Protein AF-0000000066426227 (afdb_homodimer)

Foldseek 3Di:
DKWKDWLVVVLVVLVLQCLAADDPDQPDQLQKWKWWDDDFKIWIKHHPPFKIKIFIDGRTGDPDTDMWIFRSVVVNVVSVVDDRGMWMWDDDPQWIWIDDVPDIDIGGTDDSVPDDDDDDQPPWDWDDDQLVVVLLQQLLCLVAADCDDPQQQQQWWKWWDDQFWIWTWHHPPQKIKIFIDGHGDPDTDMFTFGSSLSVSSNVPRPDGWIWTDDLFKIWIDDPGMIIMGTTDPGDDDPPVVQDDDDFPDKWKDFLVVLLVQLVQQVVQAQKWKWKDDQFKIKTWHDDDPPDTDIDMDGHRTPDPDIDMAMAGSCQVNSNSVSDDDRMKMKTHHHRQGWIWIDDDRMIMTGGTDDD/DKWKDWLVVVLVVLVLQCLAADDPDQPDQQQKWKWWDDDFKIWIKHHPPFKIKIFIDGRTGDPDTDMWIFRSVVVNVVSVPDDRGMWMWDDDPQWIWIDDVPDIDTGGTDDSVPDDDDDDQPPWDWDDDQLVVVLLQQLLCLVAADCDDPQQQQQWWKWWDDQFWIWTWHHPPQKIKIFIDGHGDPDTDMFTFGSSLSVSSNVPRPDGWIWTDDLFKIWIDDPGMIIMGTTDPGDDDPPVVQDDDDFPDKWKDFLVVLLVQLVQQVVQAQKWKWKDDQFKIKTWHDDDPPDTDIDMDGHRTVDPDIDMAMAGSCQVNSNSVSDDDRMKMKTHHHRQGWIWIDDDRMIMTGGTDDD

Radius of gyration: 32.38 Å; Cα contacts (8 Å, |Δi|>4): 1706; chains: 2; bounding box: 79×85×53 Å

Sequence (710 aa):
MKLSINKNTLESAVILCNAYVEKKDSSTITSHLFFHADEDKLLIKASDYEIGINYKIKKIRVESSGFATANAKSIADVIKSLNNEEVVLETIDNFLFVRQKSTKYKLPMFNHEDFPNFPNTEGKNQFDIDSSDLSRSLKKILPSIDTNNPKYSLNGAFLDIKTDKINFVGTDTKRLAIYTLEKANNQEFSFSIPKKAIMEMQKLFYEKIEIFYDQNMLIAKNENFEFFTKLINDKFPDYEKVIPKTFKQELSFSTEDFIDSLKKISVVTEKMRLHFNKDKIIFEGISLDNMEAKTELEIQTGVSEEFNLTIKIKHLLDFLTSIEEEKFTLSVNEPNSAFIVKSQGLSMIIMPMILMKLSINKNTLESAVILCNAYVEKKDSSTITSHLFFHADEDKLLIKASDYEIGINYKIKKIRVESSGFATANAKSIADVIKSLNNEEVVLETIDNFLFVRQKSTKYKLPMFNHEDFPNFPNTEGKNQFDIDSSDLSRSLKKILPSIDTNNPKYSLNGAFLDIKTDKINFVGTDTKRLAIYTLEKANNQEFSFSIPKKAIMEMQKLFYEKIEIFYDQNMLIAKNENFEFFTKLINDKFPDYEKVIPKTFKQELSFSTEDFIDSLKKISVVTEKMRLHFNKDKIIFEGISLDNMEAKTELEIQTGVSEEFNLTIKIKHLLDFLTSIEEEKFTLSVNEPNSAFIVKSQGLSMIIMPMIL

Nearest PDB structures (foldseek):
  5g4q-assembly2_A-3  TM=9.215E-01  e=1.377E-37  Helicobacter pylori 26695
  7azl-assembly1_D  TM=9.009E-01  e=1.171E-32  Escherichia coli 2-427-07_S4_C3
  7azd-assembly1_D  TM=8.982E-01  e=3.604E-32  Escherichia coli 2-427-07_S4_C3
  4n99-assembly1_A  TM=9.116E-01  e=1.614E-31  Escherichia coli K-12
  8cix-assembly1_A-2  TM=9.000E-01  e=1.110E-31  Escherichia coli

pLDDT: mean 96.4, std 3.47, range [66.81, 98.88]

Structure (mmCIF, N/CA/C/O backbone):
data_AF-0000000066426227-model_v1
#
loop_
_entity.id
_entity.type
_entity.pdbx_description
1 polymer 'Beta sliding clamp'
#
loop_
_atom_site.group_PDB
_atom_site.id
_atom_site.type_symbol
_atom_site.label_atom_id
_atom_site.label_alt_id
_atom_site.label_comp_id
_atom_site.label_asym_id
_atom_site.label_entity_id
_atom_site.label_seq_id
_atom_site.pdbx_PDB_ins_code
_atom_site.Cartn_x
_atom_site.Cartn_y
_atom_site.Cartn_z
_atom_site.occupancy
_atom_site.B_iso_or_equiv
_atom_site.auth_seq_id
_atom_site.auth_comp_id
_atom_site.auth_asym_id
_atom_site.auth_atom_id
_atom_site.pdbx_PDB_model_num
ATOM 1 N N . MET A 1 1 ? 37.25 10.062 1.447 1 96.25 1 MET A N 1
ATOM 2 C CA . MET A 1 1 ? 36.5 9.781 2.666 1 96.25 1 MET A CA 1
ATOM 3 C C . MET A 1 1 ? 36.406 8.281 2.922 1 96.25 1 MET A C 1
ATOM 5 O O . MET A 1 1 ? 36.219 7.496 1.99 1 96.25 1 MET A O 1
ATOM 9 N N . LYS A 1 2 ? 36.656 7.887 4.219 1 98.38 2 LYS A N 1
ATOM 10 C CA . LYS A 1 2 ? 36.5 6.492 4.625 1 98.38 2 LYS A CA 1
ATOM 11 C C . LYS A 1 2 ? 36 6.395 6.062 1 98.38 2 LYS A C 1
ATOM 13 O O . LYS A 1 2 ? 36.562 7.012 6.969 1 98.38 2 LYS A O 1
ATOM 18 N N . LEU A 1 3 ? 34.969 5.652 6.289 1 98.5 3 LEU A N 1
ATOM 19 C CA . LEU A 1 3 ? 34.406 5.523 7.629 1 98.5 3 LEU A CA 1
ATOM 20 C C . LEU A 1 3 ? 33.688 4.195 7.785 1 98.5 3 LEU A C 1
ATOM 22 O O . LEU A 1 3 ? 33.375 3.525 6.793 1 98.5 3 LEU A O 1
ATOM 26 N N . SER A 1 4 ? 33.438 3.785 9 1 98.12 4 SER A N 1
ATOM 27 C CA . SER A 1 4 ? 32.625 2.625 9.383 1 98.12 4 SER A CA 1
ATOM 28 C C . SER A 1 4 ? 31.453 3.029 10.266 1 98.12 4 SER A C 1
ATOM 30 O O . SER A 1 4 ? 31.609 3.844 11.18 1 98.12 4 SER A O 1
ATOM 32 N N . ILE A 1 5 ? 30.344 2.461 9.977 1 98.19 5 ILE A N 1
ATOM 33 C CA . ILE A 1 5 ? 29.156 2.883 10.695 1 98.19 5 ILE A CA 1
ATOM 34 C C . ILE A 1 5 ? 28.172 1.718 10.781 1 98.19 5 ILE A C 1
ATOM 36 O O . ILE A 1 5 ? 28.125 0.863 9.898 1 98.19 5 ILE A O 1
ATOM 40 N N . ASN A 1 6 ? 27.422 1.708 11.812 1 98 6 ASN A N 1
ATOM 41 C CA . ASN A 1 6 ? 26.375 0.704 11.953 1 98 6 ASN A CA 1
ATOM 42 C C . ASN A 1 6 ? 25.312 0.857 10.867 1 98 6 ASN A C 1
ATOM 44 O O . ASN A 1 6 ? 24.859 1.968 10.594 1 98 6 ASN A O 1
ATOM 48 N N . LYS A 1 7 ? 24.828 -0.233 10.328 1 98.25 7 LYS A N 1
ATOM 49 C CA . LYS A 1 7 ? 23.906 -0.238 9.195 1 98.25 7 LYS A CA 1
ATOM 50 C C . LYS A 1 7 ? 22.578 0.438 9.555 1 98.25 7 LYS A C 1
ATOM 52 O O . LYS A 1 7 ? 22.078 1.276 8.805 1 98.25 7 LYS A O 1
ATOM 57 N N . ASN A 1 8 ? 22 0.107 10.633 1 98.19 8 ASN A N 1
ATOM 58 C CA . ASN A 1 8 ? 20.703 0.644 11.031 1 98.19 8 ASN A CA 1
ATOM 59 C C . ASN A 1 8 ? 20.766 2.152 11.258 1 98.19 8 ASN A C 1
ATOM 61 O O . ASN A 1 8 ? 19.828 2.875 10.906 1 98.19 8 ASN A O 1
ATOM 65 N N . THR A 1 9 ? 21.859 2.604 11.891 1 98.06 9 THR A N 1
ATOM 66 C CA . THR A 1 9 ? 22.062 4.027 12.117 1 98.06 9 THR A CA 1
ATOM 67 C C . THR A 1 9 ? 22.141 4.781 10.789 1 98.06 9 THR A C 1
ATOM 69 O O . THR A 1 9 ? 21.484 5.809 10.617 1 98.06 9 THR A O 1
ATOM 72 N N . LEU A 1 10 ? 22.859 4.199 9.914 1 98.62 10 LEU A N 1
ATOM 73 C CA . LEU A 1 10 ? 23.016 4.812 8.602 1 98.62 10 LEU A CA 1
ATOM 74 C C . LEU A 1 10 ? 21.688 4.797 7.84 1 98.62 10 LEU A C 1
ATOM 76 O O . LEU A 1 10 ? 21.312 5.801 7.23 1 98.62 10 LEU A O 1
ATOM 80 N N . GLU A 1 11 ? 21.016 3.689 7.855 1 98.56 11 GLU A N 1
ATOM 81 C CA . GLU A 1 11 ? 19.75 3.527 7.145 1 98.56 11 GLU A CA 1
ATOM 82 C C . GLU A 1 11 ? 18.719 4.547 7.613 1 98.56 11 GLU A C 1
ATOM 84 O O . GLU A 1 11 ? 18.062 5.199 6.797 1 98.56 11 GLU A O 1
ATOM 89 N N . SER A 1 12 ? 18.594 4.703 8.891 1 97.88 12 SER A N 1
ATOM 90 C CA . SER A 1 12 ? 17.625 5.645 9.453 1 97.88 12 SER A CA 1
ATOM 91 C C . SER A 1 12 ? 17.922 7.074 9.008 1 97.88 12 SER A C 1
ATOM 93 O O . SER A 1 12 ? 17.016 7.824 8.656 1 97.88 12 SER A O 1
ATOM 95 N N . ALA A 1 13 ? 19.188 7.445 9.055 1 98.25 13 ALA A N 1
ATOM 96 C CA . ALA A 1 13 ? 19.594 8.789 8.656 1 98.25 13 ALA A CA 1
ATOM 97 C C . ALA A 1 13 ? 19.328 9.031 7.176 1 98.25 13 ALA A C 1
ATOM 99 O O . ALA A 1 13 ? 18.828 10.094 6.793 1 98.25 13 ALA A O 1
ATOM 100 N N . VAL A 1 14 ? 19.641 8.039 6.434 1 98.75 14 VAL A N 1
ATOM 101 C CA . VAL A 1 14 ? 19.469 8.141 4.988 1 98.75 14 VAL A CA 1
ATOM 102 C C . VAL A 1 14 ? 17.984 8.258 4.652 1 98.75 14 VAL A C 1
ATOM 104 O O . VAL A 1 14 ? 17.594 9.102 3.832 1 98.75 14 VAL A O 1
ATOM 107 N N . ILE A 1 15 ? 17.203 7.465 5.246 1 97.88 15 ILE A N 1
ATOM 108 C CA . ILE A 1 15 ? 15.766 7.496 5.02 1 97.88 15 ILE A CA 1
ATOM 109 C C . ILE A 1 15 ? 15.203 8.859 5.414 1 97.88 15 ILE A C 1
ATOM 111 O O . ILE A 1 15 ? 14.414 9.453 4.672 1 97.88 15 ILE A O 1
ATOM 115 N N . LEU A 1 16 ? 15.609 9.359 6.539 1 97.69 16 LEU A N 1
ATOM 116 C CA . LEU A 1 16 ? 15.195 10.672 7.016 1 97.69 16 LEU A CA 1
ATOM 117 C C . LEU A 1 16 ? 15.547 11.758 6.008 1 97.69 16 LEU A C 1
ATOM 119 O O . LEU A 1 16 ? 14.719 12.602 5.672 1 97.69 16 LEU A O 1
ATOM 123 N N . CYS A 1 17 ? 16.719 11.742 5.484 1 98.62 17 CYS A N 1
ATOM 124 C CA . CYS A 1 17 ? 17.219 12.773 4.582 1 98.62 17 CYS A CA 1
ATOM 125 C C . CYS A 1 17 ? 16.578 12.641 3.203 1 98.62 17 CYS A C 1
ATOM 127 O O . CYS A 1 17 ? 16.406 13.641 2.5 1 98.62 17 CYS A O 1
ATOM 129 N N . ASN A 1 18 ? 16.234 11.453 2.879 1 98 18 ASN A N 1
ATOM 130 C CA . ASN A 1 18 ? 15.672 11.164 1.566 1 98 18 ASN A CA 1
ATOM 131 C C . ASN A 1 18 ? 14.375 11.945 1.333 1 98 18 ASN A C 1
ATOM 133 O O . ASN A 1 18 ? 14 12.203 0.188 1 98 18 ASN A O 1
ATOM 137 N N . ALA A 1 19 ? 13.727 12.359 2.316 1 97.31 19 ALA A N 1
ATOM 138 C CA . ALA A 1 19 ? 12.461 13.078 2.223 1 97.31 19 ALA A CA 1
ATOM 139 C C . ALA A 1 19 ? 12.672 14.492 1.688 1 97.31 19 ALA A C 1
ATOM 141 O O . ALA A 1 19 ? 11.719 15.156 1.275 1 97.31 19 ALA A O 1
ATOM 142 N N . TYR A 1 20 ? 13.859 14.992 1.587 1 98.25 20 TYR A N 1
ATOM 143 C CA . TYR A 1 20 ? 14.133 16.391 1.305 1 98.25 20 TYR A CA 1
ATOM 144 C C . TYR A 1 20 ? 14.703 16.562 -0.101 1 98.25 20 TYR A C 1
ATOM 146 O O . TYR A 1 20 ? 14.969 17.688 -0.535 1 98.25 20 TYR A O 1
ATOM 154 N N . VAL A 1 21 ? 14.867 15.469 -0.812 1 98.38 21 VAL A N 1
ATOM 155 C CA . VAL A 1 21 ? 15.539 15.555 -2.102 1 98.38 21 VAL A CA 1
ATOM 156 C C . VAL A 1 21 ? 14.516 15.773 -3.211 1 98.38 21 VAL A C 1
ATOM 158 O O . VAL A 1 21 ? 13.32 15.516 -3.02 1 98.38 21 VAL A O 1
ATOM 161 N N . GLU A 1 22 ? 15.008 16.266 -4.309 1 96.75 22 GLU A N 1
ATOM 162 C CA . GLU A 1 22 ? 14.227 16.312 -5.539 1 96.75 22 GLU A CA 1
ATOM 163 C C . GLU A 1 22 ? 13.945 14.898 -6.055 1 96.75 22 GLU A C 1
ATOM 165 O O . GLU A 1 22 ? 14.867 14.102 -6.246 1 96.75 22 GLU A O 1
ATOM 170 N N . LYS A 1 23 ? 12.695 14.602 -6.301 1 93.88 23 LYS A N 1
ATOM 171 C CA . LYS A 1 23 ? 12.328 13.227 -6.637 1 93.88 23 LYS A CA 1
ATOM 172 C C . LYS A 1 23 ? 12.031 13.086 -8.125 1 93.88 23 LYS A C 1
ATOM 174 O O . LYS A 1 23 ? 12.117 11.984 -8.68 1 93.88 23 LYS A O 1
ATOM 179 N N . LYS A 1 24 ? 11.781 14.133 -8.859 1 92.38 24 LYS A N 1
ATOM 180 C CA . LYS A 1 24 ? 11.305 14.07 -10.234 1 92.38 24 LYS A CA 1
ATOM 181 C C . LYS A 1 24 ? 12.461 13.945 -11.211 1 92.38 24 LYS A C 1
ATOM 183 O O . LYS A 1 24 ? 12.352 13.25 -12.227 1 92.38 24 LYS A O 1
ATOM 188 N N . ASP A 1 25 ? 13.555 14.664 -10.961 1 93.25 25 ASP A N 1
ATOM 189 C CA . ASP A 1 25 ? 14.695 14.695 -11.867 1 93.25 25 ASP A CA 1
ATOM 190 C C . ASP A 1 25 ? 15.945 14.117 -11.195 1 93.25 25 ASP A C 1
ATOM 192 O O . ASP A 1 25 ? 16.609 14.805 -10.422 1 93.25 25 ASP A O 1
ATOM 196 N N . SER A 1 26 ? 16.312 13 -11.586 1 90.25 26 SER A N 1
ATOM 197 C CA . SER A 1 26 ? 17.422 12.289 -10.953 1 90.25 26 SER A CA 1
ATOM 198 C C . SER A 1 26 ? 18.766 12.812 -11.453 1 90.25 26 SER A C 1
ATOM 200 O O . SER A 1 26 ? 19.812 12.43 -10.93 1 90.25 26 SER A O 1
ATOM 202 N N . SER A 1 27 ? 18.781 13.641 -12.406 1 92.75 27 SER A N 1
ATOM 203 C CA . SER A 1 27 ? 20.031 14.125 -13 1 92.75 27 SER A CA 1
ATOM 204 C C . SER A 1 27 ? 20.562 15.344 -12.25 1 92.75 27 SER A C 1
ATOM 206 O O . SER A 1 27 ? 21.641 15.836 -12.555 1 92.75 27 SER A O 1
ATOM 208 N N . THR A 1 28 ? 19.828 15.789 -11.312 1 95.5 28 THR A N 1
ATOM 209 C CA . THR A 1 28 ? 20.234 17 -10.609 1 95.5 28 THR A CA 1
ATOM 210 C C . THR A 1 28 ? 20.969 16.641 -9.32 1 95.5 28 THR A C 1
ATOM 212 O O . THR A 1 28 ? 20.734 15.602 -8.719 1 95.5 28 THR A O 1
ATOM 215 N N . ILE A 1 29 ? 21.797 17.531 -8.883 1 97.81 29 ILE A N 1
ATOM 216 C CA . ILE A 1 29 ? 22.578 17.328 -7.664 1 97.81 29 ILE A CA 1
ATOM 217 C C . ILE A 1 29 ? 21.641 17.297 -6.461 1 97.81 29 ILE A C 1
ATOM 219 O O . ILE A 1 29 ? 21.938 16.625 -5.461 1 97.81 29 ILE A O 1
ATOM 223 N N . THR A 1 30 ? 20.469 17.844 -6.605 1 98.12 30 THR A N 1
ATOM 224 C CA . THR A 1 30 ? 19.516 17.922 -5.508 1 98.12 30 THR A CA 1
ATOM 225 C C . THR A 1 30 ? 18.766 16.594 -5.352 1 98.12 30 THR A C 1
ATOM 227 O O . THR A 1 30 ? 18.047 16.406 -4.367 1 98.12 30 THR A O 1
ATOM 230 N N . SER A 1 31 ? 18.906 15.773 -6.281 1 98.31 31 SER A N 1
ATOM 231 C CA . SER A 1 31 ? 18.375 14.414 -6.137 1 98.31 31 SER A CA 1
ATOM 232 C C . SER A 1 31 ? 19.344 13.523 -5.367 1 98.31 31 SER A C 1
ATOM 234 O O . SER A 1 31 ? 19.047 12.359 -5.102 1 98.31 31 SER A O 1
ATOM 236 N N . HIS A 1 32 ? 20.453 14.062 -4.957 1 98.5 32 HIS A N 1
ATOM 237 C CA . HIS A 1 32 ? 21.516 13.336 -4.27 1 98.5 32 HIS A CA 1
ATOM 238 C C . HIS A 1 32 ? 21.609 13.758 -2.807 1 98.5 32 HIS A C 1
ATOM 240 O O . HIS A 1 32 ? 21.188 14.852 -2.443 1 98.5 32 HIS A O 1
ATOM 246 N N . LEU A 1 33 ? 22.125 12.852 -2.045 1 98.81 33 LEU A N 1
ATOM 247 C CA . LEU A 1 33 ? 22.562 13.18 -0.695 1 98.81 33 LEU A CA 1
ATOM 248 C C . LEU A 1 33 ? 24.016 13.641 -0.694 1 98.81 33 LEU A C 1
ATOM 250 O O . LEU A 1 33 ? 24.828 13.156 -1.492 1 98.81 33 LEU A O 1
ATOM 254 N N . PHE A 1 34 ? 24.328 14.578 0.161 1 98.75 34 PHE A N 1
ATOM 255 C CA . PHE A 1 34 ? 25.672 15.062 0.427 1 98.75 34 PHE A CA 1
ATOM 256 C C . PHE A 1 34 ? 26.219 14.461 1.719 1 98.75 34 PHE A C 1
ATOM 258 O O . PHE A 1 34 ? 25.562 14.523 2.762 1 98.75 34 PHE A O 1
ATOM 265 N N . PHE A 1 35 ? 27.422 13.828 1.622 1 98.81 35 PHE A N 1
ATOM 266 C CA . PHE A 1 35 ? 28.078 13.242 2.785 1 98.81 35 PHE A CA 1
ATOM 267 C C . PHE A 1 35 ? 29.375 13.977 3.088 1 98.81 35 PHE A C 1
ATOM 269 O O . PHE A 1 35 ? 30.156 14.273 2.178 1 98.81 35 PHE A O 1
ATOM 276 N N . HIS A 1 36 ? 29.609 14.211 4.371 1 98.69 36 HIS A N 1
ATOM 277 C CA . HIS A 1 36 ? 30.875 14.781 4.844 1 98.69 36 HIS A CA 1
ATOM 278 C C . HIS A 1 36 ? 31.344 14.086 6.113 1 98.69 36 HIS A C 1
ATOM 280 O O . HIS A 1 36 ? 30.719 14.195 7.164 1 98.69 36 HIS A O 1
ATOM 286 N N . ALA A 1 37 ? 32.375 13.336 5.992 1 98.38 37 ALA A N 1
ATOM 287 C CA . ALA A 1 37 ? 33.031 12.703 7.145 1 98.38 37 ALA A CA 1
ATOM 288 C C . ALA A 1 37 ? 34.156 13.562 7.684 1 98.38 37 ALA A C 1
ATOM 290 O O . ALA A 1 37 ? 35.062 13.953 6.938 1 98.38 37 ALA A O 1
ATOM 291 N N . ASP A 1 38 ? 34.062 13.867 8.922 1 95.38 38 ASP A N 1
ATOM 292 C CA . ASP A 1 38 ? 35.062 14.688 9.578 1 95.38 38 ASP A CA 1
ATOM 293 C C . ASP A 1 38 ? 35.219 14.312 11.047 1 95.38 38 ASP A C 1
ATOM 295 O O . ASP A 1 38 ? 34.25 14.344 11.805 1 95.38 38 ASP A O 1
ATOM 299 N N . GLU A 1 39 ? 36.438 13.984 11.422 1 93.25 39 GLU A N 1
ATOM 300 C CA . GLU A 1 39 ? 36.75 13.57 12.789 1 93.25 39 GLU A CA 1
ATOM 301 C C . GLU A 1 39 ? 35.906 12.352 13.188 1 93.25 39 GLU A C 1
ATOM 303 O O . GLU A 1 39 ? 36.062 11.273 12.625 1 93.25 39 GLU A O 1
ATOM 308 N N . ASP A 1 40 ? 34.906 12.609 14.078 1 94.38 40 ASP A N 1
ATOM 309 C CA . ASP A 1 40 ? 34.156 11.453 14.562 1 94.38 40 ASP A CA 1
ATOM 310 C C . ASP A 1 40 ? 32.688 11.586 14.211 1 94.38 40 ASP A C 1
ATOM 312 O O . ASP A 1 40 ? 31.812 11.047 14.906 1 94.38 40 ASP A O 1
ATOM 316 N N . LYS A 1 41 ? 32.469 12.336 13.094 1 97.19 41 LYS A N 1
ATOM 317 C CA . LYS A 1 41 ? 31.078 12.562 12.75 1 97.19 41 LYS A CA 1
ATOM 318 C C . LYS A 1 41 ? 30.844 12.414 11.25 1 97.19 41 LYS A C 1
ATOM 320 O O . LYS A 1 41 ? 31.766 12.594 10.453 1 97.19 41 LYS A O 1
ATOM 325 N N . LEU A 1 42 ? 29.703 12.07 10.906 1 98.56 42 LEU A N 1
ATOM 326 C CA . LEU A 1 42 ? 29.203 12.055 9.539 1 98.56 42 LEU A CA 1
ATOM 327 C C . LEU A 1 42 ? 28.031 13 9.375 1 98.56 42 LEU A C 1
ATOM 329 O O . LEU A 1 42 ? 27.031 12.883 10.086 1 98.56 42 LEU A O 1
ATOM 333 N N . LEU A 1 43 ? 28.172 13.953 8.492 1 98.44 43 LEU A N 1
ATOM 334 C CA . LEU A 1 43 ? 27.078 14.852 8.125 1 98.44 43 LEU A CA 1
ATOM 335 C C . LEU A 1 43 ? 26.406 14.383 6.84 1 98.44 43 LEU A C 1
ATOM 337 O O . LEU A 1 43 ? 27.078 14.047 5.863 1 98.44 43 LEU A O 1
ATOM 341 N N . ILE A 1 44 ? 25.156 14.328 6.871 1 98.88 44 ILE A N 1
ATOM 342 C CA . ILE A 1 44 ? 24.375 14.016 5.688 1 98.88 44 ILE A CA 1
ATOM 343 C C . ILE A 1 44 ? 23.406 15.172 5.395 1 98.88 44 ILE A C 1
ATOM 345 O O . ILE A 1 44 ? 22.594 15.547 6.242 1 98.88 44 ILE A O 1
ATOM 349 N N . LYS A 1 45 ? 23.469 15.719 4.168 1 98.75 45 LYS A N 1
ATOM 350 C CA . LYS A 1 45 ? 22.609 16.828 3.764 1 98.75 45 LYS A CA 1
ATOM 351 C C . LYS A 1 45 ? 21.703 16.438 2.602 1 98.75 45 LYS A C 1
ATOM 353 O O . LYS A 1 45 ? 22.094 15.633 1.749 1 98.75 45 LYS A O 1
ATOM 358 N N . ALA A 1 46 ? 20.594 16.953 2.553 1 98.75 46 ALA A N 1
ATOM 359 C CA . ALA A 1 46 ? 19.641 16.859 1.451 1 98.75 46 ALA A CA 1
ATOM 360 C C . ALA A 1 46 ? 18.844 18.156 1.292 1 98.75 46 ALA A C 1
ATOM 362 O O . ALA A 1 46 ? 18.531 18.828 2.279 1 98.75 46 ALA A O 1
ATOM 363 N N . SER A 1 47 ? 18.562 18.516 0.037 1 98.56 47 SER A N 1
ATOM 364 C CA . SER A 1 47 ? 17.766 19.719 -0.221 1 98.56 47 SER A CA 1
ATOM 365 C C . SER A 1 47 ? 17.234 19.734 -1.648 1 98.56 47 SER A C 1
ATOM 367 O O . SER A 1 47 ? 17.891 19.234 -2.568 1 98.56 47 SER A O 1
ATOM 369 N N . ASP A 1 48 ? 16.078 20.297 -1.786 1 97.38 48 ASP A N 1
ATOM 370 C CA . ASP A 1 48 ? 15.562 20.609 -3.115 1 97.38 48 ASP A CA 1
ATOM 371 C C . ASP A 1 48 ? 15.516 22.109 -3.354 1 97.38 48 ASP A C 1
ATOM 373 O O . ASP A 1 48 ? 14.688 22.594 -4.125 1 97.38 48 ASP A O 1
ATOM 377 N N . TYR A 1 49 ? 16.25 22.859 -2.623 1 96.25 49 TYR A N 1
ATOM 378 C CA . TYR A 1 49 ? 16.406 24.297 -2.672 1 96.25 49 TYR A CA 1
ATOM 379 C C . TYR A 1 49 ? 15.312 25 -1.862 1 96.25 49 TYR A C 1
ATOM 381 O O . TYR A 1 49 ? 15.508 26.109 -1.386 1 96.25 49 TYR A O 1
ATOM 389 N N . GLU A 1 50 ? 14.211 24.391 -1.692 1 96.88 50 GLU A N 1
ATOM 390 C CA . GLU A 1 50 ? 13.102 24.984 -0.949 1 96.88 50 GLU A CA 1
ATOM 391 C C . GLU A 1 50 ? 13.133 24.562 0.517 1 96.88 50 GLU A C 1
ATOM 393 O O . GLU A 1 50 ? 12.797 25.344 1.403 1 96.88 50 GLU A O 1
ATOM 398 N N . ILE A 1 51 ? 13.477 23.359 0.72 1 98.31 51 ILE A N 1
ATOM 399 C CA . ILE A 1 51 ? 13.594 22.75 2.043 1 98.31 51 ILE A CA 1
ATOM 400 C C . ILE A 1 51 ? 14.883 21.938 2.123 1 98.31 51 ILE A C 1
ATOM 402 O O . ILE A 1 51 ? 15.414 21.5 1.1 1 98.31 51 ILE A O 1
ATOM 406 N N . GLY A 1 52 ? 15.43 21.812 3.332 1 98.62 52 GLY A N 1
ATOM 407 C CA . GLY A 1 52 ? 16.656 21.031 3.459 1 98.62 52 GLY A CA 1
ATOM 408 C C . GLY A 1 52 ? 16.922 20.562 4.879 1 98.62 52 GLY A C 1
ATOM 409 O O . GLY A 1 52 ? 16.312 21.062 5.824 1 98.62 52 GLY A O 1
ATOM 410 N N . ILE A 1 53 ? 17.844 19.656 5.008 1 98.75 53 ILE A N 1
ATOM 411 C CA . ILE A 1 53 ? 18.25 19.125 6.305 1 98.75 53 ILE A CA 1
ATOM 412 C C . ILE A 1 53 ? 19.75 18.797 6.281 1 98.75 53 ILE A C 1
ATOM 414 O O . ILE A 1 53 ? 20.281 18.359 5.262 1 98.75 53 ILE A O 1
ATOM 418 N N . ASN A 1 54 ? 20.438 19.141 7.238 1 98.31 54 ASN A N 1
ATOM 419 C CA . ASN A 1 54 ? 21.781 18.703 7.574 1 98.31 54 ASN A CA 1
ATOM 420 C C . ASN A 1 54 ? 21.797 17.859 8.852 1 98.31 54 ASN A C 1
ATOM 422 O O . ASN A 1 54 ? 21.656 18.391 9.953 1 98.31 54 ASN A O 1
ATOM 426 N N . TYR A 1 55 ? 21.906 16.578 8.727 1 98.38 55 TYR A N 1
ATOM 427 C CA . TYR A 1 55 ? 21.812 15.633 9.828 1 98.38 55 TYR A CA 1
ATOM 428 C C . TYR A 1 55 ? 23.188 15.133 10.25 1 98.38 55 TYR A C 1
ATOM 430 O O . TYR A 1 55 ? 24 14.758 9.398 1 98.38 55 TYR A O 1
ATOM 438 N N . LYS A 1 56 ? 23.406 15.047 11.594 1 97.62 56 LYS A N 1
ATOM 439 C CA . LYS A 1 56 ? 24.719 14.695 12.125 1 97.62 56 LYS A CA 1
ATOM 440 C C . LYS A 1 56 ? 24.672 13.352 12.852 1 97.62 56 LYS A C 1
ATOM 442 O O . LYS A 1 56 ? 23.859 13.148 13.742 1 97.62 56 LYS A O 1
ATOM 447 N N . ILE A 1 57 ? 25.469 12.477 12.445 1 98.12 57 ILE A N 1
ATOM 448 C CA . ILE A 1 57 ? 25.734 11.242 13.18 1 98.12 57 ILE A CA 1
ATOM 449 C C . ILE A 1 57 ? 27.062 11.344 13.906 1 98.12 57 ILE A C 1
ATOM 451 O O . ILE A 1 57 ? 28.109 11.555 13.273 1 98.12 57 ILE A O 1
ATOM 455 N N . LYS A 1 58 ? 27.062 11.117 15.227 1 96.56 58 LYS A N 1
ATOM 456 C CA . LYS A 1 58 ? 28.266 11.289 16.031 1 96.56 58 LYS A CA 1
ATOM 457 C C . LYS A 1 58 ? 28.844 9.938 16.469 1 96.56 58 LYS A C 1
ATOM 459 O O . LYS A 1 58 ? 28.188 8.906 16.297 1 96.56 58 LYS A O 1
ATOM 464 N N . LYS A 1 59 ? 30 10 16.938 1 94.94 59 LYS A N 1
ATOM 465 C CA . LYS A 1 59 ? 30.703 8.859 17.531 1 94.94 59 LYS A CA 1
ATOM 466 C C . LYS A 1 59 ? 30.844 7.723 16.516 1 94.94 59 LYS A C 1
ATOM 468 O O . LYS A 1 59 ? 30.531 6.57 16.828 1 94.94 59 LYS A O 1
ATOM 473 N N . ILE A 1 60 ? 31.219 8.125 15.344 1 95.19 60 ILE A N 1
ATOM 474 C CA . ILE A 1 60 ? 31.5 7.113 14.328 1 95.19 60 ILE A CA 1
ATOM 475 C C . ILE A 1 60 ? 33 7.043 14.062 1 95.19 60 ILE A C 1
ATOM 477 O O . ILE A 1 60 ? 33.719 7.988 14.359 1 95.19 60 ILE A O 1
ATOM 481 N N . ARG A 1 61 ? 33.5 5.977 13.594 1 93.94 61 ARG A N 1
ATOM 482 C CA . ARG A 1 61 ? 34.906 5.797 13.273 1 93.94 61 ARG A CA 1
ATOM 483 C C . ARG A 1 61 ? 35.219 6.309 11.867 1 93.94 61 ARG A C 1
ATOM 485 O O . ARG A 1 61 ? 34.812 5.691 10.875 1 93.94 61 ARG A O 1
ATOM 492 N N . VAL A 1 62 ? 35.938 7.367 11.789 1 97.62 62 VAL A N 1
ATOM 493 C CA . VAL A 1 62 ? 36.344 7.961 10.523 1 97.62 62 VAL A CA 1
ATOM 494 C C . VAL A 1 62 ? 37.844 7.703 10.305 1 97.62 62 VAL A C 1
ATOM 496 O O . VAL A 1 62 ? 38.656 8.125 11.109 1 97.62 62 VAL A O 1
ATOM 499 N N . GLU A 1 63 ? 38.125 7 9.352 1 97.75 63 GLU A N 1
ATOM 500 C CA . GLU A 1 63 ? 39.531 6.711 9.023 1 97.75 63 GLU A CA 1
ATOM 501 C C . GLU A 1 63 ? 40.125 7.844 8.211 1 97.75 63 GLU A C 1
ATOM 503 O O . GLU A 1 63 ? 41.281 8.211 8.43 1 97.75 63 GLU A O 1
ATOM 508 N N . SER A 1 64 ? 39.406 8.352 7.199 1 97.75 64 SER A N 1
ATOM 509 C CA . SER A 1 64 ? 39.812 9.484 6.375 1 97.75 64 SER A CA 1
ATOM 510 C C . SER A 1 64 ? 38.656 10.453 6.148 1 97.75 64 SER A C 1
ATOM 512 O O . SER A 1 64 ? 37.562 10.039 5.766 1 97.75 64 SER A O 1
ATOM 514 N N . SER A 1 65 ? 38.906 11.719 6.367 1 98.12 65 SER A N 1
ATOM 515 C CA . SER A 1 65 ? 37.906 12.758 6.148 1 98.12 65 SER A CA 1
ATOM 516 C C . SER A 1 65 ? 37.688 12.992 4.66 1 98.12 65 SER A C 1
ATOM 518 O O . SER A 1 65 ? 38.531 12.656 3.832 1 98.12 65 SER A O 1
ATOM 520 N N . GLY A 1 66 ? 36.5 13.5 4.32 1 97.88 66 GLY A N 1
ATOM 521 C CA . GLY A 1 66 ? 36.219 13.812 2.93 1 97.88 66 GLY A CA 1
ATOM 522 C C . GLY A 1 66 ? 34.719 13.93 2.645 1 97.88 66 GLY A C 1
ATOM 523 O O . GLY A 1 66 ? 33.938 14.055 3.568 1 97.88 66 GLY A O 1
ATOM 524 N N . PHE A 1 67 ? 34.469 14.016 1.325 1 98.44 67 PHE A N 1
ATOM 525 C CA . PHE A 1 67 ? 33.094 14.266 0.867 1 98.44 67 PHE A CA 1
ATOM 526 C C . PHE A 1 67 ? 32.656 13.188 -0.104 1 98.44 67 PHE A C 1
ATOM 528 O O . PHE A 1 67 ? 33.469 12.539 -0.754 1 98.44 67 PHE A O 1
ATOM 535 N N . ALA A 1 68 ? 31.359 13.016 -0.15 1 98.69 68 ALA A N 1
ATOM 536 C CA . ALA A 1 68 ? 30.75 12.141 -1.14 1 98.69 68 ALA A CA 1
ATOM 537 C C . ALA A 1 68 ? 29.344 12.617 -1.5 1 98.69 68 ALA A C 1
ATOM 539 O O . ALA A 1 68 ? 28.766 13.461 -0.806 1 98.69 68 ALA A O 1
ATOM 540 N N . THR A 1 69 ? 28.812 12.211 -2.623 1 98.56 69 THR A N 1
ATOM 541 C CA . THR A 1 69 ? 27.406 12.32 -3.004 1 98.56 69 THR A CA 1
ATOM 542 C C . THR A 1 69 ? 26.891 11.008 -3.58 1 98.56 69 THR A C 1
ATOM 544 O O . THR A 1 69 ? 27.688 10.195 -4.082 1 98.56 69 THR A O 1
ATOM 547 N N . ALA A 1 70 ? 25.688 10.797 -3.398 1 97.81 70 ALA A N 1
ATOM 548 C CA . ALA A 1 70 ? 25.047 9.625 -3.99 1 97.81 70 ALA A CA 1
ATOM 549 C C . ALA A 1 70 ? 23.562 9.859 -4.207 1 97.81 70 ALA A C 1
ATOM 551 O O . ALA A 1 70 ? 22.906 10.555 -3.418 1 97.81 70 ALA A O 1
ATOM 552 N N . ASN A 1 71 ? 23.062 9.336 -5.32 1 97.12 71 ASN A N 1
ATOM 553 C CA . ASN A 1 71 ? 21.625 9.406 -5.523 1 97.12 71 ASN A CA 1
ATOM 554 C C . ASN A 1 71 ? 20.859 8.883 -4.309 1 97.12 71 ASN A C 1
ATOM 556 O O . ASN A 1 71 ? 21.188 7.809 -3.791 1 97.12 71 ASN A O 1
ATOM 560 N N . ALA A 1 72 ? 19.875 9.586 -3.936 1 98.38 72 ALA A N 1
ATOM 561 C CA . ALA A 1 72 ? 19.188 9.312 -2.672 1 98.38 72 ALA A CA 1
ATOM 562 C C . ALA A 1 72 ? 18.469 7.969 -2.711 1 98.38 72 ALA A C 1
ATOM 564 O O . ALA A 1 72 ? 18.562 7.188 -1.761 1 98.38 72 ALA A O 1
ATOM 565 N N . LYS A 1 73 ? 17.812 7.715 -3.693 1 96.62 73 LYS A N 1
ATOM 566 C CA . LYS A 1 73 ? 17.078 6.457 -3.816 1 96.62 73 LYS A CA 1
ATOM 567 C C . LYS A 1 73 ? 18.031 5.266 -3.865 1 96.62 73 LYS A C 1
ATOM 569 O O . LYS A 1 73 ? 17.828 4.27 -3.17 1 96.62 73 LYS A O 1
ATOM 574 N N . SER A 1 74 ? 19.078 5.379 -4.645 1 95.75 74 SER A N 1
ATOM 575 C CA . SER A 1 74 ? 20.031 4.289 -4.84 1 95.75 74 SER A CA 1
ATOM 576 C C . SER A 1 74 ? 20.703 3.908 -3.527 1 95.75 74 SER A C 1
ATOM 578 O O . SER A 1 74 ? 20.797 2.725 -3.189 1 95.75 74 SER A O 1
ATOM 580 N N . ILE A 1 75 ? 21.141 4.875 -2.873 1 98 75 ILE A N 1
ATOM 581 C CA . ILE A 1 75 ? 21.891 4.582 -1.65 1 98 75 ILE A CA 1
ATOM 582 C C . ILE A 1 75 ? 20.938 4.02 -0.595 1 98 75 ILE A C 1
ATOM 584 O O . ILE A 1 75 ? 21.312 3.16 0.2 1 98 75 ILE A O 1
ATOM 588 N N . ALA A 1 76 ? 19.781 4.523 -0.541 1 98.25 76 ALA A N 1
ATOM 589 C CA . ALA A 1 76 ? 18.797 3.969 0.384 1 98.25 76 ALA A CA 1
ATOM 590 C C . ALA A 1 76 ? 18.547 2.49 0.095 1 98.25 76 ALA A C 1
ATOM 592 O O . ALA A 1 76 ? 18.531 1.665 1.011 1 98.25 76 ALA A O 1
ATOM 593 N N . ASP A 1 77 ? 18.312 2.191 -1.099 1 97.06 77 ASP A N 1
ATOM 594 C CA . ASP A 1 77 ? 18.062 0.81 -1.5 1 97.06 77 ASP A CA 1
ATOM 595 C C . ASP A 1 77 ? 19.234 -0.089 -1.145 1 97.06 77 ASP A C 1
ATOM 597 O O . ASP A 1 77 ? 19.047 -1.197 -0.639 1 97.06 77 ASP A O 1
ATOM 601 N N . VAL A 1 78 ? 20.406 0.381 -1.413 1 97.56 78 VAL A N 1
ATOM 602 C CA . VAL A 1 78 ? 21.641 -0.356 -1.164 1 97.56 78 VAL A CA 1
ATOM 603 C C . VAL A 1 78 ? 21.781 -0.658 0.327 1 97.56 78 VAL A C 1
ATOM 605 O O . VAL A 1 78 ? 21.984 -1.808 0.717 1 97.56 78 VAL A O 1
ATOM 608 N N . ILE A 1 79 ? 21.625 0.303 1.065 1 98.44 79 ILE A N 1
ATOM 609 C CA . ILE A 1 79 ? 21.812 0.145 2.504 1 98.44 79 ILE A CA 1
ATOM 610 C C . ILE A 1 79 ? 20.734 -0.798 3.062 1 98.44 79 ILE A C 1
ATOM 612 O O . ILE A 1 79 ? 21.031 -1.646 3.908 1 98.44 79 ILE A O 1
ATOM 616 N N . LYS A 1 80 ? 19.562 -0.68 2.623 1 97.56 80 LYS A N 1
ATOM 617 C CA . LYS A 1 80 ? 18.453 -1.503 3.08 1 97.56 80 LYS A CA 1
ATOM 618 C C . LYS A 1 80 ? 18.719 -2.984 2.828 1 97.56 80 LYS A C 1
ATOM 620 O O . LYS A 1 80 ? 18.266 -3.842 3.588 1 97.56 80 LYS A O 1
ATOM 625 N N . SER A 1 81 ? 19.422 -3.293 1.831 1 97 81 SER A N 1
ATOM 626 C CA . SER A 1 81 ? 19.641 -4.672 1.416 1 97 81 SER A CA 1
ATOM 627 C C . SER A 1 81 ? 20.734 -5.332 2.258 1 97 81 SER A C 1
ATOM 629 O O . SER A 1 81 ? 20.891 -6.555 2.232 1 97 81 SER A O 1
ATOM 631 N N . LEU A 1 82 ? 21.422 -4.602 3.004 1 98.25 82 LEU A N 1
ATOM 632 C CA . LEU A 1 82 ? 22.562 -5.113 3.764 1 98.25 82 LEU A CA 1
ATOM 633 C C . LEU A 1 82 ? 22.109 -5.672 5.109 1 98.25 82 LEU A C 1
ATOM 635 O O . LEU A 1 82 ? 20.984 -5.406 5.547 1 98.25 82 LEU A O 1
ATOM 639 N N . ASN A 1 83 ? 22.953 -6.469 5.688 1 97 83 ASN A N 1
ATOM 640 C CA . ASN A 1 83 ? 22.688 -7.043 7.004 1 97 83 ASN A CA 1
ATOM 641 C C . ASN A 1 83 ? 22.922 -6.027 8.117 1 97 83 ASN A C 1
ATOM 643 O O . ASN A 1 83 ? 23.609 -5.023 7.91 1 97 83 ASN A O 1
ATOM 647 N N . ASN A 1 84 ? 22.375 -6.348 9.203 1 97.5 84 ASN A N 1
ATOM 648 C CA . ASN A 1 84 ? 22.516 -5.449 10.344 1 97.5 84 ASN A CA 1
ATOM 649 C C . ASN A 1 84 ? 23.906 -5.566 10.984 1 97.5 84 ASN A C 1
ATOM 651 O O . ASN A 1 84 ? 24.031 -6.066 12.102 1 97.5 84 ASN A O 1
ATOM 655 N N . GLU A 1 85 ? 24.906 -5.176 10.352 1 97.88 85 GLU A N 1
ATOM 656 C CA . GLU A 1 85 ? 26.312 -5.148 10.75 1 97.88 85 GLU A CA 1
ATOM 657 C C . GLU A 1 85 ? 26.984 -3.84 10.328 1 97.88 85 GLU A C 1
ATOM 659 O O . GLU A 1 85 ? 26.297 -2.902 9.898 1 97.88 85 GLU A O 1
ATOM 664 N N . GLU A 1 86 ? 28.219 -3.746 10.531 1 98 86 GLU A N 1
ATOM 665 C CA . GLU A 1 86 ? 28.953 -2.537 10.188 1 98 86 GLU A CA 1
ATOM 666 C C . GLU A 1 86 ? 29.094 -2.387 8.672 1 98 86 GLU A C 1
ATOM 668 O O . GLU A 1 86 ? 29.328 -3.369 7.969 1 98 86 GLU A O 1
ATOM 673 N N . VAL A 1 87 ? 29.016 -1.189 8.203 1 98.5 87 VAL A N 1
ATOM 674 C CA . VAL A 1 87 ? 29.156 -0.831 6.797 1 98.5 87 VAL A CA 1
ATOM 675 C C . VAL A 1 87 ? 30.328 0.135 6.625 1 98.5 87 VAL A C 1
ATOM 677 O O . VAL A 1 87 ? 30.5 1.064 7.418 1 98.5 87 VAL A O 1
ATOM 680 N N . VAL A 1 88 ? 31.094 -0.062 5.637 1 98.75 88 VAL A N 1
ATOM 681 C CA . VAL A 1 88 ? 32.219 0.83 5.328 1 98.75 88 VAL A CA 1
ATOM 682 C C . VAL A 1 88 ? 31.859 1.689 4.113 1 98.75 88 VAL A C 1
ATOM 684 O O . VAL A 1 88 ? 31.453 1.169 3.072 1 98.75 88 VAL A O 1
ATOM 687 N N . LEU A 1 89 ? 31.969 2.957 4.215 1 98.81 89 LEU A N 1
ATOM 688 C CA . LEU A 1 89 ? 31.844 3.912 3.119 1 98.81 89 LEU A CA 1
ATOM 689 C C . LEU A 1 89 ? 33.219 4.465 2.727 1 98.81 89 LEU A C 1
ATOM 691 O O . LEU A 1 89 ? 33.969 4.906 3.586 1 98.81 89 LEU A O 1
ATOM 695 N N . GLU A 1 90 ? 33.469 4.422 1.45 1 98.75 90 GLU A N 1
ATOM 696 C CA . GLU A 1 90 ? 34.75 4.898 0.978 1 98.75 90 GLU A CA 1
ATOM 697 C C . GLU A 1 90 ? 34.625 5.566 -0.389 1 98.75 90 GLU A C 1
ATOM 699 O O . GLU A 1 90 ? 33.938 5.059 -1.275 1 98.75 90 GLU A O 1
ATOM 704 N N . THR A 1 91 ? 35.312 6.676 -0.586 1 98.56 91 THR A N 1
ATOM 705 C CA . THR A 1 91 ? 35.312 7.348 -1.88 1 98.56 91 THR A CA 1
ATOM 706 C C . THR A 1 91 ? 36.625 7.082 -2.613 1 98.56 91 THR A C 1
ATOM 708 O O . THR A 1 91 ? 37.719 7.184 -2.025 1 98.56 91 THR A O 1
ATOM 711 N N . ILE A 1 92 ? 36.469 6.617 -3.863 1 97 92 ILE A N 1
ATOM 712 C CA . ILE A 1 92 ? 37.625 6.414 -4.754 1 97 92 ILE A CA 1
ATOM 713 C C . ILE A 1 92 ? 37.281 6.93 -6.148 1 97 92 ILE A C 1
ATOM 715 O O . ILE A 1 92 ? 36.312 6.484 -6.766 1 97 92 ILE A O 1
ATOM 719 N N . ASP A 1 93 ? 38.031 7.879 -6.777 1 93.25 93 ASP A N 1
ATOM 720 C CA . ASP A 1 93 ? 37.938 8.336 -8.156 1 93.25 93 ASP A CA 1
ATOM 721 C C . ASP A 1 93 ? 36.5 8.75 -8.492 1 93.25 93 ASP A C 1
ATOM 723 O O . ASP A 1 93 ? 35.938 8.297 -9.492 1 93.25 93 ASP A O 1
ATOM 727 N N . ASN A 1 94 ? 35.781 9.523 -7.734 1 95.06 94 ASN A N 1
ATOM 728 C CA . ASN A 1 94 ? 34.469 10.102 -7.941 1 95.06 94 ASN A CA 1
ATOM 729 C C . ASN A 1 94 ? 33.375 9.055 -7.793 1 95.06 94 ASN A C 1
ATOM 731 O O . ASN A 1 94 ? 32.281 9.203 -8.359 1 95.06 94 ASN A O 1
ATOM 735 N N . PHE A 1 95 ? 33.719 7.938 -7.09 1 97.81 95 PHE A N 1
ATOM 736 C CA . PHE A 1 95 ? 32.719 6.922 -6.766 1 97.81 95 PHE A CA 1
ATOM 737 C C . PHE A 1 95 ? 32.656 6.715 -5.258 1 97.81 95 PHE A C 1
ATOM 739 O O . PHE A 1 95 ? 33.656 6.812 -4.555 1 97.81 95 PHE A O 1
ATOM 746 N N . LEU A 1 96 ? 31.484 6.441 -4.809 1 98.5 96 LEU A N 1
ATOM 747 C CA . LEU A 1 96 ? 31.25 6.023 -3.43 1 98.5 96 LEU A CA 1
ATOM 748 C C . LEU A 1 96 ? 31.109 4.512 -3.336 1 98.5 96 LEU A C 1
ATOM 750 O O . LEU A 1 96 ? 30.234 3.926 -3.969 1 98.5 96 LEU A O 1
ATOM 754 N N . PHE A 1 97 ? 31.953 3.908 -2.592 1 98.56 97 PHE A N 1
ATOM 755 C CA . PHE A 1 97 ? 31.875 2.473 -2.342 1 98.56 97 PHE A CA 1
ATOM 756 C C . PHE A 1 97 ? 31.188 2.186 -1.021 1 98.56 97 PHE A C 1
ATOM 758 O O . PHE A 1 97 ? 31.5 2.799 0.001 1 98.56 97 PHE A O 1
ATOM 765 N N . VAL A 1 98 ? 30.25 1.321 -1.012 1 98.75 98 VAL A N 1
ATOM 766 C CA . VAL A 1 98 ? 29.578 0.788 0.164 1 98.75 98 VAL A CA 1
ATOM 767 C C . VAL A 1 98 ? 29.922 -0.69 0.333 1 98.75 98 VAL A C 1
ATOM 769 O O . VAL A 1 98 ? 29.609 -1.51 -0.534 1 98.75 98 VAL A O 1
ATOM 772 N N . ARG A 1 99 ? 30.484 -1.034 1.462 1 98.62 99 ARG A N 1
ATOM 773 C CA . ARG A 1 99 ? 31 -2.393 1.615 1 98.62 99 ARG A CA 1
ATOM 774 C C . ARG A 1 99 ? 30.531 -3.012 2.924 1 98.62 99 ARG A C 1
ATOM 776 O O . ARG A 1 99 ? 30.484 -2.342 3.959 1 98.62 99 ARG A O 1
ATOM 783 N N . GLN A 1 100 ? 30.203 -4.219 2.902 1 98.38 100 GLN A N 1
ATOM 784 C CA . GLN A 1 100 ? 29.938 -5.066 4.059 1 98.38 100 GLN A CA 1
ATOM 785 C C . GLN A 1 100 ? 30.359 -6.508 3.803 1 98.38 100 GLN A C 1
ATOM 787 O O . GLN A 1 100 ? 29.734 -7.219 3.023 1 98.38 100 GLN A O 1
ATOM 792 N N . LYS A 1 101 ? 31.453 -6.914 4.484 1 96.31 101 LYS A N 1
ATOM 793 C CA . LYS A 1 101 ? 32.031 -8.234 4.273 1 96.31 101 LYS A CA 1
ATOM 794 C C . LYS A 1 101 ? 32.344 -8.469 2.795 1 96.31 101 LYS A C 1
ATOM 796 O O . LYS A 1 101 ? 33.125 -7.73 2.193 1 96.31 101 LYS A O 1
ATOM 801 N N . SER A 1 102 ? 31.641 -9.43 2.166 1 96.62 102 SER A N 1
ATOM 802 C CA . SER A 1 102 ? 31.969 -9.781 0.789 1 96.62 102 SER A CA 1
ATOM 803 C C . SER A 1 102 ? 31.125 -8.977 -0.203 1 96.62 102 SER A C 1
ATOM 805 O O . SER A 1 102 ? 31.312 -9.102 -1.416 1 96.62 102 SER A O 1
ATOM 807 N N . THR A 1 103 ? 30.297 -8.102 0.238 1 98.12 103 THR A N 1
ATOM 808 C CA . THR A 1 103 ? 29.406 -7.316 -0.618 1 98.12 103 THR A CA 1
ATOM 809 C C . THR A 1 103 ? 29.984 -5.926 -0.865 1 98.12 103 THR A C 1
ATOM 811 O O . THR A 1 103 ? 30.5 -5.289 0.057 1 98.12 103 THR A O 1
ATOM 814 N N . LYS A 1 104 ? 29.891 -5.523 -2.064 1 97.88 104 LYS A N 1
ATOM 815 C CA . LYS A 1 104 ? 30.422 -4.219 -2.451 1 97.88 104 LYS A CA 1
ATOM 816 C C . LYS A 1 104 ? 29.531 -3.545 -3.486 1 97.88 104 LYS A C 1
ATOM 818 O O . LYS A 1 104 ? 29.125 -4.172 -4.465 1 97.88 104 LYS A O 1
ATOM 823 N N . TYR A 1 105 ? 29.281 -2.312 -3.27 1 97.94 105 TYR A N 1
ATOM 824 C CA . TYR A 1 105 ? 28.578 -1.472 -4.234 1 97.94 105 TYR A CA 1
ATOM 825 C C . TYR A 1 105 ? 29.438 -0.287 -4.652 1 97.94 105 TYR A C 1
ATOM 827 O O . TYR A 1 105 ? 30.266 0.198 -3.865 1 97.94 105 TYR A O 1
ATOM 835 N N . LYS A 1 106 ? 29.281 0.115 -5.828 1 9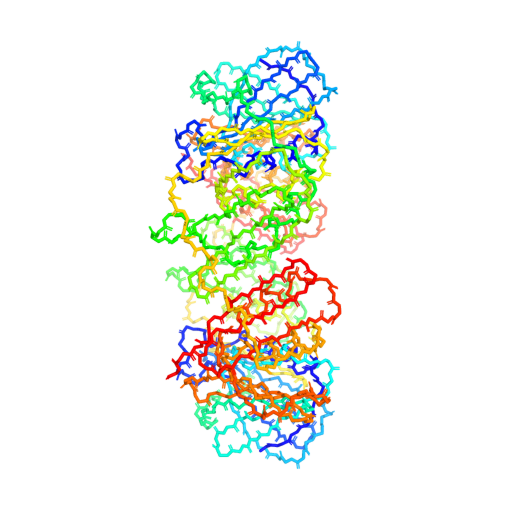7.56 106 LYS A N 1
ATOM 836 C CA . LYS A 1 106 ? 29.906 1.309 -6.391 1 97.56 106 LYS A CA 1
ATOM 837 C C . LYS A 1 106 ? 28.859 2.26 -6.961 1 97.56 106 LYS A C 1
ATOM 839 O O . LYS A 1 106 ? 28.125 1.902 -7.883 1 97.56 106 LYS A O 1
ATOM 844 N N . LEU A 1 107 ? 28.781 3.422 -6.461 1 97.12 107 LEU A N 1
ATOM 845 C CA . LEU A 1 107 ? 27.812 4.426 -6.883 1 97.12 107 LEU A CA 1
ATOM 846 C C . LEU A 1 107 ? 28.516 5.66 -7.441 1 97.12 107 LEU A C 1
ATOM 848 O O . LEU A 1 107 ? 29.5 6.129 -6.871 1 97.12 107 LEU A O 1
ATOM 852 N N . PRO A 1 108 ? 27.984 6.156 -8.523 1 96.44 108 PRO A N 1
ATOM 853 C CA . PRO A 1 108 ? 28.594 7.379 -9.055 1 96.44 108 PRO A CA 1
ATOM 854 C C . PRO A 1 108 ? 28.328 8.602 -8.188 1 96.44 108 PRO A C 1
ATOM 856 O O . PRO A 1 108 ? 27.25 8.703 -7.582 1 96.44 108 PRO A O 1
ATOM 859 N N . MET A 1 109 ? 29.266 9.484 -8.188 1 97.25 109 MET A N 1
ATOM 860 C CA . MET A 1 109 ? 29.141 10.711 -7.406 1 97.25 109 MET A CA 1
ATOM 861 C C . MET A 1 109 ? 29.016 11.93 -8.32 1 97.25 109 MET A C 1
ATOM 863 O O . MET A 1 109 ? 29.562 11.945 -9.414 1 97.25 109 MET A O 1
ATOM 867 N N . PHE A 1 110 ? 28.297 12.883 -7.91 1 97.44 110 PHE A N 1
ATOM 868 C CA . PHE A 1 110 ? 28.375 14.242 -8.438 1 97.44 110 PHE A CA 1
ATOM 869 C C . PHE A 1 110 ? 29.391 15.07 -7.66 1 97.44 110 PHE A C 1
ATOM 871 O O . PHE A 1 110 ? 29.812 14.68 -6.57 1 97.44 110 PHE A O 1
ATOM 878 N N . ASN A 1 111 ? 29.766 16.156 -8.25 1 97.44 111 ASN A N 1
ATOM 879 C CA . ASN A 1 111 ? 30.656 17.078 -7.547 1 97.44 111 ASN A CA 1
ATOM 880 C C . ASN A 1 111 ? 29.969 17.688 -6.32 1 97.44 111 ASN A C 1
ATOM 882 O O . ASN A 1 111 ? 28.969 18.391 -6.445 1 97.44 111 ASN A O 1
ATOM 886 N N . HIS A 1 112 ? 30.562 17.344 -5.152 1 96.94 112 HIS A N 1
ATOM 887 C CA . HIS A 1 112 ? 29.969 17.797 -3.906 1 96.94 112 HIS A CA 1
ATOM 888 C C . HIS A 1 112 ? 29.953 19.328 -3.828 1 96.94 112 HIS A C 1
ATOM 890 O O . HIS A 1 112 ? 29.125 19.906 -3.125 1 96.94 112 HIS A O 1
ATOM 896 N N . GLU A 1 113 ? 30.766 19.969 -4.535 1 97.56 113 GLU A N 1
ATOM 897 C CA . GLU A 1 113 ? 30.859 21.422 -4.504 1 97.56 113 GLU A CA 1
ATOM 898 C C . GLU A 1 113 ? 29.641 22.062 -5.148 1 97.56 113 GLU A C 1
ATOM 900 O O . GLU A 1 113 ? 29.359 23.25 -4.926 1 97.56 113 GLU A O 1
ATOM 905 N N . ASP A 1 114 ? 28.969 21.312 -5.941 1 97.56 114 ASP A N 1
ATOM 906 C CA . ASP A 1 114 ? 27.797 21.828 -6.625 1 97.56 114 ASP A CA 1
ATOM 907 C C . ASP A 1 114 ? 26.562 21.75 -5.727 1 97.56 114 ASP A C 1
ATOM 909 O O . ASP A 1 114 ? 25.484 22.25 -6.09 1 97.56 114 ASP A O 1
ATOM 913 N N . PHE A 1 115 ? 26.734 21.125 -4.633 1 98.12 115 PHE A N 1
ATOM 914 C CA . PHE A 1 115 ? 25.609 21.016 -3.713 1 98.12 115 PHE A CA 1
ATOM 915 C C . PHE A 1 115 ? 25.234 22.391 -3.145 1 98.12 115 PHE A C 1
ATOM 917 O O . PHE A 1 115 ? 26.125 23.188 -2.834 1 98.12 115 PHE A O 1
ATOM 924 N N . PRO A 1 116 ? 24.016 22.656 -2.969 1 96.81 116 PRO A N 1
ATOM 925 C CA . PRO A 1 116 ? 23.625 23.984 -2.51 1 96.81 116 PRO A CA 1
ATOM 926 C C . PRO A 1 116 ? 24.078 24.281 -1.083 1 96.81 116 PRO A C 1
ATOM 928 O O . PRO A 1 116 ? 24.125 23.375 -0.246 1 96.81 116 PRO A O 1
ATOM 931 N N . ASN A 1 117 ? 24.312 25.469 -0.879 1 96 117 ASN A N 1
ATOM 932 C CA . ASN A 1 117 ? 24.672 25.922 0.463 1 96 117 ASN A CA 1
ATOM 933 C C . ASN A 1 117 ? 23.453 26 1.376 1 96 117 ASN A C 1
ATOM 935 O O . ASN A 1 117 ? 22.359 26.328 0.922 1 96 117 ASN A O 1
ATOM 939 N N . PHE A 1 118 ? 23.766 25.734 2.586 1 97.06 118 PHE A N 1
ATOM 940 C CA . PHE A 1 118 ? 22.734 25.891 3.6 1 97.06 118 PHE A CA 1
ATOM 941 C C . PHE A 1 118 ? 22.75 27.297 4.172 1 97.06 118 PHE A C 1
ATOM 943 O O . PHE A 1 118 ? 23.797 27.938 4.23 1 97.06 118 PHE A O 1
ATOM 950 N N . PRO A 1 119 ? 21.609 27.766 4.617 1 96.44 119 PRO A N 1
ATOM 951 C CA . PRO A 1 119 ? 21.562 29.109 5.191 1 96.44 119 PRO A CA 1
ATOM 952 C C . PRO A 1 119 ? 22.188 29.172 6.586 1 96.44 119 PRO A C 1
ATOM 954 O O . PRO A 1 119 ? 22.344 28.141 7.246 1 96.44 119 PRO A O 1
ATOM 957 N N . ASN A 1 120 ? 22.594 30.312 6.934 1 95.31 120 ASN A N 1
ATOM 958 C CA . ASN A 1 120 ? 23.125 30.531 8.281 1 95.31 120 ASN A CA 1
ATOM 959 C C . ASN A 1 120 ? 22.125 31.297 9.148 1 95.31 120 ASN A C 1
ATOM 961 O O . ASN A 1 120 ? 21.141 31.844 8.648 1 95.31 120 ASN A O 1
ATOM 965 N N . THR A 1 121 ? 22.438 31.281 10.461 1 96.5 121 THR A N 1
ATOM 966 C CA . THR A 1 121 ? 21.5 31.875 11.406 1 96.5 121 THR A CA 1
ATOM 967 C C . THR A 1 121 ? 21.953 33.281 11.805 1 96.5 121 THR A C 1
ATOM 969 O O . THR A 1 121 ? 21.25 33.969 12.539 1 96.5 121 THR A O 1
ATOM 972 N N . GLU A 1 122 ? 23.047 33.688 11.289 1 95.31 122 GLU A N 1
ATOM 973 C CA . GLU A 1 122 ? 23.578 35 11.664 1 95.31 122 GLU A CA 1
ATOM 974 C C . GLU A 1 122 ? 22.625 36.125 11.266 1 95.31 122 GLU A C 1
ATOM 976 O O . GLU A 1 122 ? 22.188 36.188 10.117 1 95.31 122 GLU A O 1
ATOM 981 N N . GLY A 1 123 ? 22.406 36.969 12.164 1 94.44 123 GLY A N 1
ATOM 982 C CA . GLY A 1 123 ? 21.578 38.156 11.891 1 94.44 123 GLY A CA 1
ATOM 983 C C . GLY A 1 123 ? 20.109 37.812 11.828 1 94.44 123 GLY A C 1
ATOM 984 O O . GLY A 1 123 ? 19.281 38.688 11.508 1 94.44 123 GLY A O 1
ATOM 985 N N . LYS A 1 124 ? 19.766 36.656 12.078 1 95.5 124 LYS A N 1
ATOM 986 C CA . LYS A 1 124 ? 18.359 36.281 12 1 95.5 124 LYS A CA 1
ATOM 987 C C . LYS A 1 124 ? 17.688 36.375 13.367 1 95.5 124 LYS A C 1
ATOM 989 O O . LYS A 1 124 ? 18.344 36.25 14.398 1 95.5 124 LYS A O 1
ATOM 994 N N . ASN A 1 125 ? 16.391 36.531 13.297 1 95.38 125 ASN A N 1
ATOM 995 C CA . ASN A 1 125 ? 15.594 36.594 14.516 1 95.38 125 ASN A CA 1
ATOM 996 C C . ASN A 1 125 ? 15.375 35.188 15.102 1 95.38 125 ASN A C 1
ATOM 998 O O . ASN A 1 125 ? 15.281 34.219 14.359 1 95.38 125 ASN A O 1
ATOM 1002 N N . GLN A 1 126 ? 15.328 35.188 16.391 1 95.5 126 GLN A N 1
ATOM 1003 C CA . GLN A 1 126 ? 14.992 33.938 17.047 1 95.5 126 GLN A CA 1
ATOM 1004 C C . GLN A 1 126 ? 13.492 33.844 17.328 1 95.5 126 GLN A C 1
ATOM 1006 O O . GLN A 1 126 ? 12.883 34.844 17.781 1 95.5 126 GLN A O 1
ATOM 1011 N N . PHE A 1 127 ? 12.93 32.781 17.047 1 94.94 127 PHE A N 1
ATOM 1012 C CA . PHE A 1 127 ? 11.531 32.531 17.344 1 94.94 127 PHE A CA 1
ATOM 1013 C C . PHE A 1 127 ? 11.391 31.703 18.641 1 94.94 127 PHE A C 1
ATOM 1015 O O . PHE A 1 127 ? 11.719 30.516 18.656 1 94.94 127 PHE A O 1
ATOM 1022 N N . ASP A 1 128 ? 10.984 32.312 19.656 1 93.56 128 ASP A N 1
ATOM 1023 C CA . ASP A 1 128 ? 10.891 31.703 20.984 1 93.56 128 ASP A CA 1
ATOM 1024 C C . ASP A 1 128 ? 9.625 30.859 21.109 1 93.56 128 ASP A C 1
ATOM 1026 O O . ASP A 1 128 ? 8.594 31.359 21.578 1 93.56 128 ASP A O 1
ATOM 1030 N N . ILE A 1 129 ? 9.75 29.609 20.734 1 94.88 129 ILE A N 1
ATOM 1031 C CA . ILE A 1 129 ? 8.656 28.656 20.859 1 94.88 129 ILE A CA 1
ATOM 1032 C C . ILE A 1 129 ? 9.219 27.25 21.094 1 94.88 129 ILE A C 1
ATOM 1034 O O . ILE A 1 129 ? 10.25 26.891 20.516 1 94.88 129 ILE A O 1
ATOM 1038 N N . ASP A 1 130 ? 8.57 26.547 21.938 1 94.88 130 ASP A N 1
ATOM 1039 C CA . ASP A 1 130 ? 8.922 25.141 22.109 1 94.88 130 ASP A CA 1
ATOM 1040 C C . ASP A 1 130 ? 8.672 24.359 20.828 1 94.88 130 ASP A C 1
ATOM 1042 O O . ASP A 1 130 ? 7.621 24.5 20.203 1 94.88 130 ASP A O 1
ATOM 1046 N N . SER A 1 131 ? 9.609 23.547 20.453 1 94.81 131 SER A N 1
ATOM 1047 C CA . SER A 1 131 ? 9.523 22.812 19.203 1 94.81 131 SER A CA 1
ATOM 1048 C C . SER A 1 131 ? 8.344 21.844 19.203 1 94.81 131 SER A C 1
ATOM 1050 O O . SER A 1 131 ? 7.676 21.672 18.188 1 94.81 131 SER A O 1
ATOM 1052 N N . SER A 1 132 ? 8.07 21.203 20.281 1 94.19 132 SER A N 1
ATOM 1053 C CA . SER A 1 132 ? 6.945 20.266 20.375 1 94.19 132 SER A CA 1
ATOM 1054 C C . SER A 1 132 ? 5.613 21 20.219 1 94.19 132 SER A C 1
ATOM 1056 O O . SER A 1 132 ? 4.695 20.5 19.578 1 94.19 132 SER A O 1
ATOM 1058 N N . ASP A 1 133 ? 5.512 22.188 20.828 1 95.94 133 ASP A N 1
ATOM 1059 C CA . ASP A 1 133 ? 4.312 23.016 20.703 1 95.94 133 ASP A CA 1
ATOM 1060 C C . ASP A 1 133 ? 4.094 23.422 19.25 1 95.94 133 ASP A C 1
ATOM 1062 O O . ASP A 1 133 ? 2.967 23.375 18.734 1 95.94 133 ASP A O 1
ATOM 1066 N N . LEU A 1 134 ? 5.188 23.812 18.672 1 97.44 134 LEU A N 1
ATOM 1067 C CA . LEU A 1 134 ? 5.113 24.219 17.266 1 97.44 134 LEU A CA 1
ATOM 1068 C C . LEU A 1 134 ? 4.621 23.062 16.391 1 97.44 134 LEU A C 1
ATOM 1070 O O . LEU A 1 134 ? 3.676 23.234 15.625 1 97.44 134 LEU A O 1
ATOM 1074 N N . SER A 1 135 ? 5.219 21.938 16.516 1 96.69 135 SER A N 1
ATOM 1075 C CA . SER A 1 135 ? 4.883 20.766 15.711 1 96.69 135 SER A CA 1
ATOM 1076 C C . SER A 1 135 ? 3.441 20.344 15.938 1 96.69 135 SER A C 1
ATOM 1078 O O . SER A 1 135 ? 2.697 20.109 14.984 1 96.69 135 SER A O 1
ATOM 1080 N N . ARG A 1 136 ? 3.041 20.25 17.156 1 96 136 ARG A N 1
ATOM 1081 C CA . ARG A 1 136 ? 1.688 19.828 17.5 1 96 136 ARG A CA 1
ATOM 1082 C C . ARG A 1 136 ? 0.652 20.812 16.953 1 96 136 ARG A C 1
ATOM 1084 O O . ARG A 1 136 ? -0.4 20.391 16.469 1 96 136 ARG A O 1
ATOM 1091 N N . SER A 1 137 ? 0.943 22.094 17.125 1 97.88 137 SER A N 1
ATOM 1092 C CA . SER A 1 137 ? 0.021 23.125 16.656 1 97.88 137 SER A CA 1
ATOM 1093 C C . SER A 1 137 ? -0.172 23.047 15.148 1 97.88 137 SER A C 1
ATOM 1095 O O . SER A 1 137 ? -1.301 23.125 14.656 1 97.88 137 SER A O 1
ATOM 1097 N N . LEU A 1 138 ? 0.911 22.844 14.484 1 98.5 138 LEU A N 1
ATOM 1098 C CA . LEU A 1 138 ? 0.857 22.734 13.031 1 98.5 138 LEU A CA 1
ATOM 1099 C C . LEU A 1 138 ? 0.118 21.484 12.602 1 98.5 138 LEU A C 1
ATOM 1101 O O . LEU A 1 138 ? -0.624 21.5 11.617 1 98.5 138 LEU A O 1
ATOM 1105 N N . LYS A 1 139 ? 0.314 20.422 13.266 1 98 139 LYS A N 1
ATOM 1106 C CA . LYS A 1 139 ? -0.344 19.156 12.961 1 98 139 LYS A CA 1
ATOM 1107 C C . LYS A 1 139 ? -1.862 19.297 13.023 1 98 139 LYS A C 1
ATOM 1109 O O . LYS A 1 139 ? -2.576 18.703 12.211 1 98 139 LYS A O 1
ATOM 1114 N N . LYS A 1 140 ? -2.346 20.094 13.922 1 98.12 140 LYS A N 1
ATOM 1115 C CA . LYS A 1 140 ? -3.775 20.25 14.164 1 98.12 140 LYS A CA 1
ATOM 1116 C C . LYS A 1 140 ? -4.473 20.875 12.953 1 98.12 140 LYS A C 1
ATOM 1118 O O . LYS A 1 140 ? -5.645 20.594 12.695 1 98.12 140 LYS A O 1
ATOM 1123 N N . ILE A 1 141 ? -3.773 21.656 12.188 1 98.38 141 ILE A N 1
ATOM 1124 C CA . ILE A 1 141 ? -4.457 22.375 11.125 1 98.38 141 ILE A CA 1
ATOM 1125 C C . ILE A 1 141 ? -4.043 21.828 9.766 1 98.38 141 ILE A C 1
ATOM 1127 O O . ILE A 1 141 ? -4.605 22.203 8.734 1 98.38 141 ILE A O 1
ATOM 1131 N N . LEU A 1 142 ? -3.143 20.875 9.75 1 98.38 142 LEU A N 1
ATOM 1132 C CA . LEU A 1 142 ? -2.514 20.344 8.539 1 98.38 142 LEU A CA 1
ATOM 1133 C C . LEU A 1 142 ? -3.562 19.859 7.555 1 98.38 142 LEU A C 1
ATOM 1135 O O . LEU A 1 142 ? -3.494 20.156 6.363 1 98.38 142 LEU A O 1
ATOM 1139 N N . PRO A 1 143 ? -4.609 19.188 8.023 1 97.88 143 PRO A N 1
ATOM 1140 C CA . PRO A 1 143 ? -5.578 18.641 7.078 1 97.88 143 PRO A CA 1
ATOM 1141 C C . PRO A 1 143 ? -6.336 19.719 6.316 1 97.88 143 PRO A C 1
ATOM 1143 O O . PRO A 1 143 ? -6.926 19.453 5.266 1 97.88 143 PRO A O 1
ATOM 1146 N N . SER A 1 144 ? -6.352 20.938 6.789 1 98.12 144 SER A N 1
ATOM 1147 C CA . SER A 1 144 ? -7.133 22.016 6.184 1 98.12 144 SER A CA 1
ATOM 1148 C C . SER A 1 144 ? -6.293 22.812 5.199 1 98.12 144 SER A C 1
ATOM 1150 O O . SER A 1 144 ? -6.789 23.766 4.57 1 98.12 144 SER A O 1
ATOM 1152 N N . ILE A 1 145 ? -5.023 22.453 5.086 1 98.38 145 ILE A N 1
ATOM 1153 C CA . ILE A 1 145 ? -4.129 23.172 4.184 1 98.38 145 ILE A CA 1
ATOM 1154 C C . ILE A 1 145 ? -4.176 22.516 2.797 1 98.38 145 ILE A C 1
ATOM 1156 O O . ILE A 1 145 ? -4.105 21.297 2.672 1 98.38 145 ILE A O 1
ATOM 1160 N N . ASP A 1 146 ? -4.195 23.297 1.819 1 95.94 146 ASP A N 1
ATOM 1161 C CA . ASP A 1 146 ? -4.219 22.781 0.453 1 95.94 146 ASP A CA 1
ATOM 1162 C C . ASP A 1 146 ? -2.816 22.391 -0.007 1 95.94 146 ASP A C 1
ATOM 1164 O O . ASP A 1 146 ? -1.822 22.781 0.608 1 95.94 146 ASP A O 1
ATOM 1168 N N . THR A 1 147 ? -2.658 21.594 -1.019 1 89.94 147 THR A N 1
ATOM 1169 C CA . THR A 1 147 ? -1.361 21.172 -1.539 1 89.94 147 THR A CA 1
ATOM 1170 C C . THR A 1 147 ? -1.083 21.828 -2.889 1 89.94 147 THR A C 1
ATOM 1172 O O . THR A 1 147 ? 0.047 22.25 -3.166 1 89.94 147 THR A O 1
ATOM 1175 N N . ASN A 1 148 ? -1.948 22.172 -3.736 1 92.56 148 ASN A N 1
ATOM 1176 C CA . ASN A 1 148 ? -1.746 22.719 -5.074 1 92.56 148 ASN A CA 1
ATOM 1177 C C . ASN A 1 148 ? -2.811 23.75 -5.422 1 92.56 148 ASN A C 1
ATOM 1179 O O . ASN A 1 148 ? -3.383 23.719 -6.512 1 92.56 148 ASN A O 1
ATOM 1183 N N . ASN A 1 149 ? -2.941 24.594 -4.477 1 95 149 ASN A N 1
ATOM 1184 C CA . ASN A 1 149 ? -3.875 25.688 -4.754 1 95 149 ASN A CA 1
ATOM 1185 C C . ASN A 1 149 ? -3.254 26.734 -5.664 1 95 149 ASN A C 1
ATOM 1187 O O . ASN A 1 149 ? -2.08 27.078 -5.512 1 95 149 ASN A O 1
ATOM 1191 N N . PRO A 1 150 ? -4.059 27.281 -6.594 1 95.25 150 PRO A N 1
ATOM 1192 C CA . PRO A 1 150 ? -3.527 28.344 -7.449 1 95.25 150 PRO A CA 1
ATOM 1193 C C . PRO A 1 150 ? -3.074 29.562 -6.66 1 95.25 150 PRO A C 1
ATOM 1195 O O . PRO A 1 150 ? -2.145 30.266 -7.07 1 95.25 150 PRO A O 1
ATOM 1198 N N . LYS A 1 151 ? -3.777 29.844 -5.633 1 95.75 151 LYS A N 1
ATOM 1199 C CA . LYS A 1 151 ? -3.301 30.859 -4.711 1 95.75 151 LYS A CA 1
ATOM 1200 C C . LYS A 1 151 ? -2.219 30.312 -3.787 1 95.75 151 LYS A C 1
ATOM 1202 O O . LYS A 1 151 ? -2.518 29.578 -2.842 1 95.75 151 LYS A O 1
ATOM 1207 N N . TYR A 1 152 ? -1.092 30.766 -3.988 1 95.56 152 TYR A N 1
ATOM 1208 C CA . TYR A 1 152 ? 0.092 30.141 -3.396 1 95.56 152 TYR A CA 1
ATOM 1209 C C . TYR A 1 152 ? 0.064 30.266 -1.876 1 95.56 152 TYR A C 1
ATOM 1211 O O . TYR A 1 152 ? 0.542 29.375 -1.169 1 95.56 152 TYR A O 1
ATOM 1219 N N . SER A 1 153 ? -0.478 31.328 -1.371 1 96.81 153 SER A N 1
ATOM 1220 C CA . SER A 1 153 ? -0.524 31.594 0.064 1 96.81 153 SER A CA 1
ATOM 1221 C C . SER A 1 153 ? -1.331 30.531 0.793 1 96.81 153 SER A C 1
ATOM 1223 O O . SER A 1 153 ? -1.21 30.375 2.01 1 96.81 153 SER A O 1
ATOM 1225 N N . LEU A 1 154 ? -2.094 29.75 0.057 1 97.75 154 LEU A N 1
ATOM 1226 C CA . LEU A 1 154 ? -2.994 28.797 0.688 1 97.75 154 LEU A CA 1
ATOM 1227 C C . LEU A 1 154 ? -2.348 27.422 0.776 1 97.75 154 LEU A C 1
ATOM 1229 O O . LEU A 1 154 ? -2.928 26.484 1.348 1 97.75 154 LEU A O 1
ATOM 1233 N N . ASN A 1 155 ? -1.158 27.297 0.308 1 98.19 155 ASN A N 1
ATOM 1234 C CA . ASN A 1 155 ? -0.458 26.016 0.305 1 98.19 155 ASN A CA 1
ATOM 1235 C C . ASN A 1 155 ? 0.424 25.859 1.54 1 98.19 155 ASN A C 1
ATOM 1237 O O . ASN A 1 155 ? 1.414 25.125 1.51 1 98.19 155 ASN A O 1
ATOM 1241 N N . GLY A 1 156 ? 0.108 26.547 2.635 1 98.56 156 GLY A N 1
ATOM 1242 C CA . GLY A 1 156 ? 0.851 26.453 3.883 1 98.56 156 GLY A CA 1
ATOM 1243 C C . GLY A 1 156 ? 0.064 26.953 5.078 1 98.56 156 GLY A C 1
ATOM 1244 O O . GLY A 1 156 ? -1.132 27.234 4.973 1 98.56 156 GLY A O 1
ATOM 1245 N N . ALA A 1 157 ? 0.728 26.969 6.203 1 98.69 157 ALA A N 1
ATOM 1246 C CA . ALA A 1 157 ? 0.155 27.469 7.449 1 98.69 157 ALA A CA 1
ATOM 1247 C C . ALA A 1 157 ? 0.604 28.906 7.727 1 98.69 157 ALA A C 1
ATOM 1249 O O . ALA A 1 157 ? 1.797 29.203 7.664 1 98.69 157 ALA A O 1
ATOM 1250 N N . PHE A 1 158 ? -0.32 29.734 8.016 1 98.69 158 PHE A N 1
ATOM 1251 C CA . PHE A 1 158 ? -0.046 31.109 8.438 1 98.69 158 PHE A CA 1
ATOM 1252 C C . PHE A 1 158 ? 0.09 31.188 9.953 1 98.69 158 PHE A C 1
ATOM 1254 O O . PHE A 1 158 ? -0.825 30.797 10.688 1 98.69 158 PHE A O 1
ATOM 1261 N N . LEU A 1 159 ? 1.228 31.625 10.383 1 98.56 159 LEU A N 1
ATOM 1262 C CA . LEU A 1 159 ? 1.448 31.859 11.805 1 98.56 159 LEU A CA 1
ATOM 1263 C C . LEU A 1 159 ? 1.299 33.344 12.133 1 98.56 159 LEU A C 1
ATOM 1265 O O . LEU A 1 159 ? 2.107 34.156 11.703 1 98.56 159 LEU A O 1
ATOM 1269 N N . ASP A 1 160 ? 0.293 33.594 12.852 1 98.5 160 ASP A N 1
ATOM 1270 C CA . ASP A 1 160 ? -0.008 34.969 13.297 1 98.5 160 ASP A CA 1
ATOM 1271 C C . ASP A 1 160 ? 0.407 35.156 14.75 1 98.5 160 ASP A C 1
ATOM 1273 O O . ASP A 1 160 ? -0.354 34.844 15.672 1 98.5 160 ASP A O 1
ATOM 1277 N N . ILE A 1 161 ? 1.603 35.75 14.953 1 98 161 ILE A N 1
ATOM 1278 C CA . ILE A 1 161 ? 2.156 35.938 16.297 1 98 161 ILE A CA 1
ATOM 1279 C C . ILE A 1 161 ? 1.681 37.25 16.859 1 98 161 ILE A C 1
ATOM 1281 O O . ILE A 1 161 ? 2.043 38.312 16.359 1 98 161 ILE A O 1
ATOM 1285 N N . LYS A 1 162 ? 0.91 37.094 17.875 1 97.62 162 LYS A N 1
ATOM 1286 C CA . LYS A 1 162 ? 0.404 38.25 18.594 1 97.62 162 LYS A CA 1
ATOM 1287 C C . LYS A 1 162 ? 1.114 38.406 19.938 1 97.62 162 LYS A C 1
ATOM 1289 O O . LYS A 1 162 ? 1.995 37.625 20.281 1 97.62 162 LYS A O 1
ATOM 1294 N N . THR A 1 163 ? 0.72 39.406 20.672 1 96.56 163 THR A N 1
ATOM 1295 C CA . THR A 1 163 ? 1.38 39.688 21.938 1 96.56 163 THR A CA 1
ATOM 1296 C C . THR A 1 163 ? 1.133 38.594 22.953 1 96.56 163 THR A C 1
ATOM 1298 O O . THR A 1 163 ? 2.047 38.188 23.688 1 96.56 163 THR A O 1
ATOM 1301 N N . ASP A 1 164 ? -0.034 38.062 22.906 1 97 164 ASP A N 1
ATOM 1302 C CA . ASP A 1 164 ? -0.396 37.156 24 1 97 164 ASP A CA 1
ATOM 1303 C C . ASP A 1 164 ? -0.701 35.75 23.469 1 97 164 ASP A C 1
ATOM 1305 O O . ASP A 1 164 ? -1.015 34.844 24.25 1 97 164 ASP A O 1
ATOM 1309 N N . LYS A 1 165 ? -0.587 35.531 22.188 1 98.12 165 LYS A N 1
ATOM 1310 C CA . LYS A 1 165 ? -0.921 34.219 21.609 1 98.12 165 LYS A CA 1
ATOM 1311 C C . LYS A 1 165 ? -0.316 34.062 20.219 1 98.12 165 LYS A C 1
ATOM 1313 O O . LYS A 1 165 ? 0.17 35.031 19.641 1 98.12 165 LYS A O 1
ATOM 1318 N N . ILE A 1 166 ? -0.325 32.906 19.75 1 98.56 166 ILE A N 1
ATOM 1319 C CA . ILE A 1 166 ? -0.018 32.562 18.359 1 98.56 166 ILE A CA 1
ATOM 1320 C C . ILE A 1 166 ? -1.196 31.844 17.734 1 98.56 166 ILE A C 1
ATOM 1322 O O . ILE A 1 166 ? -1.677 30.844 18.281 1 98.56 166 ILE A O 1
ATOM 1326 N N . ASN A 1 167 ? -1.699 32.344 16.609 1 98.75 167 ASN A N 1
ATOM 1327 C CA . ASN A 1 167 ? -2.703 31.641 15.82 1 98.75 167 ASN A CA 1
ATOM 1328 C C . ASN A 1 167 ? -2.076 30.922 14.625 1 98.75 167 ASN A C 1
ATOM 1330 O O . ASN A 1 167 ? -1.455 31.562 13.773 1 98.75 167 ASN A O 1
ATOM 1334 N N . PHE A 1 168 ? -2.154 29.656 14.641 1 98.81 168 PHE A N 1
ATOM 1335 C CA . PHE A 1 168 ? -1.822 28.844 13.469 1 98.81 168 PHE A CA 1
ATOM 1336 C C . PHE A 1 168 ? -3.033 28.6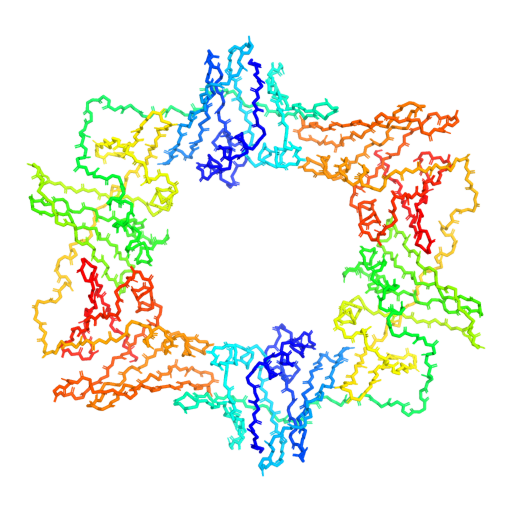88 12.555 1 98.81 168 PHE A C 1
ATOM 1338 O O . PHE A 1 168 ? -4.074 28.172 12.977 1 98.81 168 PHE A O 1
ATOM 1345 N N . VAL A 1 169 ? -2.889 29.078 11.312 1 98.88 169 VAL A N 1
ATOM 1346 C CA . VAL A 1 169 ? -4.066 29.203 10.453 1 98.88 169 VAL A CA 1
ATOM 1347 C C . VAL A 1 169 ? -3.844 28.438 9.156 1 98.88 169 VAL A C 1
ATOM 1349 O O . VAL A 1 169 ? -2.789 28.562 8.531 1 98.88 169 VAL A O 1
ATOM 1352 N N . GLY A 1 170 ? -4.73 27.562 8.766 1 98.38 170 GLY A N 1
ATOM 1353 C CA . GLY A 1 170 ? -4.762 26.859 7.492 1 98.38 170 GLY A CA 1
ATOM 1354 C C . GLY A 1 170 ? -6.141 26.828 6.859 1 98.38 170 GLY A C 1
ATOM 1355 O O . GLY A 1 170 ? -7.148 26.75 7.559 1 98.38 170 GLY A O 1
ATOM 1356 N N . THR A 1 171 ? -6.168 26.906 5.523 1 97.88 171 THR A N 1
ATOM 1357 C CA . THR A 1 171 ? -7.461 26.891 4.848 1 97.88 171 THR A CA 1
ATOM 1358 C C . THR A 1 171 ? -7.332 26.297 3.449 1 97.88 171 THR A C 1
ATOM 1360 O O . THR A 1 171 ? -6.254 26.328 2.854 1 97.88 171 THR A O 1
ATOM 1363 N N . ASP A 1 172 ? -8.414 25.672 3.029 1 96.44 172 ASP A N 1
ATOM 1364 C CA . ASP A 1 172 ? -8.539 25.25 1.637 1 96.44 172 ASP A CA 1
ATOM 1365 C C . ASP A 1 172 ? -9.688 25.969 0.944 1 96.44 172 ASP A C 1
ATOM 1367 O O . ASP A 1 172 ? -10.281 25.453 -0.005 1 96.44 172 ASP A O 1
ATOM 1371 N N . THR A 1 173 ? -10.062 27.141 1.495 1 95 173 THR A N 1
ATOM 1372 C CA . THR A 1 173 ? -11.055 28.078 0.963 1 95 173 THR A CA 1
ATOM 1373 C C . THR A 1 173 ? -12.469 27.625 1.354 1 95 173 THR A C 1
ATOM 1375 O O . THR A 1 173 ? -13.391 28.453 1.388 1 95 173 THR A O 1
ATOM 1378 N N . LYS A 1 174 ? -12.695 26.406 1.652 1 95.19 174 LYS A N 1
ATOM 1379 C CA . LYS A 1 174 ? -14.016 25.922 2.049 1 95.19 174 LYS A CA 1
ATOM 1380 C C . LYS A 1 174 ? -14.133 25.828 3.566 1 95.19 174 LYS A C 1
ATOM 1382 O O . LYS A 1 174 ? -15.234 25.812 4.109 1 95.19 174 LYS A O 1
ATOM 1387 N N . ARG A 1 175 ? -13.008 25.719 4.117 1 97.44 175 ARG A N 1
ATOM 1388 C CA . ARG A 1 175 ? -12.906 25.703 5.574 1 97.44 175 ARG A CA 1
ATOM 1389 C C . ARG A 1 175 ? -11.641 26.406 6.043 1 97.44 175 ARG A C 1
ATOM 1391 O O . ARG A 1 175 ? -10.695 26.562 5.273 1 97.44 175 ARG A O 1
ATOM 1398 N N . LEU A 1 176 ? -11.734 26.875 7.293 1 98.44 176 LEU A N 1
ATOM 1399 C CA . LEU A 1 176 ? -10.641 27.578 7.949 1 98.44 176 LEU A CA 1
ATOM 1400 C C . LEU A 1 176 ? -10.359 26.984 9.328 1 98.44 176 LEU A C 1
ATOM 1402 O O . LEU A 1 176 ? -11.25 26.953 10.188 1 98.44 176 LEU A O 1
ATOM 1406 N N . ALA A 1 177 ? -9.156 26.484 9.492 1 98.75 177 ALA A N 1
ATOM 1407 C CA . ALA A 1 177 ? -8.75 25.953 10.789 1 98.75 177 ALA A CA 1
ATOM 1408 C C . ALA A 1 177 ? -7.816 26.922 11.508 1 98.75 177 ALA A C 1
ATOM 1410 O O . ALA A 1 177 ? -6.93 27.516 10.891 1 98.75 177 ALA A O 1
ATOM 1411 N N . ILE A 1 178 ? -8.062 27.109 12.773 1 98.75 178 ILE A N 1
ATOM 1412 C CA . ILE A 1 178 ? -7.23 27.953 13.625 1 98.75 178 ILE A CA 1
ATOM 1413 C C . ILE A 1 178 ? -6.895 27.219 14.922 1 98.75 178 ILE A C 1
ATOM 1415 O O . ILE A 1 178 ? -7.793 26.797 15.656 1 98.75 178 ILE A O 1
ATOM 1419 N N . TYR A 1 179 ? -5.707 27.031 15.148 1 98.81 179 TYR A N 1
ATOM 1420 C CA . TYR A 1 179 ? -5.266 26.578 16.469 1 98.81 179 TYR A CA 1
ATOM 1421 C C . TYR A 1 179 ? -4.578 27.703 17.219 1 98.81 179 TYR A C 1
ATOM 1423 O O . TYR A 1 179 ? -3.643 28.328 16.703 1 98.81 179 TYR A O 1
ATOM 1431 N N . THR A 1 180 ? -4.977 27.953 18.391 1 98.69 180 THR A N 1
ATOM 1432 C CA . THR A 1 180 ? -4.441 29.047 19.188 1 98.69 180 THR A CA 1
ATOM 1433 C C . THR A 1 180 ? -3.598 28.516 20.344 1 98.69 180 THR A C 1
ATOM 1435 O O . THR A 1 180 ? -4.082 27.734 21.172 1 98.69 180 THR A O 1
ATOM 1438 N N . LEU A 1 181 ? -2.418 28.922 20.359 1 98.19 181 LEU A N 1
ATOM 1439 C CA . LEU A 1 181 ? -1.51 28.641 21.469 1 98.19 181 LEU A CA 1
ATOM 1440 C C . LEU A 1 181 ? -1.338 29.875 22.344 1 98.19 181 LEU A C 1
ATOM 1442 O O . LEU A 1 181 ? -0.824 30.906 21.891 1 98.19 181 LEU A O 1
ATOM 1446 N N . GLU A 1 182 ? -1.779 29.75 23.578 1 97.56 182 GLU A N 1
ATOM 1447 C CA . GLU A 1 182 ? -1.575 30.859 24.5 1 97.56 182 GLU A CA 1
ATOM 1448 C C . GLU A 1 182 ? -0.11 30.969 24.922 1 97.56 182 GLU A C 1
ATOM 1450 O O . GLU A 1 182 ? 0.43 30.078 25.562 1 97.56 182 GLU A O 1
ATOM 1455 N N . LYS A 1 183 ? 0.433 32.125 24.547 1 96.38 183 LYS A N 1
ATOM 1456 C CA . LYS A 1 183 ? 1.847 32.375 24.812 1 96.38 183 LYS A CA 1
ATOM 1457 C C . LYS A 1 183 ? 2.172 33.875 24.703 1 96.38 183 LYS A C 1
ATOM 1459 O O . LYS A 1 183 ? 1.724 34.562 23.781 1 96.38 183 LYS A O 1
ATOM 1464 N N . ALA A 1 184 ? 2.91 34.312 25.672 1 96.25 184 ALA A N 1
ATOM 1465 C CA . ALA A 1 184 ? 3.395 35.688 25.594 1 96.25 184 ALA A CA 1
ATOM 1466 C C . ALA A 1 184 ? 4.555 35.812 24.609 1 96.25 184 ALA A C 1
ATOM 1468 O O . ALA A 1 184 ? 5.473 35 24.625 1 96.25 184 ALA A O 1
ATOM 1469 N N . ASN A 1 185 ? 4.422 36.812 23.797 1 95.06 185 ASN A N 1
ATOM 1470 C CA . ASN A 1 185 ? 5.461 37.062 22.797 1 95.06 185 ASN A CA 1
ATOM 1471 C C . ASN A 1 185 ? 5.977 38.5 22.875 1 95.06 185 ASN A C 1
ATOM 1473 O O . ASN A 1 185 ? 5.219 39.406 23.172 1 95.06 185 ASN A O 1
ATOM 1477 N N . ASN A 1 186 ? 7.203 38.688 22.578 1 91.75 186 ASN A N 1
ATOM 1478 C CA . ASN A 1 186 ? 7.84 40 22.703 1 91.75 186 ASN A CA 1
ATOM 1479 C C . ASN A 1 186 ? 7.48 40.906 21.531 1 91.75 186 ASN A C 1
ATOM 1481 O O . ASN A 1 186 ? 7.484 42.125 21.656 1 91.75 186 ASN A O 1
ATOM 1485 N N . GLN A 1 187 ? 7.281 40.312 20.359 1 91.88 187 GLN A N 1
ATOM 1486 C CA . GLN A 1 187 ? 6.977 41.062 19.141 1 91.88 187 GLN A CA 1
ATOM 1487 C C . GLN A 1 187 ? 5.887 40.406 18.328 1 91.88 187 GLN A C 1
ATOM 1489 O O . GLN A 1 187 ? 5.77 39.156 18.344 1 91.88 187 GLN A O 1
ATOM 1494 N N . GLU A 1 188 ? 5.145 41.281 17.625 1 95.69 188 GLU A N 1
ATOM 1495 C CA . GLU A 1 188 ? 4.145 40.781 16.703 1 95.69 188 GLU A CA 1
ATOM 1496 C C . GLU A 1 188 ? 4.723 40.625 15.297 1 95.69 188 GLU A C 1
ATOM 1498 O O . GLU A 1 188 ? 5.41 41.531 14.805 1 95.69 188 GLU A O 1
ATOM 1503 N N . PHE A 1 189 ? 4.488 39.594 14.672 1 94.88 189 PHE A N 1
ATOM 1504 C CA . PHE A 1 189 ? 4.875 39.344 13.289 1 94.88 189 PHE A CA 1
ATOM 1505 C C . PHE A 1 189 ? 4.129 38.125 12.742 1 94.88 189 PHE A C 1
ATOM 1507 O O . PHE A 1 189 ? 3.252 37.562 13.406 1 94.88 189 PHE A O 1
ATOM 1514 N N . SER A 1 190 ? 4.379 37.844 11.484 1 97.12 190 SER A N 1
ATOM 1515 C CA . SER A 1 190 ? 3.734 36.688 10.875 1 97.12 190 SER A CA 1
ATOM 1516 C C . SER A 1 190 ? 4.59 36.094 9.75 1 97.12 190 SER A C 1
ATOM 1518 O O . SER A 1 190 ? 5.434 36.812 9.18 1 97.12 190 SER A O 1
ATOM 1520 N N . PHE A 1 191 ? 4.422 34.906 9.5 1 97.44 191 PHE A N 1
ATOM 1521 C CA . PHE A 1 191 ? 4.996 34.25 8.32 1 97.44 191 PHE A CA 1
ATOM 1522 C C . PHE A 1 191 ? 4.219 33 7.965 1 97.44 191 PHE A C 1
ATOM 1524 O O . PHE A 1 191 ? 3.344 32.562 8.719 1 97.44 191 PHE A O 1
ATOM 1531 N N . SER A 1 192 ? 4.488 32.438 6.793 1 98.44 192 SER A N 1
ATOM 1532 C CA . SER A 1 192 ? 3.797 31.234 6.297 1 98.44 192 SER A CA 1
ATOM 1533 C C . SER A 1 192 ? 4.777 30.109 5.98 1 98.44 192 SER A C 1
ATOM 1535 O O . SER A 1 192 ? 5.789 30.344 5.312 1 98.44 192 SER A O 1
ATOM 1537 N N . ILE A 1 193 ? 4.465 28.984 6.477 1 98.56 193 ILE A N 1
ATOM 1538 C CA . ILE A 1 193 ? 5.312 27.812 6.281 1 98.56 193 ILE A CA 1
ATOM 1539 C C . ILE A 1 193 ? 4.652 26.859 5.289 1 98.56 193 ILE A C 1
ATOM 1541 O O . ILE A 1 193 ? 3.492 26.469 5.461 1 98.56 193 ILE A O 1
ATOM 1545 N N . PRO A 1 194 ? 5.344 26.375 4.301 1 98.31 194 PRO A N 1
ATOM 1546 C CA . PRO A 1 194 ? 4.766 25.469 3.318 1 98.31 194 PRO A CA 1
ATOM 1547 C C . PRO A 1 194 ? 4.352 24.125 3.934 1 98.31 194 PRO A C 1
ATOM 1549 O O . PRO A 1 194 ? 5.008 23.641 4.855 1 98.31 194 PRO A O 1
ATOM 1552 N N . LYS A 1 195 ? 3.33 23.5 3.365 1 98.38 195 LYS A N 1
ATOM 1553 C CA . LYS A 1 195 ? 2.758 22.266 3.877 1 98.38 195 LYS A CA 1
ATOM 1554 C C . LYS A 1 195 ? 3.805 21.156 3.928 1 98.38 195 LYS A C 1
ATOM 1556 O O . LYS A 1 195 ? 3.879 20.406 4.906 1 98.38 195 LYS A O 1
ATOM 1561 N N . LYS A 1 196 ? 4.594 21.047 2.908 1 96.69 196 LYS A N 1
ATOM 1562 C CA . LYS A 1 196 ? 5.633 20.016 2.873 1 96.69 196 LYS A CA 1
ATOM 1563 C C . LYS A 1 196 ? 6.566 20.141 4.074 1 96.69 196 LYS A C 1
ATOM 1565 O O . LYS A 1 196 ? 6.934 19.141 4.684 1 96.69 196 LYS A O 1
ATOM 1570 N N . ALA A 1 197 ? 6.965 21.328 4.332 1 97.88 197 ALA A N 1
ATOM 1571 C CA . ALA A 1 197 ? 7.844 21.562 5.473 1 97.88 197 ALA A CA 1
ATOM 1572 C C . ALA A 1 197 ? 7.176 21.141 6.777 1 97.88 197 ALA A C 1
ATOM 1574 O O . ALA A 1 197 ? 7.816 20.531 7.637 1 97.88 197 ALA A O 1
ATOM 1575 N N . ILE A 1 198 ? 5.945 21.438 6.895 1 98.19 198 ILE A N 1
ATOM 1576 C CA . ILE A 1 198 ? 5.195 21.094 8.102 1 98.19 198 ILE A CA 1
ATOM 1577 C C . ILE A 1 198 ? 5.191 19.562 8.281 1 98.19 198 ILE A C 1
ATOM 1579 O O . ILE A 1 198 ? 5.402 19.062 9.383 1 98.19 198 ILE A O 1
ATOM 1583 N N . MET A 1 199 ? 4.953 18.875 7.234 1 97.75 199 MET A N 1
ATOM 1584 C CA . MET A 1 199 ? 4.934 17.406 7.285 1 97.75 199 MET A CA 1
ATOM 1585 C C . MET A 1 199 ? 6.277 16.875 7.762 1 97.75 199 MET A C 1
ATOM 1587 O O . MET A 1 199 ? 6.32 15.969 8.602 1 97.75 199 MET A O 1
ATOM 1591 N N . GLU A 1 200 ? 7.332 17.359 7.277 1 96.94 200 GLU A N 1
ATOM 1592 C CA . GLU A 1 200 ? 8.656 16.891 7.66 1 96.94 200 GLU A CA 1
ATOM 1593 C C . GLU A 1 200 ? 8.992 17.281 9.094 1 96.94 200 GLU A C 1
ATOM 1595 O O . GLU A 1 200 ? 9.688 16.547 9.805 1 96.94 200 GLU A O 1
ATOM 1600 N N . MET A 1 201 ? 8.523 18.438 9.508 1 96.88 201 MET A N 1
ATOM 1601 C CA . MET A 1 201 ? 8.727 18.891 10.883 1 96.88 201 MET A CA 1
ATOM 1602 C C . MET A 1 201 ? 8.148 17.891 11.875 1 96.88 201 MET A C 1
ATOM 1604 O O . MET A 1 201 ? 8.688 17.719 12.977 1 96.88 201 MET A O 1
ATOM 1608 N N . GLN A 1 202 ? 7.074 17.203 11.469 1 96.19 202 GLN A N 1
ATOM 1609 C CA . GLN A 1 202 ? 6.43 16.25 12.367 1 96.19 202 GLN A CA 1
ATOM 1610 C C . GLN A 1 202 ? 7.375 15.117 12.734 1 96.19 202 GLN A C 1
ATOM 1612 O O . GLN A 1 202 ? 7.266 14.531 13.812 1 96.19 202 GLN A O 1
ATOM 1617 N N . LYS A 1 203 ? 8.328 14.867 11.961 1 94.06 203 LYS A N 1
ATOM 1618 C CA . LYS A 1 203 ? 9.242 13.742 12.148 1 94.06 203 LYS A CA 1
ATOM 1619 C C . LYS A 1 203 ? 10.445 14.148 12.984 1 94.06 203 LYS A C 1
ATOM 1621 O O . LYS A 1 203 ? 11.156 13.289 13.516 1 94.06 203 LYS A O 1
ATOM 1626 N N . LEU A 1 204 ? 10.695 15.43 13.141 1 93.12 204 LEU A N 1
ATOM 1627 C CA . LEU A 1 204 ? 11.969 15.906 13.68 1 93.12 204 LEU A CA 1
ATOM 1628 C C . LEU A 1 204 ? 11.758 16.688 14.969 1 93.12 204 LEU A C 1
ATOM 1630 O O . LEU A 1 204 ? 12.625 16.703 15.844 1 93.12 204 LEU A O 1
ATOM 1634 N N . PHE A 1 205 ? 10.664 17.359 15.078 1 92.88 205 PHE A N 1
ATOM 1635 C CA . PHE A 1 205 ? 10.5 18.406 16.078 1 92.88 205 PHE A CA 1
ATOM 1636 C C . PHE A 1 205 ? 9.977 17.828 17.391 1 92.88 205 PHE A C 1
ATOM 1638 O O . PHE A 1 205 ? 9.07 18.391 18 1 92.88 205 PHE A O 1
ATOM 1645 N N . TYR A 1 206 ? 10.438 16.766 17.766 1 89.12 206 TYR A N 1
ATOM 1646 C CA . TYR A 1 206 ? 10.102 16.203 19.078 1 89.12 206 TYR A CA 1
ATOM 1647 C C . TYR A 1 206 ? 11.195 16.5 20.094 1 89.12 206 TYR A C 1
ATOM 1649 O O . TYR A 1 206 ? 11 16.297 21.297 1 89.12 206 TYR A O 1
ATOM 1657 N N . GLU A 1 207 ? 12.32 17.125 19.625 1 88.62 207 GLU A N 1
ATOM 1658 C CA . GLU A 1 207 ? 13.453 17.5 20.453 1 88.62 207 GLU A CA 1
ATOM 1659 C C . GLU A 1 207 ? 13.469 19 20.734 1 88.62 207 GLU A C 1
ATOM 1661 O O . GLU A 1 207 ? 12.695 19.75 20.125 1 88.62 207 GLU A O 1
ATOM 1666 N N . LYS A 1 208 ? 14.273 19.375 21.734 1 93.56 208 LYS A N 1
ATOM 1667 C CA . LYS A 1 208 ? 14.508 20.812 21.938 1 93.56 208 LYS A CA 1
ATOM 1668 C C . LYS A 1 208 ? 15.305 21.391 20.781 1 93.56 208 LYS A C 1
ATOM 1670 O O . LYS A 1 208 ? 16.391 20.906 20.453 1 93.56 208 LYS A O 1
ATOM 1675 N N . ILE A 1 209 ? 14.75 22.422 20.219 1 96.62 209 ILE A N 1
ATOM 1676 C CA . ILE A 1 209 ? 15.367 22.984 19.031 1 96.62 209 ILE A CA 1
ATOM 1677 C C . ILE A 1 209 ? 15.336 24.5 19.109 1 96.62 209 ILE A C 1
ATOM 1679 O O . ILE A 1 209 ? 14.414 25.094 19.688 1 96.62 209 ILE A O 1
ATOM 1683 N N . GLU A 1 210 ? 16.359 25.125 18.578 1 97.25 210 GLU A N 1
ATOM 1684 C CA . GLU A 1 210 ? 16.359 26.562 18.359 1 97.25 210 GLU A CA 1
ATOM 1685 C C . GLU A 1 210 ? 15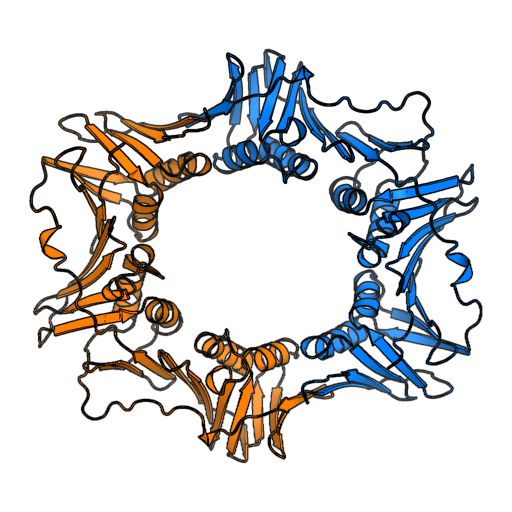.789 26.906 16.984 1 97.25 210 GLU A C 1
ATOM 1687 O O . GLU A 1 210 ? 16.141 26.281 15.984 1 97.25 210 GLU A O 1
ATOM 1692 N N . ILE A 1 211 ? 14.977 27.906 16.984 1 97.31 211 ILE A N 1
ATOM 1693 C CA . ILE A 1 211 ? 14.32 28.281 15.727 1 97.31 211 ILE A CA 1
ATOM 1694 C C . ILE A 1 211 ? 14.641 29.734 15.383 1 97.31 211 ILE A C 1
ATOM 1696 O O . ILE A 1 211 ? 14.516 30.625 16.234 1 97.31 211 ILE A O 1
ATOM 1700 N N . PHE A 1 212 ? 15.078 29.938 14.141 1 97.81 212 PHE A N 1
ATOM 1701 C CA . PHE A 1 212 ? 15.414 31.266 13.609 1 97.81 212 PHE A CA 1
ATOM 1702 C C . PHE A 1 212 ? 14.602 31.562 12.359 1 97.81 212 PHE A C 1
ATOM 1704 O O . PHE A 1 212 ? 14.125 30.641 11.688 1 97.81 212 PHE A O 1
ATOM 1711 N N . TYR A 1 213 ? 14.414 32.875 12.086 1 96.75 213 TYR A N 1
ATOM 1712 C CA . TYR A 1 213 ? 13.656 33.188 10.883 1 96.75 213 TYR A CA 1
ATOM 1713 C C . TYR A 1 213 ? 14.023 34.594 10.375 1 96.75 213 TYR A C 1
ATOM 1715 O O . TYR A 1 213 ? 14.578 35.406 11.117 1 96.75 213 TYR A O 1
ATOM 1723 N N . ASP A 1 214 ? 13.836 34.75 9.133 1 96 214 ASP A N 1
ATOM 1724 C CA . ASP A 1 214 ? 13.766 36.062 8.5 1 96 214 ASP A CA 1
ATOM 1725 C C . ASP A 1 214 ? 12.617 36.156 7.5 1 96 214 ASP A C 1
ATOM 1727 O O . ASP A 1 214 ? 11.648 35.375 7.602 1 96 214 ASP A O 1
ATOM 1731 N N . GLN A 1 215 ? 12.648 37.062 6.562 1 93.88 215 GLN A N 1
ATOM 1732 C CA . GLN A 1 215 ? 11.523 37.25 5.652 1 93.88 215 GLN A CA 1
ATOM 1733 C C . GLN A 1 215 ? 11.398 36.094 4.668 1 93.88 215 GLN A C 1
ATOM 1735 O O . GLN A 1 215 ? 10.32 35.844 4.117 1 93.88 215 GLN A O 1
ATOM 1740 N N . ASN A 1 216 ? 12.453 35.344 4.582 1 95.88 216 ASN A N 1
ATOM 1741 C CA . ASN A 1 216 ? 12.477 34.406 3.469 1 95.88 216 ASN A CA 1
ATOM 1742 C C . ASN A 1 216 ? 12.539 32.938 3.955 1 95.88 216 ASN A C 1
ATOM 1744 O O . ASN A 1 216 ? 12.195 32.031 3.217 1 95.88 216 ASN A O 1
ATOM 1748 N N . MET A 1 217 ? 12.992 32.781 5.148 1 97.31 217 MET A N 1
ATOM 1749 C CA . MET A 1 217 ? 13.203 31.375 5.5 1 97.31 217 MET A CA 1
ATOM 1750 C C . MET A 1 217 ? 13.102 31.172 7.004 1 97.31 217 MET A C 1
ATOM 1752 O O . MET A 1 217 ? 13.195 32.125 7.773 1 97.31 217 MET A O 1
ATOM 1756 N N . LEU A 1 218 ? 12.836 30 7.387 1 98.12 218 LEU A N 1
ATOM 1757 C CA . LEU A 1 218 ? 12.875 29.484 8.75 1 98.12 218 LEU A CA 1
ATOM 1758 C C . LEU A 1 218 ? 13.969 28.438 8.898 1 98.12 218 LEU A C 1
ATOM 1760 O O . LEU A 1 218 ? 14.125 27.562 8.031 1 98.12 218 LEU A O 1
ATOM 1764 N N . ILE A 1 219 ? 14.781 28.562 9.938 1 98.5 219 ILE A N 1
ATOM 1765 C CA . ILE A 1 219 ? 15.859 27.625 10.219 1 98.5 219 ILE A CA 1
ATOM 1766 C C . ILE A 1 219 ? 15.688 27.047 11.625 1 98.5 219 ILE A C 1
ATOM 1768 O O . ILE A 1 219 ? 15.414 27.781 12.578 1 98.5 219 ILE A O 1
ATOM 1772 N N . ALA A 1 220 ? 15.703 25.781 11.789 1 98 220 ALA A N 1
ATOM 1773 C CA . ALA A 1 220 ? 15.664 25.078 13.07 1 98 220 ALA A CA 1
ATOM 1774 C C . ALA A 1 220 ? 16.906 24.203 13.266 1 98 220 ALA A C 1
ATOM 1776 O O . ALA A 1 220 ? 17.312 23.484 12.352 1 98 220 ALA A O 1
ATOM 1777 N N . LYS A 1 221 ? 17.484 24.312 14.445 1 96.94 221 LYS A N 1
ATOM 1778 C CA . LYS A 1 221 ? 18.703 23.516 14.602 1 96.94 221 LYS A CA 1
ATOM 1779 C C . LYS A 1 221 ? 18.906 23.094 16.047 1 96.94 221 LYS A C 1
ATOM 1781 O O . LYS A 1 221 ? 18.391 23.734 16.969 1 96.94 221 LYS A O 1
ATOM 1786 N N . ASN A 1 222 ? 19.469 22.062 16.328 1 96.38 222 ASN A N 1
ATOM 1787 C CA . ASN A 1 222 ? 20.031 21.578 17.578 1 96.38 222 ASN A CA 1
ATOM 1788 C C . ASN A 1 222 ? 21.344 20.828 17.359 1 96.38 222 ASN A C 1
ATOM 1790 O O . ASN A 1 222 ? 22 21.031 16.328 1 96.38 222 ASN A O 1
ATOM 1794 N N . GLU A 1 223 ? 21.766 20.047 18.312 1 95.5 223 GLU A N 1
ATOM 1795 C CA . GLU A 1 223 ? 23.062 19.375 18.219 1 95.5 223 GLU A CA 1
ATOM 1796 C C . GLU A 1 223 ? 23.047 18.281 17.172 1 95.5 223 GLU A C 1
ATOM 1798 O O . GLU A 1 223 ? 24.094 17.906 16.641 1 95.5 223 GLU A O 1
ATOM 1803 N N . ASN A 1 224 ? 21.859 17.875 16.75 1 95.94 224 ASN A N 1
ATOM 1804 C CA . ASN A 1 224 ? 21.75 16.672 15.922 1 95.94 224 ASN A CA 1
ATOM 1805 C C . ASN A 1 224 ? 21.453 17.031 14.469 1 95.94 224 ASN A C 1
ATOM 1807 O O . ASN A 1 224 ? 21.812 16.281 13.555 1 95.94 224 ASN A O 1
ATOM 1811 N N . PHE A 1 225 ? 20.781 18.219 14.305 1 97.38 225 PHE A N 1
ATOM 1812 C CA . PHE A 1 225 ? 20.453 18.516 12.922 1 97.38 225 PHE A CA 1
ATOM 1813 C C . PHE A 1 225 ? 20.234 20.016 12.727 1 97.38 225 PHE A C 1
ATOM 1815 O O . PHE A 1 225 ? 20.141 20.766 13.703 1 97.38 225 PHE A O 1
ATOM 1822 N N . GLU A 1 226 ? 20.25 20.391 11.469 1 98 226 GLU A N 1
ATOM 1823 C CA . GLU A 1 226 ? 19.812 21.703 10.977 1 98 226 GLU A CA 1
ATOM 1824 C C . GLU A 1 226 ? 18.781 21.547 9.867 1 98 226 GLU A C 1
ATOM 1826 O O . GLU A 1 226 ? 19.016 20.828 8.891 1 98 226 GLU A O 1
ATOM 1831 N N . PHE A 1 227 ? 17.719 22.125 10.094 1 98.25 227 PHE A N 1
ATOM 1832 C CA . PHE A 1 227 ? 16.594 22.125 9.172 1 98.25 227 PHE A CA 1
ATOM 1833 C C . PHE A 1 227 ? 16.312 23.531 8.648 1 98.25 227 PHE A C 1
ATOM 1835 O O . PHE A 1 227 ? 16.406 24.516 9.398 1 98.25 227 PHE A O 1
ATOM 1842 N N . PHE A 1 228 ? 15.953 23.656 7.301 1 98.56 228 PHE A N 1
ATOM 1843 C CA . PHE A 1 228 ? 15.469 24.953 6.844 1 98.56 228 PHE A CA 1
ATOM 1844 C C . PHE A 1 228 ? 14.336 24.781 5.844 1 98.56 228 PHE A C 1
ATOM 1846 O O . PHE A 1 228 ? 14.195 23.719 5.227 1 98.56 228 PHE A O 1
ATOM 1853 N N . THR A 1 229 ? 13.547 25.812 5.699 1 98.62 229 THR A N 1
ATOM 1854 C CA . THR A 1 229 ? 12.523 25.891 4.66 1 98.62 229 THR A CA 1
ATOM 1855 C C . THR A 1 229 ? 12.32 27.344 4.223 1 98.62 229 THR A C 1
ATOM 1857 O O . THR A 1 229 ? 12.398 28.266 5.043 1 98.62 229 THR A O 1
ATOM 1860 N N . LYS A 1 230 ? 12.125 27.469 2.947 1 98.31 230 LYS A N 1
ATOM 1861 C CA . LYS A 1 230 ? 11.688 28.766 2.455 1 98.31 230 LYS A CA 1
ATOM 1862 C C . LYS A 1 230 ? 10.242 29.047 2.867 1 98.31 230 LYS A C 1
ATOM 1864 O O . LYS A 1 230 ? 9.398 28.141 2.848 1 98.31 230 LYS A O 1
ATOM 1869 N N . LEU A 1 231 ? 10.016 30.281 3.201 1 98.44 231 LEU A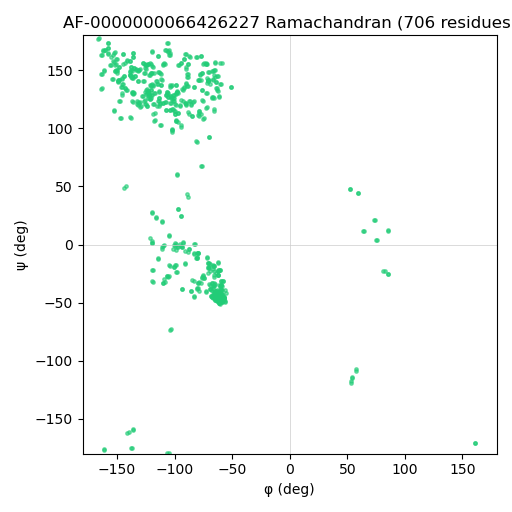 N 1
ATOM 1870 C CA . LEU A 1 231 ? 8.68 30.703 3.605 1 98.44 231 LEU A CA 1
ATOM 1871 C C . LEU A 1 231 ? 7.859 31.125 2.396 1 98.44 231 LEU A C 1
ATOM 1873 O O . LEU A 1 231 ? 8.414 31.453 1.347 1 98.44 231 LEU A O 1
ATOM 1877 N N . ILE A 1 232 ? 6.57 31.047 2.525 1 97.81 232 ILE A N 1
ATOM 1878 C CA . ILE A 1 232 ? 5.68 31.547 1.479 1 97.81 232 ILE A CA 1
ATOM 1879 C C . ILE A 1 232 ? 5.57 33.062 1.563 1 97.81 232 ILE A C 1
ATOM 1881 O O . ILE A 1 232 ? 5.051 33.594 2.545 1 97.81 232 ILE A O 1
ATOM 1885 N N . ASN A 1 233 ? 6.07 33.656 0.511 1 96.25 233 ASN A N 1
ATOM 1886 C CA . ASN A 1 233 ? 6.016 35.125 0.464 1 96.25 233 ASN A CA 1
ATOM 1887 C C . ASN A 1 233 ? 4.836 35.594 -0.371 1 96.25 233 ASN A C 1
ATOM 1889 O O . ASN A 1 233 ? 5.027 36.219 -1.425 1 96.25 233 ASN A O 1
ATOM 1893 N N . ASP A 1 234 ? 3.791 35.281 -0.023 1 95.5 234 ASP A N 1
ATOM 1894 C CA . ASP A 1 234 ? 2.498 35.688 -0.574 1 95.5 234 ASP A CA 1
ATOM 1895 C C . ASP A 1 234 ? 1.505 36 0.538 1 95.5 234 ASP A C 1
ATOM 1897 O O . ASP A 1 234 ? 1.389 35.281 1.516 1 95.5 234 ASP A O 1
ATOM 1901 N N . LYS A 1 235 ? 0.893 37.062 0.431 1 95.94 235 LYS A N 1
ATOM 1902 C CA . LYS A 1 235 ? 0.032 37.562 1.502 1 95.94 235 LYS A CA 1
ATOM 1903 C C . LYS A 1 235 ? -1.116 36.594 1.776 1 95.94 235 LYS A C 1
ATOM 1905 O O . LYS A 1 235 ? -1.832 36.219 0.855 1 95.94 235 LYS A O 1
ATOM 1910 N N . PHE A 1 236 ? -1.237 36.25 2.986 1 97.31 236 PHE A N 1
ATOM 1911 C CA . PHE A 1 236 ? -2.35 35.406 3.412 1 97.31 236 PHE A CA 1
ATOM 1912 C C . PHE A 1 236 ? -3.621 36.219 3.574 1 97.31 236 PHE A C 1
ATOM 1914 O O . PHE A 1 236 ? -3.576 37.375 4.059 1 97.31 236 PHE A O 1
ATOM 1921 N N . PRO A 1 237 ? -4.734 35.719 3.223 1 96 237 PRO A N 1
ATOM 1922 C CA . PRO A 1 237 ? -5.98 36.5 3.344 1 96 237 PRO A CA 1
ATOM 19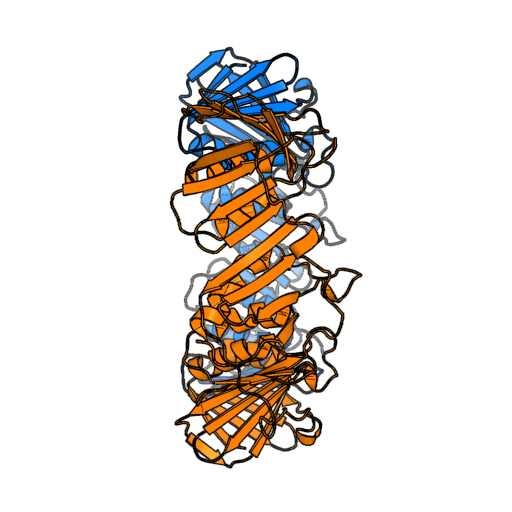23 C C . PRO A 1 237 ? -6.285 36.906 4.785 1 96 237 PRO A C 1
ATOM 1925 O O . PRO A 1 237 ? -5.816 36.25 5.727 1 96 237 PRO A O 1
ATOM 1928 N N . ASP A 1 238 ? -7.039 37.938 4.91 1 96.88 238 ASP A N 1
ATOM 1929 C CA . ASP A 1 238 ? -7.488 38.344 6.23 1 96.88 238 ASP A CA 1
ATOM 1930 C C . ASP A 1 238 ? -8.492 37.375 6.816 1 96.88 238 ASP A C 1
ATOM 1932 O O . ASP A 1 238 ? -9.703 37.562 6.711 1 96.88 238 ASP A O 1
ATOM 1936 N N . TYR A 1 239 ? -8.008 36.469 7.539 1 97.56 239 TYR A N 1
ATOM 1937 C CA . TYR A 1 239 ? -8.812 35.344 7.945 1 97.56 239 TYR A CA 1
ATOM 1938 C C . TYR A 1 239 ? -9.797 35.719 9.047 1 97.56 239 TYR A C 1
ATOM 1940 O O . TYR A 1 239 ? -10.844 35.094 9.203 1 97.56 239 TYR A O 1
ATOM 1948 N N . GLU A 1 240 ? -9.547 36.688 9.844 1 96.62 240 GLU A N 1
ATOM 1949 C CA . GLU A 1 240 ? -10.406 37.094 10.953 1 96.62 240 GLU A CA 1
ATOM 1950 C C . GLU A 1 240 ? -11.766 37.562 10.461 1 96.62 240 GLU A C 1
ATOM 1952 O O . GLU A 1 240 ? -12.766 37.469 11.18 1 96.62 240 GLU A O 1
ATOM 1957 N N . LYS A 1 241 ? -11.789 38.031 9.273 1 95.69 241 LYS A N 1
ATOM 1958 C CA . LYS A 1 241 ? -13 38.594 8.711 1 95.69 241 LYS A CA 1
ATOM 1959 C C . LYS A 1 241 ? -14.055 37.531 8.453 1 95.69 241 LYS A C 1
ATOM 1961 O O . LYS A 1 241 ? -15.25 37.812 8.391 1 95.69 241 LYS A O 1
ATOM 1966 N N . VAL A 1 242 ? -13.656 36.344 8.312 1 94.12 242 VAL A N 1
ATOM 1967 C CA . VAL A 1 242 ? -14.609 35.312 7.914 1 94.12 242 VAL A CA 1
ATOM 1968 C C . VAL A 1 242 ? -15.062 34.531 9.148 1 94.12 242 VAL A C 1
ATOM 1970 O O . VAL A 1 242 ? -15.875 33.594 9.039 1 94.12 242 VAL A O 1
ATOM 1973 N N . ILE A 1 243 ? -14.594 34.875 10.289 1 95.81 243 ILE A N 1
ATOM 1974 C CA . ILE A 1 243 ? -14.945 34.188 11.523 1 95.81 243 ILE A CA 1
ATOM 1975 C C . ILE A 1 243 ? -16.234 34.781 12.094 1 95.81 243 ILE A C 1
ATOM 1977 O O . ILE A 1 243 ? -16.25 35.938 12.492 1 95.81 243 ILE A O 1
ATOM 1981 N N . PRO A 1 244 ? -17.219 34 12.258 1 94 244 PRO A N 1
ATOM 1982 C CA . PRO A 1 244 ? -18.438 34.5 12.875 1 94 244 PRO A CA 1
ATOM 1983 C C . PRO A 1 244 ? -18.234 34.906 14.336 1 94 244 PRO A C 1
ATOM 1985 O O . PRO A 1 244 ? -17.531 34.188 15.078 1 94 244 PRO A O 1
ATOM 1988 N N . LYS A 1 245 ? -18.906 35.906 14.789 1 90.5 245 LYS A N 1
ATOM 1989 C CA . LYS A 1 245 ? -18.688 36.438 16.141 1 90.5 245 LYS A CA 1
ATOM 1990 C C . LYS A 1 245 ? -19.844 36.062 17.062 1 90.5 245 LYS A C 1
ATOM 1992 O O . LYS A 1 245 ? -19.688 36.062 18.281 1 90.5 245 LYS A O 1
ATOM 1997 N N . THR A 1 246 ? -20.953 35.875 16.516 1 91.75 246 THR A N 1
ATOM 1998 C CA . THR A 1 246 ? -22.109 35.531 17.312 1 91.75 246 THR A CA 1
ATOM 1999 C C . THR A 1 246 ? -22.75 34.219 16.781 1 91.75 246 THR A C 1
ATOM 2001 O O . THR A 1 246 ? -22.594 33.875 15.617 1 91.75 246 THR A O 1
ATOM 2004 N N . PHE A 1 247 ? -23.359 33.562 17.75 1 92.5 247 PHE A N 1
ATOM 2005 C CA . PHE A 1 247 ? -24.016 32.312 17.406 1 92.5 247 PHE A CA 1
ATOM 2006 C C . PHE A 1 247 ? -25.391 32.188 18.062 1 92.5 247 PHE A C 1
ATOM 2008 O O . PHE A 1 247 ? -25.562 32.625 19.203 1 92.5 247 PHE A O 1
ATOM 2015 N N . LYS A 1 248 ? -26.234 31.641 17.375 1 92.81 248 LYS A N 1
ATOM 2016 C CA . LYS A 1 248 ? -27.578 31.391 17.875 1 92.81 248 LYS A CA 1
ATOM 2017 C C . LYS A 1 248 ? -27.609 30.172 18.797 1 92.81 248 LYS A C 1
ATOM 2019 O O . LYS A 1 248 ? -28.344 30.156 19.781 1 92.81 248 LYS A O 1
ATOM 2024 N N . GLN A 1 249 ? -26.875 29.156 18.438 1 93.88 249 GLN A N 1
ATOM 2025 C CA . GLN A 1 249 ? -26.844 27.922 19.203 1 93.88 249 GLN A CA 1
ATOM 2026 C C . GLN A 1 249 ? -25.406 27.422 19.359 1 93.88 249 GLN A C 1
ATOM 2028 O O . GLN A 1 249 ? -24.594 27.547 18.453 1 93.88 249 GLN A O 1
ATOM 2033 N N . GLU A 1 250 ? -25.141 26.875 20.5 1 95.12 250 GLU A N 1
ATOM 2034 C CA . GLU A 1 250 ? -23.891 26.172 20.812 1 95.12 250 GLU A CA 1
ATOM 2035 C C . GLU A 1 250 ? -24.172 24.812 21.422 1 95.12 250 GLU A C 1
ATOM 2037 O O . GLU A 1 250 ? -24.844 24.703 22.453 1 95.12 250 GLU A O 1
ATOM 2042 N N . LEU A 1 251 ? -23.672 23.828 20.812 1 96.88 251 LEU A N 1
ATOM 2043 C CA . LEU A 1 251 ? -23.984 22.453 21.188 1 96.88 251 LEU A CA 1
ATOM 2044 C C . LEU A 1 251 ? -22.719 21.656 21.453 1 96.88 251 LEU A C 1
ATOM 2046 O O . LEU A 1 251 ? -21.656 21.969 20.906 1 96.88 251 LEU A O 1
ATOM 2050 N N . SER A 1 252 ? -22.828 20.609 22.281 1 97.69 252 SER A N 1
ATOM 2051 C CA . SER A 1 252 ? -21.719 19.734 22.609 1 97.69 252 SER A CA 1
ATOM 2052 C C . SER A 1 252 ? -22.031 18.281 22.266 1 97.69 252 SER A C 1
ATOM 2054 O O . SER A 1 252 ? -23.094 17.781 22.609 1 97.69 252 SER A O 1
ATOM 2056 N N . PHE A 1 253 ? -21.078 17.625 21.578 1 98.19 253 PHE A N 1
ATOM 2057 C CA . PHE A 1 253 ? -21.328 16.266 21.141 1 98.19 253 PHE A CA 1
ATOM 2058 C C . PHE A 1 253 ? -20.109 15.375 21.391 1 98.19 253 PHE A C 1
ATOM 2060 O O . PHE A 1 253 ? -19 15.875 21.594 1 98.19 253 PHE A O 1
ATOM 2067 N N . SER A 1 254 ? -20.359 14.07 21.391 1 98.12 254 SER A N 1
ATOM 2068 C CA . SER A 1 254 ? -19.297 13.07 21.516 1 98.12 254 SER A CA 1
ATOM 2069 C C . SER A 1 254 ? -18.469 12.977 20.25 1 98.12 254 SER A C 1
ATOM 2071 O O . SER A 1 254 ? -19.016 12.797 19.156 1 98.12 254 SER A O 1
ATOM 2073 N N . THR A 1 255 ? -17.141 13.039 20.422 1 98.62 255 THR A N 1
ATOM 2074 C CA . THR A 1 255 ? -16.219 12.953 19.281 1 98.62 255 THR A CA 1
ATOM 2075 C C . THR A 1 255 ? -16.312 11.586 18.625 1 98.62 255 THR A C 1
ATOM 2077 O O . THR A 1 255 ? -16.5 11.492 17.406 1 98.62 255 THR A O 1
ATOM 2080 N N . GLU A 1 256 ? -16.297 10.555 19.344 1 98.19 256 GLU A N 1
ATOM 2081 C CA . GLU A 1 256 ? -16.266 9.188 18.844 1 98.19 256 GLU A CA 1
ATOM 2082 C C . GLU A 1 256 ? -17.562 8.852 18.109 1 98.19 256 GLU A C 1
ATOM 2084 O O . GLU A 1 256 ? -17.531 8.234 17.031 1 98.19 256 GLU A O 1
ATOM 2089 N N . ASP A 1 257 ? -18.688 9.25 18.688 1 98 257 ASP A N 1
ATOM 2090 C CA . ASP A 1 257 ? -19.984 8.961 18.062 1 98 257 ASP A CA 1
ATOM 2091 C C . ASP A 1 257 ? -20.094 9.641 16.703 1 98 257 ASP A C 1
ATOM 2093 O O . ASP A 1 257 ? -20.594 9.039 15.742 1 98 257 ASP A O 1
ATOM 2097 N N . PHE A 1 258 ? -19.625 10.828 16.672 1 98.44 258 PHE A N 1
ATOM 2098 C CA . PHE A 1 258 ? -19.688 11.555 15.414 1 98.44 258 PHE A CA 1
ATOM 2099 C C . PHE A 1 258 ? -18.75 10.93 14.375 1 98.44 258 PHE A C 1
ATOM 2101 O O . PHE A 1 258 ? -19.141 10.773 13.211 1 98.44 258 PHE A O 1
ATOM 2108 N N . ILE A 1 259 ? -17.562 10.594 14.727 1 98.5 259 ILE A N 1
ATOM 2109 C CA . ILE A 1 259 ? -16.625 9.969 13.805 1 98.5 259 ILE A CA 1
ATOM 2110 C C . ILE A 1 259 ? -17.234 8.695 13.219 1 98.5 259 ILE A C 1
ATOM 2112 O O . ILE A 1 259 ? -17.234 8.5 12 1 98.5 259 ILE A O 1
ATOM 2116 N N . ASP A 1 260 ? -17.75 7.898 14.109 1 97.75 260 ASP A N 1
ATOM 2117 C CA . ASP A 1 260 ? -18.359 6.641 13.688 1 97.75 260 ASP A CA 1
ATOM 2118 C C . ASP A 1 260 ? -19.484 6.879 12.688 1 97.75 260 ASP A C 1
ATOM 2120 O O . ASP A 1 260 ? -19.547 6.23 11.641 1 97.75 260 ASP A O 1
ATOM 2124 N N . SER A 1 261 ? -20.359 7.793 12.984 1 98.25 261 SER A N 1
ATOM 2125 C CA . SER A 1 261 ? -21.5 8.102 12.133 1 98.25 261 SER A CA 1
ATOM 2126 C C . SER A 1 261 ? -21.062 8.672 10.789 1 98.25 261 SER A C 1
ATOM 2128 O O . SER A 1 261 ? -21.578 8.281 9.742 1 98.25 261 SER A O 1
ATOM 2130 N N . LEU A 1 262 ? -20.078 9.562 10.836 1 98.44 262 LEU A N 1
ATOM 2131 C CA . LEU A 1 262 ? -19.562 10.164 9.609 1 98.44 262 LEU A CA 1
ATOM 2132 C C . LEU A 1 262 ? -18.938 9.102 8.703 1 98.44 262 LEU A C 1
ATOM 2134 O O . LEU A 1 262 ? -19.172 9.102 7.496 1 98.44 262 LEU A O 1
ATOM 2138 N N . LYS A 1 263 ? -18.203 8.25 9.25 1 97.88 263 LYS A N 1
ATOM 2139 C CA . LYS A 1 263 ? -17.547 7.199 8.484 1 97.88 263 LYS A CA 1
ATOM 2140 C C . LYS A 1 263 ? -18.562 6.285 7.812 1 97.88 263 LYS A C 1
ATOM 2142 O O . LYS A 1 263 ? -18.375 5.879 6.664 1 97.88 263 LYS A O 1
ATOM 2147 N N . LYS A 1 264 ? -19.594 5.977 8.531 1 97.75 264 LYS A N 1
ATOM 2148 C CA . LYS A 1 264 ? -20.641 5.109 7.98 1 97.75 264 LYS A CA 1
ATOM 2149 C C . LYS A 1 264 ? -21.266 5.727 6.734 1 97.75 264 LYS A C 1
ATOM 2151 O O . LYS A 1 264 ? -21.562 5.02 5.77 1 97.75 264 LYS A O 1
ATOM 2156 N N . ILE A 1 265 ? -21.438 6.992 6.754 1 97.75 265 ILE A N 1
ATOM 2157 C CA . ILE A 1 265 ? -22.078 7.66 5.621 1 97.75 265 ILE A CA 1
ATOM 2158 C C . ILE A 1 265 ? -21.062 7.859 4.5 1 97.75 265 ILE A C 1
ATOM 2160 O O . ILE A 1 265 ? -21.406 7.742 3.32 1 97.75 265 ILE A O 1
ATOM 2164 N N . SER A 1 266 ? -19.859 8.062 4.84 1 97.12 266 SER A N 1
ATOM 2165 C CA . SER A 1 266 ? -18.812 8.43 3.887 1 97.12 266 SER A CA 1
ATOM 2166 C C . SER A 1 266 ? -18.531 7.297 2.908 1 97.12 266 SER A C 1
ATOM 2168 O O . SER A 1 266 ? -17.969 7.523 1.831 1 97.12 266 SER A O 1
ATOM 2170 N N . VAL A 1 267 ? -18.906 6.105 3.184 1 95.06 267 VAL A N 1
ATOM 2171 C CA . VAL A 1 267 ? -18.641 4.965 2.314 1 95.06 267 VAL A CA 1
ATOM 2172 C C . VAL A 1 267 ? -19.484 5.062 1.053 1 95.06 267 VAL A C 1
ATOM 2174 O O . VAL A 1 267 ? -19.156 4.469 0.024 1 95.06 267 VAL A O 1
ATOM 2177 N N . VAL A 1 268 ? -20.562 5.863 1.117 1 94.88 268 VAL A N 1
ATOM 2178 C CA . VAL A 1 268 ? -21.516 5.922 0.005 1 94.88 268 VAL A CA 1
ATOM 2179 C C . VAL A 1 268 ? -21.406 7.273 -0.695 1 94.88 268 VAL A C 1
ATOM 2181 O O . VAL A 1 268 ? -21.609 7.371 -1.907 1 94.88 268 VAL A O 1
ATOM 2184 N N . THR A 1 269 ? -21.109 8.281 0.076 1 95.25 269 THR A N 1
ATOM 2185 C CA . THR A 1 269 ? -21.141 9.633 -0.484 1 95.25 269 THR A CA 1
ATOM 2186 C C . THR A 1 269 ? -20.172 10.547 0.259 1 95.25 269 THR A C 1
ATOM 2188 O O . THR A 1 269 ? -19.75 10.242 1.376 1 95.25 269 THR A O 1
ATOM 2191 N N . GLU A 1 270 ? -19.875 11.664 -0.314 1 95.75 270 GLU A N 1
ATOM 2192 C CA . GLU A 1 270 ? -18.953 12.617 0.301 1 95.75 270 GLU A CA 1
ATOM 2193 C C . GLU A 1 270 ? -19.719 13.734 1.013 1 95.75 270 GLU A C 1
ATOM 2195 O O . GLU A 1 270 ? -19.141 14.469 1.818 1 95.75 270 GLU A O 1
ATOM 2200 N N . LYS A 1 271 ? -21.047 13.898 0.662 1 96.38 271 LYS A N 1
ATOM 2201 C CA . LYS A 1 271 ? -21.859 14.977 1.216 1 96.38 271 LYS A CA 1
ATOM 2202 C C . LYS A 1 271 ? -22.969 14.414 2.104 1 96.38 271 LYS A C 1
ATOM 2204 O O . LYS A 1 271 ? -23.5 13.328 1.843 1 96.38 271 LYS A O 1
ATOM 2209 N N . MET A 1 272 ? -23.266 15.188 3.053 1 96.75 272 MET A N 1
ATOM 2210 C CA . MET A 1 272 ? -24.297 14.703 3.967 1 96.75 272 MET A CA 1
ATOM 2211 C C . MET A 1 272 ? -25.109 15.867 4.527 1 96.75 272 MET A C 1
ATOM 2213 O O . MET A 1 272 ? -24.625 17 4.57 1 96.75 272 MET A O 1
ATOM 2217 N N . ARG A 1 273 ? -26.375 15.625 4.898 1 97.12 273 ARG A N 1
ATOM 2218 C CA . ARG A 1 273 ? -27.234 16.516 5.664 1 97.12 273 ARG A CA 1
ATOM 2219 C C . ARG A 1 273 ? -27.359 16.047 7.113 1 97.12 273 ARG A C 1
ATOM 2221 O O . ARG A 1 273 ? -27.734 14.906 7.379 1 97.12 273 ARG A O 1
ATOM 2228 N N . LEU A 1 274 ? -26.984 16.906 7.949 1 97.56 274 LEU A N 1
ATOM 2229 C CA . LEU A 1 274 ? -27.156 16.688 9.383 1 97.56 274 LEU A CA 1
ATOM 2230 C C . LEU A 1 274 ? -28.438 17.328 9.883 1 97.56 274 LEU A C 1
ATOM 2232 O O . LEU A 1 274 ? -28.625 18.547 9.781 1 97.56 274 LEU A O 1
ATOM 2236 N N . HIS A 1 275 ? -29.312 16.469 10.43 1 97.69 275 HIS A N 1
ATOM 2237 C CA . HIS A 1 275 ? -30.531 16.969 11.047 1 97.69 275 HIS A CA 1
ATOM 2238 C C . HIS A 1 275 ? -30.406 16.969 12.57 1 97.69 275 HIS A C 1
ATOM 2240 O O . HIS A 1 275 ? -30.328 15.914 13.195 1 97.69 275 HIS A O 1
ATOM 2246 N N . PHE A 1 276 ? -30.469 18.156 13.148 1 97.25 276 PHE A N 1
ATOM 2247 C CA . PHE A 1 276 ? -30.422 18.281 14.594 1 97.25 276 PHE A CA 1
ATOM 2248 C C . PHE A 1 276 ? -31.828 18.453 15.18 1 97.25 276 PHE A C 1
ATOM 2250 O O . PHE A 1 276 ? -32.438 19.5 15.031 1 97.25 276 PHE A O 1
ATOM 2257 N N . ASN A 1 277 ? -32.219 17.359 15.805 1 97.19 277 ASN A N 1
ATOM 2258 C CA . ASN A 1 277 ? -33.469 17.344 16.516 1 97.19 277 ASN A CA 1
ATOM 2259 C C . ASN A 1 277 ? -33.25 17.375 18.031 1 97.19 277 ASN A C 1
ATOM 2261 O O . ASN A 1 277 ? -32.125 17.281 18.5 1 97.19 277 ASN A O 1
ATOM 2265 N N . LYS A 1 278 ? -34.344 17.5 18.766 1 96.38 278 LYS A N 1
ATOM 2266 C CA . LYS A 1 278 ? -34.25 17.609 20.219 1 96.38 278 LYS A CA 1
ATOM 2267 C C . LYS A 1 278 ? -33.719 16.328 20.828 1 96.38 278 LYS A C 1
ATOM 2269 O O . LYS A 1 278 ? -32.875 16.359 21.734 1 96.38 278 LYS A O 1
ATOM 2274 N N . ASP A 1 279 ? -34.094 15.203 20.234 1 96.44 279 ASP A N 1
ATOM 2275 C CA . ASP A 1 279 ? -33.781 13.945 20.906 1 96.44 279 ASP A CA 1
ATOM 2276 C C . ASP A 1 279 ? -32.875 13.062 20.031 1 96.44 279 ASP A C 1
ATOM 2278 O O . ASP A 1 279 ? -32.562 11.93 20.406 1 96.44 279 ASP A O 1
ATOM 2282 N N . LYS A 1 280 ? -32.469 13.57 18.875 1 97.38 280 LYS A N 1
ATOM 2283 C CA . LYS A 1 280 ? -31.578 12.766 18.031 1 97.38 280 LYS A CA 1
ATOM 2284 C C . LYS A 1 280 ? -30.891 13.625 16.984 1 97.38 280 LYS A C 1
ATOM 2286 O O . LYS A 1 280 ? -31.344 14.734 16.672 1 97.38 280 LYS A O 1
ATOM 2291 N N . ILE A 1 281 ? -29.891 13.125 16.438 1 98.31 281 ILE A N 1
ATOM 2292 C CA . ILE A 1 281 ? -29.234 13.648 15.25 1 98.31 281 ILE A CA 1
ATOM 2293 C C . ILE A 1 281 ? -29.328 12.633 14.117 1 98.31 281 ILE A C 1
ATOM 2295 O O . ILE A 1 281 ? -29.062 11.445 14.312 1 98.31 281 ILE A O 1
ATOM 2299 N N . ILE A 1 282 ? -29.75 13.094 12.961 1 98.56 282 ILE A N 1
ATOM 2300 C CA . ILE A 1 282 ? -29.844 12.227 11.797 1 98.56 282 ILE A CA 1
ATOM 2301 C C . ILE A 1 282 ? -28.734 12.57 10.805 1 98.56 282 ILE A C 1
ATOM 2303 O O . ILE A 1 282 ? -28.594 13.734 10.414 1 98.56 282 ILE A O 1
ATOM 2307 N N . PHE A 1 283 ? -27.938 11.633 10.484 1 98.44 283 PHE A N 1
ATOM 2308 C CA . PHE A 1 283 ? -26.922 11.727 9.445 1 98.44 283 PHE A CA 1
ATOM 2309 C C . PHE A 1 283 ? -27.422 11.125 8.141 1 98.44 283 PHE A C 1
ATOM 2311 O O . PHE A 1 283 ? -27.594 9.914 8.031 1 98.44 283 PHE A O 1
ATOM 2318 N N . GLU A 1 284 ? -27.578 11.969 7.188 1 97.69 284 GLU A N 1
ATOM 2319 C CA . GLU A 1 284 ? -28.172 11.523 5.93 1 97.69 284 GLU A CA 1
ATOM 2320 C C . GLU A 1 284 ? -27.266 11.844 4.746 1 97.69 284 GLU A C 1
ATOM 2322 O O . GLU A 1 284 ? -26.984 13.016 4.48 1 97.69 284 GLU A O 1
ATOM 2327 N N . GLY A 1 285 ? -26.875 10.758 4.004 1 96.88 285 GLY A N 1
ATOM 2328 C CA . GLY A 1 285 ? -26.047 10.961 2.828 1 96.88 285 GLY A CA 1
ATOM 2329 C C . GLY A 1 285 ? -26.781 11.609 1.675 1 96.88 285 GLY A C 1
ATOM 2330 O O . GLY A 1 285 ? -27.953 11.297 1.438 1 96.88 285 GLY A O 1
ATOM 2331 N N . ILE A 1 286 ? -26.062 12.484 1.023 1 92.88 286 ILE A N 1
ATOM 2332 C CA . ILE A 1 286 ? -26.609 13.07 -0.2 1 92.88 286 ILE A CA 1
ATOM 2333 C C . ILE A 1 286 ? -25.969 12.406 -1.415 1 92.88 286 ILE A C 1
ATOM 2335 O O . ILE A 1 286 ? -24.75 12.516 -1.63 1 92.88 286 ILE A O 1
ATOM 2339 N N . SER A 1 287 ? -26.656 11.453 -2.037 1 80.94 287 SER A N 1
ATOM 2340 C CA . SER A 1 287 ? -26.062 10.703 -3.141 1 80.94 287 SER A CA 1
ATOM 2341 C C . SER A 1 287 ? -26.859 10.898 -4.43 1 80.94 287 SER A C 1
ATOM 2343 O O . SER A 1 287 ? -28.047 11.211 -4.387 1 80.94 287 SER A O 1
ATOM 2345 N N . LEU A 1 288 ? -26.078 10.75 -5.637 1 70.5 288 LEU A N 1
ATOM 2346 C CA . LEU A 1 288 ? -26.719 10.914 -6.941 1 70.5 288 LEU A CA 1
ATOM 2347 C C . LEU A 1 288 ? -27.031 9.555 -7.566 1 70.5 288 LEU A C 1
ATOM 2349 O O . LEU A 1 288 ? -27.859 9.469 -8.484 1 70.5 288 LEU A O 1
ATOM 2353 N N . ASP A 1 289 ? -26.469 8.414 -7.219 1 77.5 289 ASP A N 1
ATOM 2354 C CA . ASP A 1 289 ? -26.547 7.133 -7.922 1 77.5 289 ASP A CA 1
ATOM 2355 C C . ASP A 1 289 ? -27.625 6.234 -7.32 1 77.5 289 ASP A C 1
ATOM 2357 O O . ASP A 1 289 ? -27.516 5.008 -7.352 1 77.5 289 ASP A O 1
ATOM 2361 N N . ASN A 1 290 ? -28.812 6.855 -6.707 1 87.06 290 ASN A N 1
ATOM 2362 C CA . ASN A 1 290 ? -29.938 6.133 -6.121 1 87.06 290 ASN A CA 1
ATOM 2363 C C . ASN A 1 290 ? -29.5 5.316 -4.906 1 87.06 290 ASN A C 1
ATOM 2365 O O . ASN A 1 290 ? -30.172 4.344 -4.539 1 87.06 290 ASN A O 1
ATOM 2369 N N . MET A 1 291 ? -28.328 5.543 -4.449 1 91.62 291 MET A N 1
ATOM 2370 C CA . MET A 1 291 ? -27.906 4.98 -3.168 1 91.62 291 MET A CA 1
ATOM 2371 C C . MET A 1 291 ? -28.266 5.91 -2.018 1 91.62 291 MET A C 1
ATOM 2373 O O . MET A 1 291 ? -28.359 7.129 -2.203 1 91.62 291 MET A O 1
ATOM 2377 N N . GLU A 1 292 ? -28.562 5.27 -0.952 1 95.12 292 GLU A N 1
ATOM 2378 C CA . GLU A 1 292 ? -28.844 6.059 0.242 1 95.12 292 GLU A CA 1
ATOM 2379 C C . GLU A 1 292 ? -28.078 5.531 1.45 1 95.12 292 GLU A C 1
ATOM 2381 O O . GLU A 1 292 ? -27.781 4.34 1.527 1 95.12 292 GLU A O 1
ATOM 2386 N N . ALA A 1 293 ? -27.766 6.359 2.301 1 96.81 293 ALA A N 1
ATOM 2387 C CA . ALA A 1 293 ? -27.141 6.051 3.59 1 96.81 293 ALA A CA 1
ATOM 2388 C C . ALA A 1 293 ? -27.688 6.969 4.684 1 96.81 293 ALA A C 1
ATOM 2390 O O . ALA A 1 293 ? -27.766 8.188 4.504 1 96.81 293 ALA A O 1
ATOM 2391 N N . LYS A 1 294 ? -28.031 6.355 5.754 1 97.81 294 LYS A N 1
ATOM 2392 C CA . LYS A 1 294 ? -28.578 7.105 6.883 1 97.81 294 LYS A CA 1
ATOM 2393 C C . LYS A 1 294 ? -28.219 6.438 8.211 1 97.81 294 LYS A C 1
ATOM 2395 O O . LYS A 1 294 ? -28.219 5.211 8.312 1 97.81 294 LYS A O 1
ATOM 2400 N N . THR A 1 295 ? -27.891 7.195 9.18 1 98.19 295 THR A N 1
ATOM 2401 C CA . THR A 1 295 ? -27.734 6.715 10.547 1 98.19 295 THR A CA 1
ATOM 2402 C C . THR A 1 295 ? -28.203 7.773 11.547 1 98.19 295 THR A C 1
ATOM 2404 O O . THR A 1 295 ? -28.438 8.922 11.172 1 98.19 295 THR A O 1
ATOM 2407 N N . GLU A 1 296 ? -28.422 7.375 12.766 1 98 296 GLU A N 1
ATOM 2408 C CA . GLU A 1 296 ? -28.953 8.289 13.773 1 98 296 GLU A CA 1
ATOM 2409 C C . GLU A 1 296 ? -28.25 8.094 15.117 1 98 296 GLU A C 1
ATOM 2411 O O . GLU A 1 296 ? -27.797 6.992 15.43 1 98 296 GLU A O 1
ATOM 2416 N N . LEU A 1 297 ? -28.156 9.102 15.789 1 97 297 LEU A N 1
ATOM 2417 C CA . LEU A 1 297 ? -27.688 9.125 17.172 1 97 297 LEU A CA 1
ATOM 2418 C C . LEU A 1 297 ? -28.781 9.625 18.109 1 97 297 LEU A C 1
ATOM 2420 O O . LEU A 1 297 ? -29.203 10.773 18.016 1 97 297 LEU A O 1
ATOM 2424 N N . GLU A 1 298 ? -29.234 8.727 18.938 1 96.56 298 GLU A N 1
ATOM 2425 C CA . GLU A 1 298 ? -30.203 9.133 19.953 1 96.56 298 GLU A CA 1
ATOM 2426 C C . GLU A 1 298 ? -29.531 9.836 21.125 1 96.56 298 GLU A C 1
ATOM 2428 O O . GLU A 1 298 ? -28.797 9.211 21.891 1 96.56 298 GLU A O 1
ATOM 2433 N N . ILE A 1 299 ? -29.828 11.117 21.25 1 95.75 299 ILE A N 1
ATOM 2434 C CA . ILE A 1 299 ? -29.203 11.914 22.297 1 95.75 299 ILE A CA 1
ATOM 2435 C C . ILE A 1 299 ? -30.016 13.18 22.531 1 95.75 299 ILE A C 1
ATOM 2437 O O . ILE A 1 299 ? -30.656 13.703 21.625 1 95.75 299 ILE A O 1
ATOM 2441 N N . GLN A 1 300 ? -29.969 13.594 23.719 1 95.38 300 GLN A N 1
ATOM 2442 C CA . GLN A 1 300 ? -30.484 14.93 23.984 1 95.38 300 GLN A CA 1
ATOM 2443 C C . GLN A 1 300 ? -29.531 16.016 23.5 1 95.38 300 GLN A C 1
ATOM 2445 O O . GLN A 1 300 ? -28.5 16.266 24.125 1 95.38 300 GLN A O 1
ATOM 2450 N N . THR A 1 301 ? -29.891 16.703 22.453 1 93.19 301 THR A N 1
ATOM 2451 C CA . THR A 1 301 ? -28.953 17.547 21.75 1 93.19 301 THR A CA 1
ATOM 2452 C C . THR A 1 301 ? -28.859 18.922 22.406 1 93.19 301 THR A C 1
ATOM 2454 O O . THR A 1 301 ? -27.859 19.625 22.25 1 93.19 301 THR A O 1
ATOM 2457 N N . GLY A 1 302 ? -29.984 19.344 23 1 92.25 302 GLY A N 1
ATOM 2458 C CA . GLY A 1 302 ? -30.016 20.672 23.609 1 92.25 302 GLY A CA 1
ATOM 2459 C C . GLY A 1 302 ? -30.344 21.781 22.625 1 92.25 302 GLY A C 1
ATOM 2460 O O . GLY A 1 302 ? -30.281 22.953 22.953 1 92.25 302 GLY A O 1
ATOM 2461 N N . VAL A 1 303 ? -30.797 21.391 21.453 1 92.69 303 VAL A N 1
ATOM 2462 C CA . VAL A 1 303 ? -31.109 22.406 20.453 1 92.69 303 VAL A CA 1
ATOM 2463 C C . VAL A 1 303 ? -32.375 23.156 20.875 1 92.69 303 VAL A C 1
ATOM 2465 O O . VAL A 1 303 ? -33.312 22.562 21.391 1 92.69 303 VAL A O 1
ATOM 2468 N N . SER A 1 304 ? -32.375 24.438 20.703 1 90.44 304 SER A N 1
ATOM 2469 C CA . SER A 1 304 ? -33.562 25.25 20.953 1 90.44 304 SER A CA 1
ATOM 2470 C C . SER A 1 304 ? -34.531 25.188 19.797 1 90.44 304 SER A C 1
ATOM 2472 O O . SER A 1 304 ? -35.75 25.203 20 1 90.44 304 SER A O 1
ATOM 2474 N N . GLU A 1 305 ? -34 25.156 18.578 1 90.94 305 GLU A N 1
ATOM 2475 C CA . GLU A 1 305 ? -34.719 25.031 17.328 1 90.94 305 GLU A CA 1
ATOM 2476 C C . GLU A 1 305 ? -34.062 24.031 16.391 1 90.94 305 GLU A C 1
ATOM 2478 O O . GLU A 1 305 ? -32.844 24.094 16.172 1 90.94 305 GLU A O 1
ATOM 2483 N N . GLU A 1 306 ? -34.906 23.172 15.922 1 94.44 306 GLU A N 1
ATOM 2484 C CA . GLU A 1 306 ? -34.375 22.172 15.008 1 94.44 306 GLU A CA 1
ATOM 2485 C C . GLU A 1 306 ? -33.812 22.812 13.734 1 94.44 306 GLU A C 1
ATOM 2487 O O . GLU A 1 306 ? -34.344 23.812 13.258 1 94.44 306 GLU A O 1
ATOM 2492 N N . PHE A 1 307 ? -32.75 22.25 13.203 1 94.5 307 PHE A N 1
ATOM 2493 C CA . PHE A 1 307 ? -32.156 22.75 11.977 1 94.5 307 PHE A CA 1
ATOM 2494 C C . PHE A 1 307 ? -31.328 21.672 11.281 1 94.5 307 PHE A C 1
ATOM 2496 O O . PHE A 1 307 ? -31.203 20.562 11.805 1 94.5 307 PHE A O 1
ATOM 2503 N N . ASN A 1 308 ? -30.859 22.016 10.07 1 95.19 308 ASN A N 1
ATOM 2504 C CA . ASN A 1 308 ? -30.031 21.094 9.305 1 95.19 308 ASN A CA 1
ATOM 2505 C C . ASN A 1 308 ? -28.766 21.766 8.789 1 95.19 308 ASN A C 1
ATOM 2507 O O . ASN A 1 308 ? -28.75 22.984 8.57 1 95.19 308 ASN A O 1
ATOM 2511 N N . LEU A 1 309 ? -27.734 21.047 8.633 1 96.06 309 LEU A N 1
ATOM 2512 C CA . LEU A 1 309 ? -26.5 21.469 7.996 1 96.06 309 LEU A CA 1
ATOM 2513 C C . LEU A 1 309 ? -26.109 20.531 6.859 1 96.06 309 LEU A C 1
ATOM 2515 O O . LEU A 1 309 ? -26.125 19.297 7.031 1 96.06 309 LEU A O 1
ATOM 2519 N N . THR A 1 310 ? -25.812 21.062 5.691 1 96.56 310 THR A N 1
ATOM 2520 C CA . THR A 1 310 ? -25.266 20.281 4.59 1 96.56 310 THR A CA 1
ATOM 2521 C C . THR A 1 310 ? -23.75 20.469 4.488 1 96.56 310 THR A C 1
ATOM 2523 O O . THR A 1 310 ? -23.281 21.594 4.312 1 96.56 310 THR A O 1
ATOM 2526 N N . ILE A 1 311 ? -23.031 19.375 4.547 1 96.62 311 ILE A N 1
ATOM 2527 C CA . ILE A 1 311 ? -21.594 19.531 4.648 1 96.62 311 ILE A CA 1
ATOM 2528 C C . ILE A 1 311 ? -20.891 18.516 3.75 1 96.62 311 ILE A C 1
ATOM 2530 O O . ILE A 1 311 ? -21.484 17.5 3.365 1 96.62 311 ILE A O 1
ATOM 2534 N N . LYS A 1 312 ? -19.672 18.812 3.398 1 96.94 312 LYS A N 1
ATOM 2535 C CA . LYS A 1 312 ? -18.734 17.781 2.967 1 96.94 312 LYS A CA 1
ATOM 2536 C C . LYS A 1 312 ? -18.203 16.984 4.156 1 96.94 312 LYS A C 1
ATOM 2538 O O . LYS A 1 312 ? -17.609 17.547 5.082 1 96.94 312 LYS A O 1
ATOM 2543 N N . ILE A 1 313 ? -18.328 15.719 4.176 1 97.94 313 ILE A N 1
ATOM 2544 C CA . ILE A 1 313 ? -18.062 14.867 5.324 1 97.94 313 ILE A CA 1
ATOM 2545 C C . ILE A 1 313 ? -16.594 15.016 5.754 1 97.94 313 ILE A C 1
ATOM 2547 O O . ILE A 1 313 ? -16.312 15.117 6.949 1 97.94 313 ILE A O 1
ATOM 2551 N N . LYS A 1 314 ? -15.727 15.133 4.848 1 97.81 314 LYS A N 1
ATOM 2552 C CA . LYS A 1 314 ? -14.289 15.172 5.098 1 97.81 314 LYS A CA 1
ATOM 2553 C C . LYS A 1 314 ? -13.922 16.344 5.996 1 97.81 314 LYS A C 1
ATOM 2555 O O . LYS A 1 314 ? -13.016 16.234 6.828 1 97.81 314 LYS A O 1
ATOM 2560 N N . HIS A 1 315 ? -14.602 17.453 5.863 1 98.12 315 HIS A N 1
ATOM 2561 C CA . HIS A 1 315 ? -14.258 18.641 6.621 1 98.12 315 HIS A CA 1
ATOM 2562 C C . HIS A 1 315 ? -14.453 18.422 8.117 1 98.12 315 HIS A C 1
ATOM 2564 O O . HIS A 1 315 ? -13.555 18.703 8.914 1 98.12 315 HIS A O 1
ATOM 2570 N N . LEU A 1 316 ? -15.547 17.891 8.43 1 98.5 316 LEU A N 1
ATOM 2571 C CA . LEU A 1 316 ? -15.828 17.641 9.836 1 98.5 316 LEU A CA 1
ATOM 2572 C C . LEU A 1 316 ? -14.992 16.484 10.367 1 98.5 316 LEU A C 1
ATOM 2574 O O . LEU A 1 316 ? -14.484 16.531 11.492 1 98.5 316 LEU A O 1
ATOM 2578 N N . LEU A 1 317 ? -14.875 15.5 9.562 1 98.62 317 LEU A N 1
ATOM 2579 C CA . LEU A 1 317 ? -14.086 14.336 9.953 1 98.62 317 LEU A CA 1
ATOM 2580 C C . LEU A 1 317 ? -12.641 14.719 10.227 1 98.62 317 LEU A C 1
ATOM 2582 O O . LEU A 1 317 ? -12.039 14.25 11.195 1 98.62 317 LEU A O 1
ATOM 2586 N N . ASP A 1 318 ? -12.086 15.508 9.383 1 98.5 318 ASP A N 1
ATOM 2587 C CA . ASP A 1 318 ? -10.719 15.977 9.578 1 98.5 318 ASP A CA 1
ATOM 2588 C C . ASP A 1 318 ? -10.57 16.688 10.922 1 98.5 318 ASP A C 1
ATOM 2590 O O . ASP A 1 318 ? -9.594 16.469 11.641 1 98.5 318 ASP A O 1
ATOM 2594 N N . PHE A 1 319 ? -11.516 17.547 11.234 1 98.69 319 PHE A N 1
ATOM 2595 C CA . PHE A 1 319 ? -11.5 18.219 12.523 1 98.69 319 PHE A CA 1
ATOM 2596 C C . PHE A 1 319 ? -11.531 17.219 13.664 1 98.69 319 PHE A C 1
ATOM 2598 O O . PHE A 1 319 ? -10.688 17.266 14.562 1 98.69 319 PHE A O 1
ATOM 2605 N N . LEU A 1 320 ? -12.398 16.328 13.578 1 98.81 320 LEU A N 1
ATOM 2606 C CA . LEU A 1 320 ? -12.633 15.398 14.68 1 98.81 320 LEU A CA 1
ATOM 2607 C C . LEU A 1 320 ? -11.43 14.477 14.867 1 98.81 320 LEU A C 1
ATOM 2609 O O . LEU A 1 320 ? -11.125 14.078 15.992 1 98.81 320 LEU A O 1
ATOM 2613 N N . THR A 1 321 ? -10.789 14.148 13.828 1 98.12 321 THR A N 1
ATOM 2614 C CA . THR A 1 321 ? -9.633 13.266 13.93 1 98.12 321 THR A CA 1
ATOM 2615 C C . THR A 1 321 ? -8.398 14.039 14.391 1 98.12 321 THR A C 1
ATOM 2617 O O . THR A 1 321 ? -7.367 13.438 14.695 1 98.12 321 THR A O 1
ATOM 2620 N N . SER A 1 322 ? -8.492 15.305 14.477 1 97.88 322 SER A N 1
ATOM 2621 C CA . SER A 1 322 ? -7.367 16.141 14.891 1 97.88 322 SER A CA 1
ATOM 2622 C C . SER A 1 322 ? -7.453 16.484 16.375 1 97.88 322 SER A C 1
ATOM 2624 O O . SER A 1 322 ? -6.586 17.188 16.906 1 97.88 322 SER A O 1
ATOM 2626 N N . ILE A 1 323 ? -8.5 16.047 17.047 1 98 323 ILE A N 1
ATOM 2627 C CA . ILE A 1 323 ? -8.641 16.375 18.469 1 98 323 ILE A CA 1
ATOM 2628 C C . ILE A 1 323 ? -8.555 15.109 19.312 1 98 323 ILE A C 1
ATOM 2630 O O . ILE A 1 323 ? -8.742 14.008 18.797 1 98 323 ILE A O 1
ATOM 2634 N N . GLU A 1 324 ? -8.312 15.289 20.547 1 96.44 324 GLU A N 1
ATOM 2635 C CA . GLU A 1 324 ? -8.164 14.172 21.469 1 96.44 324 GLU A CA 1
ATOM 2636 C C . GLU A 1 324 ? -9.273 14.156 22.516 1 96.44 324 GLU A C 1
ATOM 2638 O O . GLU A 1 324 ? -9.469 13.156 23.219 1 96.44 324 GLU A O 1
ATOM 2643 N N . GLU A 1 325 ? -9.984 15.203 22.578 1 97.69 325 GLU A N 1
ATOM 2644 C CA . GLU A 1 325 ? -11.031 15.344 23.578 1 97.69 325 GLU A CA 1
ATOM 2645 C C . GLU A 1 325 ? -12.227 14.445 23.266 1 97.69 325 GLU A C 1
ATOM 2647 O O . GLU A 1 325 ? -12.539 14.203 22.109 1 97.69 325 GLU A O 1
ATOM 2652 N N . GLU A 1 326 ? -12.93 14.141 24.297 1 98.38 326 GLU A N 1
ATOM 2653 C CA . GLU A 1 326 ? -14.094 13.266 24.156 1 98.38 326 GLU A CA 1
ATOM 2654 C C . GLU A 1 326 ? -15.273 14.008 23.547 1 98.38 326 GLU A C 1
ATOM 2656 O O . GLU A 1 326 ? -16.156 13.383 22.938 1 98.38 326 GLU A O 1
ATOM 2661 N N . LYS A 1 327 ? -15.281 15.344 23.797 1 98.44 327 LYS A N 1
ATOM 2662 C CA . LYS A 1 327 ? -16.375 16.156 23.281 1 98.44 327 LYS A CA 1
ATOM 2663 C C . LYS A 1 327 ? -15.859 17.344 22.484 1 98.44 327 LYS A C 1
ATOM 2665 O O . LYS A 1 327 ? -14.703 17.734 22.625 1 98.44 327 LYS A O 1
ATOM 2670 N N . PHE A 1 328 ? -16.703 17.812 21.625 1 98.62 328 PHE A N 1
ATOM 2671 C CA . PHE A 1 328 ? -16.438 19.047 20.891 1 98.62 328 PHE A CA 1
ATOM 2672 C C . PHE A 1 328 ? -17.688 19.922 20.859 1 98.62 328 PHE A C 1
ATOM 2674 O O . PHE A 1 328 ? -18.781 19.453 21.172 1 98.62 328 PHE A O 1
ATOM 2681 N N . THR A 1 329 ? -17.484 21.172 20.5 1 98.25 329 THR A N 1
ATOM 2682 C CA . THR A 1 329 ? -18.594 22.125 20.438 1 98.25 329 THR A CA 1
ATOM 2683 C C . THR A 1 329 ? -18.891 22.531 19 1 98.25 329 THR A C 1
ATOM 2685 O O . THR A 1 329 ? -17.969 22.734 18.203 1 98.25 329 THR A O 1
ATOM 2688 N N . LEU A 1 330 ? -20.141 22.594 18.688 1 97.94 330 LEU A N 1
ATOM 2689 C CA . LEU A 1 330 ? -20.656 23.094 17.406 1 97.94 330 LEU A CA 1
ATOM 2690 C C . LEU A 1 330 ? -21.469 24.359 17.609 1 97.94 330 LEU A C 1
ATOM 2692 O O . LEU A 1 330 ? -22.453 24.359 18.359 1 97.94 330 LEU A O 1
ATOM 2696 N N . SER A 1 331 ? -21.062 25.453 17.016 1 97.19 331 SER A N 1
ATOM 2697 C CA . SER A 1 331 ? -21.75 26.734 17.078 1 97.19 331 SER A CA 1
ATOM 2698 C C . SER A 1 331 ? -22.312 27.141 15.719 1 97.19 331 SER A C 1
ATOM 2700 O O . SER A 1 331 ? -21.578 27.188 14.734 1 97.19 331 SER A O 1
ATOM 2702 N N . VAL A 1 332 ? -23.594 27.422 15.711 1 95.25 332 VAL A N 1
ATOM 2703 C CA . VAL A 1 332 ? -24.234 27.688 14.43 1 95.25 332 VAL A CA 1
ATOM 2704 C C . VAL A 1 332 ? -25.203 28.859 14.562 1 95.25 332 VAL A C 1
ATOM 2706 O O . VAL A 1 332 ? -25.781 29.078 15.633 1 95.25 332 VAL A O 1
ATOM 2709 N N . ASN A 1 333 ? -25.312 29.641 13.516 1 91.75 333 ASN A N 1
ATOM 2710 C CA . ASN A 1 333 ? -26.297 30.703 13.406 1 91.75 333 ASN A CA 1
ATOM 2711 C C . ASN A 1 333 ? -27.469 30.297 12.5 1 91.75 333 ASN A C 1
ATOM 2713 O O . ASN A 1 333 ? -28.578 30.062 12.977 1 91.75 333 ASN A O 1
ATOM 2717 N N . GLU A 1 334 ? -27.172 30.25 11.172 1 86.56 334 GLU A N 1
ATOM 2718 C CA . GLU A 1 334 ? -28.109 29.828 10.141 1 86.56 334 GLU A CA 1
ATOM 2719 C C . GLU A 1 334 ? -27.594 28.625 9.359 1 86.56 334 GLU A C 1
ATOM 2721 O O . GLU A 1 334 ? -26.375 28.453 9.219 1 86.56 334 GLU A O 1
ATOM 2726 N N . PRO A 1 335 ? -28.594 27.922 8.812 1 85.25 335 PRO A N 1
ATOM 2727 C CA . PRO A 1 335 ? -28.188 26.688 8.125 1 85.25 335 PRO A CA 1
ATOM 2728 C C . PRO A 1 335 ? -27.266 26.953 6.93 1 85.25 335 PRO A C 1
ATOM 2730 O O . PRO A 1 335 ? -26.438 26.109 6.574 1 85.25 335 PRO A O 1
ATOM 2733 N N . ASN A 1 336 ? -27.312 28.047 6.336 1 89 336 ASN A N 1
ATOM 2734 C CA . ASN A 1 336 ? -26.547 28.312 5.125 1 89 336 ASN A CA 1
ATOM 2735 C C . ASN A 1 336 ? -25.344 29.219 5.398 1 89 336 ASN A C 1
ATOM 2737 O O . ASN A 1 336 ? -24.656 29.625 4.469 1 89 336 ASN A O 1
ATOM 2741 N N . SER A 1 337 ? -25.109 29.453 6.617 1 91.94 337 SER A N 1
ATOM 2742 C CA . SER A 1 337 ? -23.953 30.266 7.004 1 91.94 337 SER A CA 1
ATOM 2743 C C . SER A 1 337 ? -22.844 29.391 7.578 1 91.94 337 SER A C 1
ATOM 2745 O O . SER A 1 337 ? -23.094 28.25 7.992 1 91.94 337 SER A O 1
ATOM 2747 N N . ALA A 1 338 ? -21.75 29.969 7.613 1 95.06 338 ALA A N 1
ATOM 2748 C CA . ALA A 1 338 ? -20.609 29.281 8.18 1 95.06 338 ALA A CA 1
ATOM 2749 C C . ALA A 1 338 ? -20.859 28.906 9.641 1 95.06 338 ALA A C 1
ATOM 2751 O O . ALA A 1 338 ? -21.453 29.672 10.391 1 95.06 338 ALA A O 1
ATOM 2752 N N . PHE A 1 339 ? -20.484 27.75 10.008 1 96.62 339 PHE A N 1
ATOM 2753 C CA . PHE A 1 339 ? -20.547 27.328 11.406 1 96.62 339 PHE A CA 1
ATOM 2754 C C . PHE A 1 339 ? -19.156 26.984 11.922 1 96.62 339 PHE A C 1
ATOM 2756 O O . PHE A 1 339 ? -18.219 26.812 11.141 1 96.62 339 PHE A O 1
ATOM 2763 N N . ILE A 1 340 ? -19.016 26.844 13.273 1 98.19 340 ILE A N 1
ATOM 2764 C CA . ILE A 1 340 ? -17.719 26.625 13.875 1 98.19 340 ILE A CA 1
ATOM 2765 C C . ILE A 1 340 ? -17.75 25.359 14.727 1 98.19 340 ILE A C 1
ATOM 2767 O O . ILE A 1 340 ? -18.719 25.125 15.461 1 98.19 340 ILE A O 1
ATOM 2771 N N . VAL A 1 341 ? -16.781 24.562 14.562 1 98.56 341 VAL A N 1
ATOM 2772 C CA . VAL A 1 341 ? -16.531 23.469 15.508 1 98.56 341 VAL A CA 1
ATOM 2773 C C . VAL A 1 341 ? -15.25 23.75 16.297 1 98.56 341 VAL A C 1
ATOM 2775 O O . VAL A 1 341 ? -14.273 24.266 15.734 1 98.56 341 VAL A O 1
ATOM 2778 N N . LYS A 1 342 ? -15.297 23.391 17.594 1 98.31 342 LYS A N 1
ATOM 2779 C CA . LYS A 1 342 ? -14.18 23.766 18.469 1 98.31 342 LYS A CA 1
ATOM 2780 C C . LYS A 1 342 ? -13.898 22.688 19.484 1 98.31 342 LYS A C 1
ATOM 2782 O O . LYS A 1 342 ? -14.805 21.984 19.922 1 98.31 342 LYS A O 1
ATOM 2787 N N . SER A 1 343 ? -12.688 22.531 19.797 1 98.25 343 SER A N 1
ATOM 2788 C CA . SER A 1 343 ? -12.188 21.734 20.906 1 98.25 343 SER A CA 1
ATOM 2789 C C . SER A 1 343 ? -10.844 22.25 21.406 1 98.25 343 SER A C 1
ATOM 2791 O O . SER A 1 343 ? -9.867 22.266 20.656 1 98.25 343 SER A O 1
ATOM 2793 N N . GLN A 1 344 ? -10.844 22.75 22.703 1 95.44 344 GLN A N 1
ATOM 2794 C CA . GLN A 1 344 ? -9.641 23.344 23.297 1 95.44 344 GLN A CA 1
ATOM 2795 C C . GLN A 1 344 ? -9.078 24.453 22.391 1 95.44 344 GLN A C 1
ATOM 2797 O O . GLN A 1 344 ? -9.766 25.422 22.109 1 95.44 344 GLN A O 1
ATOM 2802 N N . GLY A 1 345 ? -8.047 24.453 21.891 1 96.12 345 GLY A N 1
ATOM 2803 C CA . GLY A 1 345 ? -7.402 25.516 21.141 1 96.12 345 GLY A CA 1
ATOM 2804 C C . GLY A 1 345 ? -7.699 25.453 19.656 1 96.12 345 GLY A C 1
ATOM 2805 O O . GLY A 1 345 ? -7.395 26.406 18.922 1 96.12 345 GLY A O 1
ATOM 2806 N N . LEU A 1 346 ? -8.383 24.406 19.203 1 98.56 346 LEU A N 1
ATOM 2807 C CA . LEU A 1 346 ? -8.633 24.25 17.766 1 98.56 346 LEU A CA 1
ATOM 2808 C C . LEU A 1 346 ? -10.055 24.688 17.422 1 98.56 346 LEU A C 1
ATOM 2810 O O . LEU A 1 346 ? -11.016 24.266 18.062 1 98.56 346 LEU A O 1
ATOM 2814 N N . SER A 1 347 ? -10.148 25.531 16.469 1 98.44 347 SER A N 1
ATOM 2815 C CA . SER A 1 347 ? -11.414 25.953 15.875 1 98.44 347 SER A CA 1
ATOM 2816 C C . SER A 1 347 ? -11.391 25.766 14.359 1 98.44 347 SER A C 1
ATOM 2818 O O . SER A 1 347 ? -10.375 26.031 13.719 1 98.44 347 SER A O 1
ATOM 2820 N N . MET A 1 348 ? -12.477 25.344 13.859 1 98.62 348 MET A N 1
ATOM 2821 C CA . MET A 1 348 ? -12.602 25.25 12.414 1 98.62 348 MET A CA 1
ATOM 2822 C C . MET A 1 348 ? -13.914 25.859 11.93 1 98.62 348 MET A C 1
ATOM 2824 O O . MET A 1 348 ? -14.984 25.5 12.43 1 98.62 348 MET A O 1
ATOM 2828 N N . ILE A 1 349 ? -13.781 26.797 11.062 1 98.38 349 ILE A N 1
ATOM 2829 C CA . ILE A 1 349 ? -14.93 27.406 10.391 1 98.38 349 ILE A CA 1
ATOM 2830 C C . ILE A 1 349 ? -15.227 26.656 9.102 1 98.38 349 ILE A C 1
ATOM 2832 O O . ILE A 1 349 ? -14.367 26.547 8.219 1 98.38 349 ILE A O 1
ATOM 2836 N N . ILE A 1 350 ? -16.422 26.141 8.969 1 97.81 350 ILE A N 1
ATOM 2837 C CA . ILE A 1 350 ? -16.797 25.328 7.816 1 97.81 350 ILE A CA 1
ATOM 2838 C C . ILE A 1 350 ? -17.953 25.984 7.078 1 97.81 350 ILE A C 1
ATOM 2840 O O . ILE A 1 350 ? -18.953 26.359 7.691 1 97.81 350 ILE A O 1
ATOM 2844 N N . MET A 1 351 ? -17.75 26.125 5.82 1 95.5 351 MET A N 1
ATOM 2845 C CA . MET A 1 351 ? -18.844 26.609 4.984 1 95.5 351 MET A CA 1
ATOM 2846 C C . MET A 1 351 ? -19.766 25.453 4.594 1 95.5 351 MET A C 1
ATOM 2848 O O . MET A 1 351 ? -19.328 24.453 4.039 1 95.5 351 MET A O 1
ATOM 2852 N N . PRO A 1 352 ? -21.031 25.578 4.91 1 94.06 352 PRO A N 1
ATOM 2853 C CA . PRO A 1 352 ? -21.969 24.547 4.441 1 94.06 352 PRO A CA 1
ATOM 2854 C C . PRO A 1 352 ? -22.094 24.516 2.92 1 94.06 352 PRO A C 1
ATOM 2856 O O . PRO A 1 352 ? -21.781 25.5 2.25 1 94.06 352 PRO A O 1
ATOM 2859 N N . MET A 1 353 ? -22.484 23.375 2.471 1 91.12 353 MET A N 1
ATOM 2860 C CA . MET A 1 353 ? -22.703 23.25 1.032 1 91.12 353 MET A CA 1
ATOM 2861 C C . MET A 1 353 ? -24.094 23.75 0.646 1 91.12 353 MET A C 1
ATOM 2863 O O . MET A 1 353 ? -25.047 23.609 1.416 1 91.12 353 MET A O 1
ATOM 2867 N N . ILE A 1 354 ? -24.109 24.516 -0.422 1 77.88 354 ILE A N 1
ATOM 2868 C CA . ILE A 1 354 ? -25.406 24.922 -0.932 1 77.88 354 ILE A CA 1
ATOM 2869 C C . ILE A 1 354 ? -25.859 23.969 -2.031 1 77.88 354 ILE A C 1
ATOM 2871 O O . ILE A 1 354 ? -25.141 23.75 -3.004 1 77.88 354 ILE A O 1
ATOM 2875 N N . LEU A 1 355 ? -26.75 23.094 -1.714 1 66.94 355 LEU A N 1
ATOM 2876 C CA . LEU A 1 355 ? -27.266 22.188 -2.729 1 66.94 355 LEU A CA 1
ATOM 2877 C C . LEU A 1 355 ? -28.062 22.953 -3.787 1 66.94 355 LEU A C 1
ATOM 2879 O O . LEU A 1 355 ? -28.672 23.984 -3.49 1 66.94 355 LEU A O 1
ATOM 2883 N N . MET B 1 1 ? -36.688 -10.742 -0.294 1 96.25 1 MET B N 1
ATOM 2884 C CA . MET B 1 1 ? -35.719 -11.438 0.553 1 96.25 1 MET B CA 1
ATOM 2885 C C . MET B 1 1 ? -35.469 -10.656 1.841 1 96.25 1 MET B C 1
ATOM 2887 O O . MET B 1 1 ? -35.375 -9.43 1.821 1 96.25 1 MET B O 1
ATOM 2891 N N . LYS B 1 2 ? -35.438 -11.422 3 1 98.38 2 LYS B N 1
ATOM 2892 C CA . LYS B 1 2 ? -35.094 -10.82 4.285 1 98.38 2 LYS B CA 1
ATOM 2893 C C . LYS B 1 2 ? -34.312 -11.805 5.164 1 98.38 2 LYS B C 1
ATOM 2895 O O . LYS B 1 2 ? -34.781 -12.938 5.359 1 98.38 2 LYS B O 1
ATOM 2900 N N . LEU B 1 3 ? -33.25 -11.422 5.691 1 98.5 3 LEU B N 1
ATOM 2901 C CA . LEU B 1 3 ? -32.438 -12.312 6.527 1 98.5 3 LEU B CA 1
ATOM 2902 C C . LEU B 1 3 ? -31.578 -11.516 7.508 1 98.5 3 LEU B C 1
ATOM 2904 O O . LEU B 1 3 ? -31.406 -10.305 7.348 1 98.5 3 LEU B O 1
ATOM 2908 N N . SER B 1 4 ? -31.094 -12.148 8.547 1 98.12 4 SER B N 1
ATOM 2909 C CA . SER B 1 4 ? -30.141 -11.625 9.523 1 98.12 4 SER B CA 1
ATOM 2910 C C . SER B 1 4 ? -28.875 -12.461 9.562 1 98.12 4 SER B C 1
ATOM 2912 O O . SER B 1 4 ? -28.922 -13.695 9.531 1 98.12 4 SER B O 1
ATOM 2914 N N . ILE B 1 5 ? -27.781 -11.797 9.609 1 98.19 5 ILE B N 1
ATOM 2915 C CA . ILE B 1 5 ? -26.516 -12.508 9.523 1 98.19 5 ILE B CA 1
ATOM 2916 C C . ILE B 1 5 ? -25.438 -11.75 10.289 1 98.19 5 ILE B C 1
ATOM 2918 O O . ILE B 1 5 ? -25.484 -10.516 10.383 1 98.19 5 ILE B O 1
ATOM 2922 N N . ASN B 1 6 ? -24.531 -12.469 10.812 1 98 6 ASN B N 1
ATOM 2923 C CA . ASN B 1 6 ? -23.391 -11.836 11.477 1 98 6 ASN B CA 1
ATOM 2924 C C . ASN B 1 6 ? -22.547 -11.023 10.5 1 98 6 ASN B C 1
ATOM 2926 O O . ASN B 1 6 ? -22.25 -11.484 9.398 1 98 6 ASN B O 1
ATOM 2930 N N . LYS B 1 7 ? -22.078 -9.867 10.898 1 98.31 7 LYS B N 1
ATOM 2931 C CA . LYS B 1 7 ? -21.375 -8.922 10.039 1 98.31 7 LYS B CA 1
ATOM 2932 C C . LYS B 1 7 ? -20.078 -9.516 9.516 1 98.31 7 LYS B C 1
ATOM 2934 O O . LYS B 1 7 ? -19.781 -9.445 8.32 1 98.31 7 LYS B O 1
ATOM 2939 N N . ASN B 1 8 ? -19.281 -10.078 10.336 1 98.25 8 ASN B N 1
ATOM 2940 C CA . ASN B 1 8 ? -17.984 -10.617 9.953 1 98.25 8 ASN B CA 1
ATOM 2941 C C . ASN B 1 8 ? -18.125 -11.766 8.953 1 98.25 8 ASN B C 1
ATOM 2943 O O . ASN B 1 8 ? -17.328 -11.883 8.016 1 98.25 8 ASN B O 1
ATOM 2947 N N . THR B 1 9 ? -19.109 -12.633 9.188 1 98.06 9 THR B N 1
ATOM 2948 C CA . THR B 1 9 ? -19.406 -13.734 8.281 1 98.06 9 THR B CA 1
ATOM 2949 C C . THR B 1 9 ? -19.766 -13.219 6.891 1 98.06 9 THR B C 1
ATOM 2951 O O . THR B 1 9 ? -19.234 -13.688 5.887 1 98.06 9 THR B O 1
ATOM 2954 N N . LEU B 1 10 ? -20.578 -12.242 6.922 1 98.62 10 LEU B N 1
ATOM 2955 C CA . LEU B 1 10 ? -21.016 -11.648 5.66 1 98.62 10 LEU B CA 1
ATOM 2956 C C . LEU B 1 10 ? -19.859 -10.945 4.961 1 98.62 10 LEU B C 1
ATOM 2958 O O . LEU B 1 10 ? -19.672 -11.102 3.754 1 98.62 10 LEU B O 1
ATOM 2962 N N . GLU B 1 11 ? -19.094 -10.195 5.695 1 98.56 11 GLU B N 1
ATOM 2963 C CA . GLU B 1 11 ? -17.969 -9.438 5.148 1 98.56 11 GLU B CA 1
ATOM 2964 C C . GLU B 1 11 ? -16.953 -10.367 4.484 1 98.56 11 GLU B C 1
ATOM 2966 O O . GLU B 1 11 ? -16.516 -10.109 3.361 1 98.56 11 GLU B O 1
ATOM 2971 N N . SER B 1 12 ? -16.625 -11.43 5.133 1 97.88 12 SER B N 1
ATOM 2972 C CA . SER B 1 12 ? -15.656 -12.383 4.598 1 97.88 12 SER B CA 1
ATOM 2973 C C . SER B 1 12 ? -16.141 -12.992 3.285 1 97.88 12 SER B C 1
ATOM 2975 O O . SER B 1 12 ? -15.383 -13.125 2.33 1 97.88 12 SER B O 1
ATOM 2977 N N . ALA B 1 13 ? -17.391 -13.367 3.254 1 98.25 13 ALA B N 1
ATOM 2978 C CA . ALA B 1 13 ? -17.984 -13.969 2.059 1 98.25 13 ALA B CA 1
ATOM 2979 C C . ALA B 1 13 ? -18 -12.969 0.902 1 98.25 13 ALA B C 1
ATOM 2981 O O . ALA B 1 13 ? -17.672 -13.32 -0.232 1 98.25 13 ALA B O 1
ATOM 2982 N N . VAL B 1 14 ? -18.359 -11.781 1.257 1 98.75 14 VAL B N 1
ATOM 2983 C CA . VAL B 1 14 ? -18.469 -10.734 0.246 1 98.75 14 VAL B CA 1
ATOM 2984 C C . VAL B 1 14 ? -17.078 -10.43 -0.321 1 98.75 14 VAL B C 1
ATOM 2986 O O . VAL B 1 14 ? -16.906 -10.312 -1.537 1 98.75 14 VAL B O 1
ATOM 2989 N N . ILE B 1 15 ? -16.125 -10.32 0.513 1 97.94 15 ILE B N 1
ATOM 2990 C CA . ILE B 1 15 ? -14.758 -10.047 0.089 1 97.94 15 ILE B CA 1
ATOM 2991 C C . ILE B 1 15 ? -14.258 -11.18 -0.804 1 97.94 15 ILE B C 1
ATOM 2993 O O . ILE B 1 15 ? -13.664 -10.93 -1.855 1 97.94 15 ILE B O 1
ATOM 2997 N N . LEU B 1 16 ? -14.508 -12.391 -0.409 1 97.69 16 LEU B N 1
ATOM 2998 C CA . LEU B 1 16 ? -14.117 -13.562 -1.188 1 97.69 16 LEU B CA 1
ATOM 2999 C C . LEU B 1 16 ? -14.742 -13.523 -2.58 1 97.69 16 LEU B C 1
ATOM 3001 O O . LEU B 1 16 ? -14.047 -13.734 -3.578 1 97.69 16 LEU B O 1
ATOM 3005 N N . CYS B 1 17 ? -15.977 -13.211 -2.682 1 98.62 17 CYS B N 1
ATOM 3006 C CA . CYS B 1 17 ? -16.719 -13.227 -3.941 1 98.62 17 CYS B CA 1
ATOM 3007 C C . CYS B 1 17 ? -16.328 -12.039 -4.812 1 98.62 17 CYS B C 1
ATOM 3009 O O . CYS B 1 17 ? -16.359 -12.133 -6.043 1 98.62 17 CYS B O 1
ATOM 3011 N N . ASN B 1 18 ? -15.945 -10.992 -4.172 1 98 18 ASN B N 1
ATOM 3012 C CA . ASN B 1 18 ? -15.594 -9.758 -4.875 1 98 18 ASN B CA 1
ATOM 3013 C C . ASN B 1 18 ? -14.43 -9.977 -5.84 1 98 18 ASN B C 1
ATOM 3015 O O . ASN B 1 18 ? -14.281 -9.242 -6.816 1 98 18 ASN B O 1
ATOM 3019 N N . ALA B 1 19 ? -13.656 -10.938 -5.656 1 97.31 19 ALA B N 1
ATOM 3020 C CA . ALA B 1 19 ? -12.492 -11.227 -6.484 1 97.31 19 ALA B CA 1
ATOM 3021 C C . ALA B 1 19 ? -12.906 -11.75 -7.855 1 97.31 19 ALA B C 1
ATOM 3023 O O . ALA B 1 19 ? -12.102 -11.789 -8.789 1 97.31 19 ALA B O 1
ATOM 3024 N N . TYR B 1 20 ? -14.133 -12.086 -8.094 1 98.25 20 TYR B N 1
ATOM 3025 C CA . TYR B 1 20 ? -14.57 -12.797 -9.289 1 98.25 20 TYR B CA 1
ATOM 3026 C C . TYR B 1 20 ? -15.383 -11.891 -10.195 1 98.25 20 TYR B C 1
ATOM 3028 O O . TYR B 1 20 ? -15.812 -12.305 -11.281 1 98.25 20 TYR B O 1
ATOM 3036 N N . VAL B 1 21 ? -15.578 -10.648 -9.766 1 98.44 21 VAL B N 1
ATOM 3037 C CA . VAL B 1 21 ? -16.484 -9.781 -10.516 1 98.44 21 VAL B CA 1
ATOM 3038 C C . VAL B 1 21 ? -15.688 -8.992 -11.555 1 98.44 21 VAL B C 1
ATOM 3040 O O . VAL B 1 21 ? -14.461 -8.883 -11.461 1 98.44 21 VAL B O 1
ATOM 3043 N N . GLU B 1 22 ? -16.406 -8.516 -12.531 1 96.81 22 GLU B N 1
ATOM 3044 C CA . GLU B 1 22 ? -15.867 -7.539 -13.469 1 96.81 22 GLU B CA 1
ATOM 3045 C C . GLU B 1 22 ? -15.562 -6.215 -12.773 1 96.81 22 GLU B C 1
ATOM 3047 O O . GLU B 1 22 ? -16.438 -5.633 -12.133 1 96.81 22 GLU B O 1
ATOM 3052 N N . LYS B 1 23 ? -14.359 -5.738 -12.906 1 94 23 LYS B N 1
ATOM 3053 C CA . LYS B 1 23 ? -13.945 -4.566 -12.141 1 94 23 LYS B CA 1
ATOM 3054 C C . LYS B 1 23 ? -13.914 -3.318 -13.016 1 94 23 LYS B C 1
ATOM 3056 O O . LYS B 1 23 ? -14.016 -2.197 -12.516 1 94 23 LYS B O 1
ATOM 3061 N N . LYS B 1 24 ? -13.875 -3.422 -14.32 1 92.38 24 LYS B N 1
ATOM 3062 C CA . LYS B 1 24 ? -13.641 -2.295 -15.219 1 92.38 24 LYS B CA 1
ATOM 3063 C C . LYS B 1 24 ? -14.945 -1.562 -15.531 1 92.38 24 LYS B C 1
ATOM 3065 O O . LYS B 1 24 ? -14.961 -0.336 -15.656 1 92.38 24 LYS B O 1
ATOM 3070 N N . ASP B 1 25 ? -16.031 -2.307 -15.719 1 93.44 25 ASP B N 1
ATOM 3071 C CA . ASP B 1 25 ? -17.312 -1.733 -16.109 1 93.44 25 ASP B CA 1
ATOM 3072 C C . ASP B 1 25 ? -18.375 -1.978 -15.039 1 93.44 25 ASP B C 1
ATOM 3074 O O . ASP B 1 25 ? -18.953 -3.064 -14.961 1 93.44 25 ASP B O 1
ATOM 3078 N N . SER B 1 26 ? -18.703 -0.99 -14.359 1 90.44 26 SER B N 1
ATOM 3079 C CA . SER B 1 26 ? -19.625 -1.109 -13.227 1 90.44 26 SER B CA 1
ATOM 3080 C C . SER B 1 26 ? -21.078 -1.176 -13.703 1 90.44 26 SER B C 1
ATOM 3082 O O . SER B 1 26 ? -21.984 -1.423 -12.898 1 90.44 26 SER B O 1
ATOM 3084 N N . SER B 1 27 ? -21.344 -0.981 -14.93 1 92.88 27 SER B N 1
ATOM 3085 C CA . SER B 1 27 ? -22.703 -0.947 -15.453 1 92.88 27 SER B CA 1
ATOM 3086 C C . SER B 1 27 ? -23.188 -2.344 -15.82 1 92.88 27 SER B C 1
ATOM 3088 O O . SER B 1 27 ? -24.359 -2.525 -16.188 1 92.88 27 SER B O 1
ATOM 3090 N N . THR B 1 28 ? -22.344 -3.279 -15.695 1 95.69 28 THR B N 1
ATOM 3091 C CA . THR B 1 28 ? -22.719 -4.629 -16.109 1 95.69 28 THR B CA 1
ATOM 3092 C C . THR B 1 28 ? -23.188 -5.445 -14.898 1 95.69 28 THR B C 1
ATOM 3094 O O . THR B 1 28 ? -22.75 -5.207 -13.773 1 95.69 28 THR B O 1
ATOM 3097 N N . ILE B 1 29 ? -23.984 -6.41 -15.156 1 97.81 29 ILE B N 1
ATOM 3098 C CA . ILE B 1 29 ? -24.516 -7.277 -14.109 1 97.81 29 ILE B CA 1
ATOM 3099 C C . ILE B 1 29 ? -23.375 -8.086 -13.484 1 97.81 29 ILE B C 1
ATOM 3101 O O . ILE B 1 29 ? -23.438 -8.445 -12.305 1 97.81 29 ILE B O 1
ATOM 3105 N N . THR B 1 30 ? -22.312 -8.242 -14.195 1 98.12 30 THR B N 1
ATOM 3106 C CA . THR B 1 30 ? -21.188 -9.047 -13.734 1 98.12 30 THR B CA 1
ATOM 3107 C C . THR B 1 30 ? -20.312 -8.258 -12.766 1 98.12 30 THR B C 1
ATOM 3109 O O . THR B 1 30 ? -19.422 -8.812 -12.133 1 98.12 30 THR B O 1
ATOM 3112 N N . SER B 1 31 ? -20.531 -7.016 -12.688 1 98.38 31 SER B N 1
ATOM 3113 C CA . SER B 1 31 ? -19.875 -6.211 -11.664 1 98.38 31 SER B CA 1
ATOM 3114 C C . SER B 1 31 ? -20.625 -6.309 -10.336 1 98.38 31 SER B C 1
ATOM 3116 O O . SER B 1 31 ? -20.172 -5.742 -9.328 1 98.38 31 SER B O 1
ATOM 3118 N N . HIS B 1 32 ? -21.688 -7.062 -10.297 1 98.56 32 HIS B N 1
ATOM 3119 C CA . HIS B 1 32 ? -22.531 -7.207 -9.117 1 98.56 32 HIS B CA 1
ATOM 3120 C C . HIS B 1 32 ? -22.406 -8.594 -8.508 1 98.56 32 HIS B C 1
ATOM 3122 O O . HIS B 1 32 ? -22.016 -9.547 -9.195 1 98.56 32 HIS B O 1
ATOM 3128 N N . LEU B 1 33 ? -22.688 -8.633 -7.254 1 98.81 33 LEU B N 1
ATOM 3129 C CA . LEU B 1 33 ? -22.906 -9.906 -6.586 1 98.81 33 LEU B CA 1
ATOM 3130 C C . LEU B 1 33 ? -24.375 -10.328 -6.676 1 98.81 33 LEU B C 1
ATOM 3132 O O . LEU B 1 33 ? -25.266 -9.477 -6.664 1 98.81 33 LEU B O 1
ATOM 3136 N N . PHE B 1 34 ? -24.609 -11.609 -6.812 1 98.75 34 PHE B N 1
ATOM 3137 C CA . PHE B 1 34 ? -25.922 -12.234 -6.773 1 98.75 34 PHE B CA 1
ATOM 3138 C C . PHE B 1 34 ? -26.172 -12.875 -5.414 1 98.75 34 PHE B C 1
ATOM 3140 O O . PHE B 1 34 ? -25.359 -13.648 -4.922 1 98.75 34 PHE B O 1
ATOM 3147 N N . PHE B 1 35 ? -27.328 -12.492 -4.781 1 98.81 35 PHE B N 1
ATOM 3148 C CA . PHE B 1 35 ? -27.719 -13.062 -3.496 1 98.81 35 PHE B CA 1
ATOM 3149 C C . PHE B 1 35 ? -29 -13.867 -3.631 1 98.81 35 PHE B C 1
ATOM 3151 O O . PHE B 1 35 ? -29.938 -13.438 -4.293 1 98.81 35 PHE B O 1
ATOM 3158 N N . HIS B 1 36 ? -29.016 -15.016 -2.975 1 98.62 36 HIS B N 1
ATOM 3159 C CA . HIS B 1 36 ? -30.219 -15.844 -2.893 1 98.62 36 HIS B CA 1
ATOM 3160 C C . HIS B 1 36 ? -30.406 -16.406 -1.487 1 98.62 36 HIS B C 1
ATOM 3162 O O . HIS B 1 36 ? -29.594 -17.219 -1.029 1 98.62 36 HIS B O 1
ATOM 3168 N N . ALA B 1 37 ? -31.375 -15.914 -0.802 1 98.38 37 ALA B N 1
ATOM 3169 C CA . ALA B 1 37 ? -31.734 -16.438 0.512 1 98.38 37 ALA B CA 1
ATOM 3170 C C . ALA B 1 37 ? -32.844 -17.484 0.396 1 98.38 37 ALA B C 1
ATOM 3172 O O . ALA B 1 37 ? -33.875 -17.25 -0.209 1 98.38 37 ALA B O 1
ATOM 3173 N N . ASP B 1 38 ? -32.531 -18.625 0.927 1 95.38 38 ASP B N 1
ATOM 3174 C CA . ASP B 1 38 ? -33.469 -19.734 0.887 1 95.38 38 ASP B CA 1
ATOM 3175 C C . ASP B 1 38 ? -33.344 -20.625 2.121 1 95.38 38 ASP B C 1
ATOM 3177 O O . ASP B 1 38 ? -32.25 -21.141 2.398 1 95.38 38 ASP B O 1
ATOM 3181 N N . GLU B 1 39 ? -34.469 -20.797 2.824 1 93.19 39 GLU B N 1
ATOM 3182 C CA . GLU B 1 39 ? -34.469 -21.594 4.047 1 93.19 39 GLU B CA 1
ATOM 3183 C C . GLU B 1 39 ? -33.469 -21.047 5.07 1 93.19 39 GLU B C 1
ATOM 3185 O O . GLU B 1 39 ? -33.625 -19.938 5.574 1 93.19 39 GLU B O 1
ATOM 3190 N N . ASP B 1 40 ? -32.375 -21.812 5.25 1 94.31 40 ASP B N 1
ATOM 3191 C CA . ASP B 1 40 ? -31.438 -21.391 6.293 1 94.31 40 ASP B CA 1
ATOM 3192 C C . ASP B 1 40 ? -30.062 -21.094 5.711 1 94.31 40 ASP B C 1
ATOM 3194 O O . ASP B 1 40 ? -29.047 -21.188 6.406 1 94.31 40 ASP B O 1
ATOM 3198 N N . LYS B 1 41 ? -30.125 -20.703 4.418 1 97.12 41 LYS B N 1
ATOM 3199 C CA . LYS B 1 41 ? -28.828 -20.484 3.775 1 97.12 41 LYS B CA 1
ATOM 3200 C C . LYS B 1 41 ? -28.859 -19.219 2.912 1 97.12 41 LYS B C 1
ATOM 3202 O O . LYS B 1 41 ? -29.922 -18.812 2.439 1 97.12 41 LYS B O 1
ATOM 3207 N N . LEU B 1 42 ? -27.766 -18.641 2.756 1 98.56 42 LEU B N 1
ATOM 3208 C CA . LEU B 1 42 ? -27.531 -17.547 1.822 1 98.56 42 LEU B CA 1
ATOM 3209 C C . LEU B 1 42 ? -26.484 -17.922 0.789 1 98.56 42 LEU B C 1
ATOM 3211 O O . LEU B 1 42 ? -25.359 -18.312 1.146 1 98.56 42 LEU B O 1
ATOM 3215 N N . LEU B 1 43 ? -26.859 -17.875 -0.454 1 98.44 43 LEU B N 1
ATOM 3216 C CA . LEU B 1 43 ? -25.922 -18.094 -1.559 1 98.44 43 LEU B CA 1
ATOM 3217 C C . LEU B 1 43 ? -25.453 -16.75 -2.127 1 98.44 43 LEU B C 1
ATOM 3219 O O . LEU B 1 43 ? -26.266 -15.852 -2.361 1 98.44 43 LEU B O 1
ATOM 3223 N N . ILE B 1 44 ? -24.234 -16.641 -2.271 1 98.88 44 ILE B N 1
ATOM 3224 C CA . ILE B 1 44 ? -23.641 -15.469 -2.914 1 98.88 44 ILE B CA 1
ATOM 3225 C C . ILE B 1 44 ? -22.844 -15.906 -4.145 1 98.88 44 ILE B C 1
ATOM 3227 O O . ILE B 1 44 ? -21.938 -16.734 -4.043 1 98.88 44 ILE B O 1
ATOM 3231 N N . LYS B 1 45 ? -23.156 -15.297 -5.328 1 98.75 45 LYS B N 1
ATOM 3232 C CA . LYS B 1 45 ? -22.484 -15.641 -6.574 1 98.75 45 LYS B CA 1
ATOM 3233 C C . LYS B 1 45 ? -21.766 -14.422 -7.156 1 98.75 45 LYS B C 1
ATOM 3235 O O . LYS B 1 45 ? -22.219 -13.289 -7.016 1 98.75 45 LYS B O 1
ATOM 3240 N N . ALA B 1 46 ? -20.703 -14.648 -7.797 1 98.75 46 ALA B N 1
ATOM 3241 C CA . ALA B 1 46 ? -19.953 -13.664 -8.578 1 98.75 46 ALA B CA 1
ATOM 3242 C C . ALA B 1 46 ? -19.312 -14.312 -9.797 1 98.75 46 ALA B C 1
ATOM 3244 O O . ALA B 1 46 ? -18.891 -15.469 -9.742 1 98.75 46 ALA B O 1
ATOM 3245 N N . SER B 1 47 ? -19.297 -13.57 -10.914 1 98.56 47 SER B N 1
ATOM 3246 C CA . SER B 1 47 ? -18.656 -14.078 -12.133 1 98.56 47 SER B CA 1
ATOM 3247 C C . SER B 1 47 ? -18.391 -12.961 -13.125 1 98.56 47 SER B C 1
ATOM 3249 O O . SER B 1 47 ? -19.156 -12 -13.211 1 98.56 47 SER B O 1
ATOM 3251 N N . ASP B 1 48 ? -17.328 -13.125 -13.836 1 97.44 48 ASP B N 1
ATOM 3252 C CA . ASP B 1 48 ? -17.078 -12.266 -14.992 1 97.44 48 ASP B CA 1
ATOM 3253 C C . ASP B 1 48 ? -17.203 -13.055 -16.297 1 97.44 48 ASP B C 1
ATOM 3255 O O . ASP B 1 48 ? -16.562 -12.703 -17.297 1 97.44 48 ASP B O 1
ATOM 3259 N N . TYR B 1 49 ? -17.844 -14.148 -16.281 1 96.31 49 TYR B N 1
ATOM 3260 C CA . TYR B 1 49 ? -18.125 -15.055 -17.375 1 96.31 49 TYR B CA 1
ATOM 3261 C C . TYR B 1 49 ? -16.969 -16.031 -17.594 1 96.31 49 TYR B C 1
ATOM 3263 O O . TYR B 1 49 ? -17.156 -17.141 -18.094 1 96.31 49 TYR B O 1
ATOM 3271 N N . GLU B 1 50 ? -15.812 -15.672 -17.219 1 96.94 50 GLU B N 1
ATOM 3272 C CA . GLU B 1 50 ? -14.641 -16.516 -17.406 1 96.94 50 GLU B CA 1
ATOM 3273 C C . GLU B 1 50 ? -14.375 -17.359 -16.156 1 96.94 50 GLU B C 1
ATOM 3275 O O . GLU B 1 50 ? -13.945 -18.516 -16.266 1 96.94 50 GLU B O 1
ATOM 3280 N N . ILE B 1 51 ? -14.578 -16.781 -15.062 1 98.31 51 ILE B N 1
ATOM 3281 C CA . ILE B 1 51 ? -14.414 -17.406 -13.75 1 98.31 51 ILE B CA 1
ATOM 3282 C C . ILE B 1 51 ? -15.602 -17.047 -12.859 1 98.31 51 ILE B C 1
ATOM 3284 O O . ILE B 1 51 ? -16.266 -16.031 -13.07 1 98.31 51 ILE B O 1
ATOM 3288 N N . GLY B 1 52 ? -15.914 -17.938 -11.906 1 98.62 52 GLY B N 1
ATOM 3289 C CA . GLY B 1 52 ? -17.016 -17.641 -11.016 1 98.62 52 GLY B CA 1
ATOM 3290 C C . GLY B 1 52 ? -17 -18.438 -9.734 1 98.62 52 GLY B C 1
ATOM 3291 O O . GLY B 1 52 ? -16.266 -19.438 -9.633 1 98.62 52 GLY B O 1
ATOM 3292 N N . ILE B 1 53 ? -17.812 -18.031 -8.789 1 98.75 53 ILE B N 1
ATOM 3293 C CA . ILE B 1 53 ? -17.938 -18.703 -7.504 1 98.75 53 ILE B CA 1
ATOM 3294 C C . ILE B 1 53 ? -19.375 -18.609 -7.016 1 98.75 53 ILE B C 1
ATOM 3296 O O . ILE B 1 53 ? -20.047 -17.594 -7.219 1 98.75 53 ILE B O 1
ATOM 3300 N N . ASN B 1 54 ? -19.906 -19.609 -6.551 1 98.31 54 ASN B N 1
ATOM 3301 C CA . ASN B 1 54 ? -21.141 -19.703 -5.773 1 98.31 54 ASN B CA 1
ATOM 3302 C C . ASN B 1 54 ? -20.859 -20.125 -4.336 1 98.31 54 ASN B C 1
ATOM 3304 O O . ASN B 1 54 ? -20.562 -21.297 -4.074 1 98.31 54 ASN B O 1
ATOM 3308 N N . TYR B 1 55 ? -20.891 -19.234 -3.416 1 98.38 55 TYR B N 1
ATOM 3309 C CA . TYR B 1 55 ? -20.5 -19.453 -2.023 1 98.38 55 TYR B CA 1
ATOM 3310 C C . TYR B 1 55 ? -21.734 -19.562 -1.135 1 98.38 55 TYR B C 1
ATOM 3312 O O . TYR B 1 55 ? -22.656 -18.734 -1.229 1 98.38 55 TYR B O 1
ATOM 3320 N N . LYS B 1 56 ? -21.719 -20.547 -0.196 1 97.62 56 LYS B N 1
ATOM 3321 C CA . LYS B 1 56 ? -22.875 -20.844 0.636 1 97.62 56 LYS B CA 1
ATOM 3322 C C . LYS B 1 56 ? -22.594 -20.516 2.102 1 97.62 56 LYS B C 1
ATOM 3324 O O . LYS B 1 56 ? -21.609 -21 2.668 1 97.62 56 LYS B O 1
ATOM 3329 N N . ILE B 1 57 ? -23.391 -19.703 2.65 1 98.12 57 ILE B N 1
ATOM 3330 C CA . ILE B 1 57 ? -23.406 -19.484 4.094 1 98.12 57 ILE B CA 1
ATOM 3331 C C . ILE B 1 57 ? -24.594 -20.219 4.707 1 98.12 57 ILE B C 1
ATOM 3333 O O . ILE B 1 57 ? -25.75 -19.969 4.34 1 98.12 57 ILE B O 1
ATOM 3337 N N . LYS B 1 58 ? -24.344 -21.078 5.715 1 96.56 58 LYS B N 1
ATOM 3338 C CA . LYS B 1 58 ? -25.391 -21.891 6.297 1 96.56 58 LYS B CA 1
ATOM 3339 C C . LYS B 1 58 ? -25.766 -21.406 7.695 1 96.56 58 LYS B C 1
ATOM 3341 O O . LYS B 1 58 ? -25.078 -20.562 8.266 1 96.56 58 LYS B O 1
ATOM 3346 N N . LYS B 1 59 ? -26.828 -21.906 8.148 1 94.88 59 LYS B N 1
ATOM 3347 C CA . LYS B 1 59 ? -27.312 -21.688 9.508 1 94.88 59 LYS B CA 1
ATOM 3348 C C . LYS B 1 59 ? -27.547 -20.203 9.766 1 94.88 59 LYS B C 1
ATOM 3350 O O . LYS B 1 59 ? -27.094 -19.656 10.781 1 94.88 59 LYS B O 1
ATOM 3355 N N . ILE B 1 60 ? -28.156 -19.594 8.789 1 95.12 60 ILE B N 1
ATOM 3356 C CA . ILE B 1 60 ? -28.516 -18.188 8.969 1 95.12 60 ILE B CA 1
ATOM 3357 C C . ILE B 1 60 ? -30.031 -18.062 9.125 1 95.12 60 ILE B C 1
ATOM 3359 O O . ILE B 1 60 ? -30.781 -18.953 8.719 1 95.12 60 ILE B O 1
ATOM 3363 N N . ARG B 1 61 ? -30.484 -17.062 9.742 1 93.88 61 ARG B N 1
ATOM 3364 C CA . ARG B 1 61 ? -31.922 -16.812 9.93 1 93.88 61 ARG B CA 1
ATOM 3365 C C . ARG B 1 61 ? -32.5 -16.094 8.719 1 93.88 61 ARG B C 1
ATOM 3367 O O . ARG B 1 61 ? -32.25 -14.914 8.5 1 93.88 61 ARG B O 1
ATOM 3374 N N . VAL B 1 62 ? -33.312 -16.781 7.988 1 97.62 62 VAL B N 1
ATOM 3375 C CA . VAL B 1 62 ? -34 -16.234 6.82 1 97.62 62 VAL B CA 1
ATOM 3376 C C . VAL B 1 62 ? -35.5 -16.031 7.141 1 97.62 62 VAL B C 1
ATOM 3378 O O . VAL B 1 62 ? -36.188 -16.984 7.469 1 97.62 62 VAL B O 1
ATOM 3381 N N . GLU B 1 63 ? -35.875 -14.867 7.125 1 97.69 63 GLU B N 1
ATOM 3382 C CA . GLU B 1 63 ? -37.281 -14.547 7.387 1 97.69 63 GLU B CA 1
ATOM 3383 C C . GLU B 1 63 ? -38.125 -14.703 6.125 1 97.69 63 GLU B C 1
ATOM 3385 O O . GLU B 1 63 ? -39.25 -15.203 6.188 1 97.69 63 GLU B O 1
ATOM 3390 N N . SER B 1 64 ? -37.625 -14.211 4.984 1 97.69 64 SER B N 1
ATOM 3391 C CA . SER B 1 64 ? -38.281 -14.336 3.682 1 97.69 64 SER B CA 1
ATOM 3392 C C . SER B 1 64 ? -37.281 -14.695 2.598 1 97.69 64 SER B C 1
ATOM 3394 O O . SER B 1 64 ? -36.219 -14.055 2.477 1 97.69 64 SER B O 1
ATOM 3396 N N . SER B 1 65 ? -37.594 -15.703 1.812 1 98.12 65 SER B N 1
ATOM 3397 C CA . SER B 1 65 ? -36.719 -16.125 0.708 1 98.12 65 SER B CA 1
ATOM 3398 C C . SER B 1 65 ? -36.781 -15.117 -0.44 1 98.12 65 SER B C 1
ATOM 3400 O O . SER B 1 65 ? -37.719 -14.344 -0.556 1 98.12 65 SER B O 1
ATOM 3402 N N . GLY B 1 66 ? -35.719 -15.078 -1.239 1 97.88 66 GLY B N 1
ATOM 3403 C CA . GLY B 1 66 ? -35.719 -14.203 -2.398 1 97.88 66 GLY B CA 1
ATOM 3404 C C . GLY B 1 66 ? -34.312 -13.938 -2.924 1 97.88 66 GLY B C 1
ATOM 3405 O O . GLY B 1 66 ? -33.375 -14.648 -2.582 1 97.88 66 GLY B O 1
ATOM 3406 N N . PHE B 1 67 ? -34.281 -12.969 -3.867 1 98.44 67 PHE B N 1
ATOM 3407 C CA . PHE B 1 67 ? -33.062 -12.672 -4.582 1 98.44 67 PHE B CA 1
ATOM 3408 C C . PHE B 1 67 ? -32.688 -11.195 -4.441 1 98.44 67 PHE B C 1
ATOM 3410 O O . PHE B 1 67 ? -33.562 -10.352 -4.215 1 98.44 67 PHE B O 1
ATOM 3417 N N . ALA B 1 68 ? -31.438 -10.953 -4.574 1 98.69 68 ALA B N 1
ATOM 3418 C CA . ALA B 1 68 ? -30.938 -9.578 -4.633 1 98.69 68 ALA B CA 1
ATOM 3419 C C . ALA B 1 68 ? -29.656 -9.5 -5.469 1 98.69 68 ALA B C 1
ATOM 3421 O O . ALA B 1 68 ? -29.047 -10.523 -5.781 1 98.69 68 ALA B O 1
ATOM 3422 N N . THR B 1 69 ? -29.312 -8.336 -5.949 1 98.56 69 THR B N 1
ATOM 3423 C CA . THR B 1 69 ? -28 -8 -6.52 1 98.56 69 THR B CA 1
ATOM 3424 C C . THR B 1 69 ? -27.5 -6.672 -5.969 1 98.56 69 THR B C 1
ATOM 3426 O O . THR B 1 69 ? -28.281 -5.836 -5.523 1 98.56 69 THR B O 1
ATOM 3429 N N . ALA B 1 70 ? -26.25 -6.57 -5.914 1 97.88 70 ALA B N 1
ATOM 3430 C CA . ALA B 1 70 ? -25.641 -5.316 -5.5 1 97.88 70 ALA B CA 1
ATOM 3431 C C . ALA B 1 70 ? -24.234 -5.176 -6.078 1 97.88 70 ALA B C 1
ATOM 3433 O O . ALA B 1 70 ? -23.516 -6.168 -6.227 1 97.88 70 ALA B O 1
ATOM 3434 N N . ASN B 1 71 ? -23.906 -3.955 -6.461 1 97.19 71 ASN B N 1
ATOM 3435 C CA . ASN B 1 71 ? -22.531 -3.73 -6.895 1 97.19 71 ASN B CA 1
ATOM 3436 C C . ASN B 1 71 ? -21.531 -4.25 -5.871 1 97.19 71 ASN B C 1
ATOM 3438 O O . ASN B 1 71 ? -21.656 -3.982 -4.676 1 97.19 71 ASN B O 1
ATOM 3442 N N . ALA B 1 72 ? -20.547 -4.91 -6.352 1 98.38 72 ALA B N 1
ATOM 3443 C CA . ALA B 1 72 ? -19.641 -5.645 -5.477 1 98.38 72 ALA B CA 1
ATOM 3444 C C . ALA B 1 72 ? -18.828 -4.691 -4.605 1 98.38 72 ALA B C 1
ATOM 3446 O O . ALA B 1 72 ? -18.688 -4.918 -3.4 1 98.38 72 ALA B O 1
ATOM 3447 N N . LYS B 1 73 ? -18.328 -3.713 -5.133 1 96.69 73 LYS B N 1
ATOM 3448 C CA . LYS B 1 73 ? -17.516 -2.748 -4.383 1 96.69 73 LYS B CA 1
ATOM 3449 C C . LYS B 1 73 ? -18.375 -2.023 -3.342 1 96.69 73 LYS B C 1
ATOM 3451 O O . LYS B 1 73 ? -17.969 -1.893 -2.186 1 96.69 73 LYS B O 1
ATOM 3456 N N . SER B 1 74 ? -19.547 -1.595 -3.729 1 95.75 74 SER B N 1
ATOM 3457 C CA . SER B 1 74 ? -20.422 -0.827 -2.857 1 95.75 74 SER B CA 1
ATOM 3458 C C . SER B 1 74 ? -20.828 -1.635 -1.629 1 95.75 74 SER B C 1
ATOM 3460 O O . SER B 1 74 ? -20.766 -1.14 -0.502 1 95.75 74 SER B O 1
ATOM 3462 N N . ILE B 1 75 ? -21.219 -2.791 -1.879 1 98 75 ILE B N 1
ATOM 3463 C CA . ILE B 1 75 ? -21.703 -3.594 -0.762 1 98 75 ILE B CA 1
ATOM 3464 C C . ILE B 1 75 ? -20.547 -3.957 0.158 1 98 75 ILE B C 1
ATOM 3466 O O . ILE B 1 75 ? -20.703 -4.039 1.377 1 98 75 ILE B O 1
ATOM 3470 N N . ALA B 1 76 ? -19.438 -4.227 -0.394 1 98.25 76 ALA B N 1
ATOM 3471 C CA . ALA B 1 76 ? -18.266 -4.488 0.434 1 98.25 76 ALA B CA 1
ATOM 3472 C C . ALA B 1 76 ? -17.953 -3.297 1.335 1 98.25 76 ALA B C 1
ATOM 3474 O O . ALA B 1 76 ? -17.719 -3.463 2.535 1 98.25 76 ALA B O 1
ATOM 3475 N N . ASP B 1 77 ? -17.906 -2.176 0.769 1 97.06 77 ASP B N 1
ATOM 3476 C CA . ASP B 1 77 ? -17.625 -0.96 1.525 1 97.06 77 ASP B CA 1
ATOM 3477 C C . ASP B 1 77 ? -18.641 -0.751 2.639 1 97.06 77 ASP B C 1
ATOM 3479 O O . ASP B 1 77 ? -18.281 -0.404 3.764 1 97.06 77 ASP B O 1
ATOM 3483 N N . VAL B 1 78 ? -19.875 -0.956 2.326 1 97.56 78 VAL B N 1
ATOM 3484 C CA . VAL B 1 78 ? -20.984 -0.775 3.26 1 97.56 78 VAL B CA 1
ATOM 3485 C C . VAL B 1 78 ? -20.812 -1.727 4.441 1 97.56 78 VAL B C 1
ATOM 3487 O O . VAL B 1 78 ? -20.859 -1.302 5.602 1 97.56 78 VAL B O 1
ATOM 3490 N N . ILE B 1 79 ? -20.609 -2.887 4.148 1 98.5 79 ILE B N 1
ATOM 3491 C CA . ILE B 1 79 ? -20.531 -3.896 5.199 1 98.5 79 ILE B CA 1
ATOM 3492 C C . ILE B 1 79 ? -19.312 -3.627 6.078 1 98.5 79 ILE B C 1
ATOM 3494 O O . ILE B 1 79 ? -19.375 -3.752 7.301 1 98.5 79 ILE B O 1
ATOM 3498 N N . LYS B 1 80 ? -18.234 -3.264 5.5 1 97.62 80 LYS B N 1
ATOM 3499 C CA . LYS B 1 80 ? -16.984 -2.992 6.215 1 97.62 80 LYS B CA 1
ATOM 3500 C C . LYS B 1 80 ? -17.172 -1.87 7.234 1 97.62 80 LYS B C 1
ATOM 3502 O O . LYS B 1 80 ? -16.531 -1.86 8.281 1 97.62 80 LYS B O 1
ATOM 3507 N N . SER B 1 81 ? -18.016 -0.972 6.977 1 97 81 SER B N 1
ATOM 3508 C CA . SER B 1 81 ? -18.203 0.213 7.809 1 97 81 SER B CA 1
ATOM 3509 C C . SER B 1 81 ? -19.062 -0.093 9.023 1 97 81 SER B C 1
ATOM 3511 O O . SER B 1 81 ? -19.109 0.698 9.969 1 97 81 SER B O 1
ATOM 3513 N N . LEU B 1 82 ? -19.672 -1.193 9.062 1 98.31 82 LEU B N 1
ATOM 3514 C CA . LEU B 1 82 ? -20.609 -1.536 10.125 1 98.31 82 LEU B CA 1
ATOM 3515 C C . LEU B 1 82 ? -19.891 -2.164 11.312 1 98.31 82 LEU B C 1
ATOM 3517 O O . LEU B 1 82 ? -18.734 -2.582 11.188 1 98.31 82 LEU B O 1
ATOM 3521 N N . ASN B 1 83 ? -20.562 -2.164 12.43 1 97.06 83 ASN B N 1
ATOM 3522 C CA . ASN B 1 83 ? -20.016 -2.773 13.641 1 97.06 83 ASN B CA 1
ATOM 3523 C C . ASN B 1 83 ? -20.125 -4.297 13.602 1 97.06 83 ASN B C 1
ATOM 3525 O O . ASN B 1 83 ? -20.922 -4.844 12.828 1 97.06 83 ASN B O 1
ATOM 3529 N N . ASN B 1 84 ? -19.375 -4.875 14.422 1 97.56 84 ASN B N 1
ATOM 3530 C CA . ASN B 1 84 ? -19.375 -6.332 14.469 1 97.56 84 ASN B CA 1
ATOM 3531 C C . ASN B 1 84 ? -20.609 -6.859 15.203 1 97.56 84 ASN B C 1
ATOM 3533 O O . ASN B 1 84 ? -20.5 -7.402 16.297 1 97.56 84 ASN B O 1
ATOM 3537 N N . GLU B 1 85 ? -21.734 -6.711 14.688 1 97.88 85 GLU B N 1
ATOM 3538 C CA . GLU B 1 85 ? -23.047 -7.148 15.164 1 97.88 85 GLU B CA 1
ATOM 3539 C C . GLU B 1 85 ? -23.891 -7.727 14.023 1 97.88 85 GLU B C 1
ATOM 3541 O O . GLU B 1 85 ? -23.375 -7.953 12.93 1 97.88 85 GLU B O 1
ATOM 3546 N N . GLU B 1 86 ? -25.078 -8.047 14.297 1 98 86 GLU B N 1
ATOM 3547 C CA . GLU B 1 86 ? -25.969 -8.617 13.297 1 98 86 GLU B CA 1
ATOM 3548 C C . GLU B 1 86 ? -26.391 -7.574 12.266 1 98 86 GLU B C 1
ATOM 3550 O O . GLU B 1 86 ? -26.656 -6.426 12.609 1 98 86 GLU B O 1
ATOM 3555 N N . VAL B 1 87 ? -26.484 -7.98 11.047 1 98.5 87 VAL B N 1
ATOM 3556 C CA . VAL B 1 87 ? -26.906 -7.148 9.922 1 98.5 87 VAL B CA 1
ATOM 3557 C C . VAL B 1 87 ? -28.172 -7.734 9.289 1 98.5 87 VAL B C 1
ATOM 3559 O O . VAL B 1 87 ? -28.266 -8.953 9.102 1 98.5 87 VAL B O 1
ATOM 3562 N N . VAL B 1 88 ? -29.078 -6.914 8.953 1 98.69 88 VAL B N 1
ATOM 3563 C CA . VAL B 1 88 ? -30.297 -7.344 8.281 1 98.69 88 VAL B CA 1
ATOM 3564 C C . VAL B 1 88 ? -30.234 -6.945 6.805 1 98.69 88 VAL B C 1
ATOM 3566 O O . VAL B 1 88 ? -29.984 -5.785 6.48 1 98.69 88 VAL B O 1
ATOM 3569 N N . LEU B 1 89 ? -30.438 -7.852 5.922 1 98.81 89 LEU B N 1
ATOM 3570 C CA . LEU B 1 89 ? -30.594 -7.621 4.492 1 98.81 89 LEU B CA 1
ATOM 3571 C C . LEU B 1 89 ? -32.031 -7.797 4.062 1 98.81 89 LEU B C 1
ATOM 3573 O O . LEU B 1 89 ? -32.688 -8.797 4.395 1 98.81 89 LEU B O 1
ATOM 3577 N N . GLU B 1 90 ? -32.531 -6.816 3.344 1 98.75 90 GLU B N 1
ATOM 3578 C CA . GLU B 1 90 ? -33.906 -6.875 2.91 1 98.75 90 GLU B CA 1
ATOM 3579 C C . GLU B 1 90 ? -34.094 -6.254 1.527 1 98.75 90 GLU B C 1
ATOM 3581 O O . GLU B 1 90 ? -33.531 -5.195 1.241 1 98.75 90 GLU B O 1
ATOM 3586 N N . THR B 1 91 ? -34.875 -6.875 0.675 1 98.56 91 THR B N 1
ATOM 3587 C CA . THR B 1 91 ? -35.156 -6.324 -0.643 1 98.56 91 THR B CA 1
ATOM 3588 C C . THR B 1 91 ? -36.562 -5.703 -0.666 1 98.56 91 THR B C 1
ATOM 3590 O O . THR B 1 91 ? -37.531 -6.305 -0.183 1 98.56 91 THR B O 1
ATOM 3593 N N . ILE B 1 92 ? -36.594 -4.434 -1.111 1 96.94 92 ILE B N 1
ATOM 3594 C CA . ILE B 1 92 ? -37.844 -3.719 -1.309 1 96.94 92 ILE B CA 1
ATOM 3595 C C . ILE B 1 92 ? -37.812 -2.961 -2.633 1 96.94 92 ILE B C 1
ATOM 3597 O O . ILE B 1 92 ? -36.906 -2.127 -2.852 1 96.94 92 ILE B O 1
ATOM 3601 N N . ASP B 1 93 ? -38.75 -3.152 -3.621 1 93.06 93 ASP B N 1
ATOM 3602 C CA . ASP B 1 93 ? -38.906 -2.383 -4.848 1 93.06 93 ASP B CA 1
ATOM 3603 C C . ASP B 1 93 ? -37.594 -2.277 -5.625 1 93.06 93 ASP B C 1
ATOM 3605 O O . ASP B 1 93 ? -37.188 -1.182 -6 1 93.06 93 ASP B O 1
ATOM 3609 N N . ASN B 1 94 ? -36.844 -3.291 -5.863 1 95 94 ASN B N 1
ATOM 3610 C CA . ASN B 1 94 ? -35.625 -3.398 -6.668 1 95 94 ASN B CA 1
ATOM 3611 C C . ASN B 1 94 ? -34.438 -2.75 -5.973 1 95 94 ASN B C 1
ATOM 3613 O O . ASN B 1 94 ? -33.469 -2.328 -6.633 1 95 94 ASN B O 1
ATOM 3617 N N . PHE B 1 95 ? -34.562 -2.594 -4.609 1 97.88 95 PHE B N 1
ATOM 3618 C CA . PHE B 1 95 ? -33.438 -2.111 -3.809 1 97.88 95 PHE B CA 1
ATOM 3619 C C . PHE B 1 95 ? -33.062 -3.119 -2.727 1 97.88 95 PHE B C 1
ATOM 3621 O O . PHE B 1 95 ? -33.938 -3.803 -2.186 1 97.88 95 PHE B O 1
ATOM 3628 N N . LEU B 1 96 ? -31.828 -3.186 -2.451 1 98.5 96 LEU B N 1
ATOM 3629 C CA . LEU B 1 96 ? -31.328 -3.949 -1.313 1 98.5 96 LEU B CA 1
ATOM 3630 C C . LEU B 1 96 ? -31.047 -3.033 -0.127 1 98.5 96 LEU B C 1
ATOM 3632 O O . LEU B 1 96 ? -30.25 -2.102 -0.231 1 98.5 96 LEU B O 1
ATOM 3636 N N . PHE B 1 97 ? -31.688 -3.283 0.948 1 98.56 97 PHE B N 1
ATOM 3637 C CA . PHE B 1 97 ? -31.469 -2.543 2.184 1 98.56 97 PHE B CA 1
ATOM 3638 C C . PHE B 1 97 ? -30.516 -3.305 3.105 1 98.56 97 PHE B C 1
ATOM 3640 O O . PHE B 1 97 ? -30.703 -4.504 3.336 1 98.56 97 PHE B O 1
ATOM 3647 N N . VAL B 1 98 ? -29.531 -2.676 3.596 1 98.75 98 VAL B N 1
ATOM 3648 C CA . VAL B 1 98 ? -28.609 -3.172 4.613 1 98.75 98 VAL B CA 1
ATOM 3649 C C . VAL B 1 98 ? -28.797 -2.379 5.906 1 98.75 98 VAL B C 1
ATOM 3651 O O . VAL B 1 98 ? -28.578 -1.164 5.934 1 98.75 98 VAL B O 1
ATOM 3654 N N . ARG B 1 99 ? -29.125 -3.064 6.98 1 98.62 99 ARG B N 1
ATOM 3655 C CA . ARG B 1 99 ? -29.5 -2.348 8.195 1 98.62 99 ARG B CA 1
ATOM 3656 C C . ARG B 1 99 ? -28.75 -2.906 9.406 1 98.62 99 ARG B C 1
ATOM 3658 O O . ARG B 1 99 ? -28.578 -4.121 9.531 1 98.62 99 ARG B O 1
ATOM 3665 N N . GLN B 1 100 ? -28.344 -2.092 10.258 1 98.38 100 GLN B N 1
ATOM 3666 C CA . GLN B 1 100 ? -27.797 -2.404 11.57 1 98.38 100 GLN B CA 1
ATOM 3667 C C . GLN B 1 100 ? -28.141 -1.318 12.586 1 98.38 100 GLN B C 1
ATOM 3669 O O . GLN B 1 100 ? -27.609 -0.211 12.523 1 98.38 100 GLN B O 1
ATOM 3674 N N . LYS B 1 101 ? -29.047 -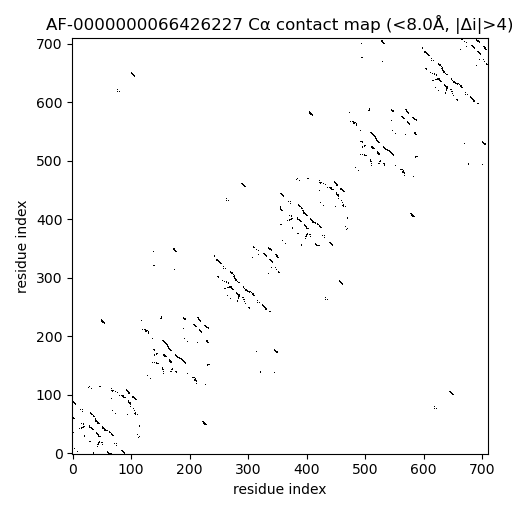1.66 13.516 1 96.31 101 LYS B N 1
ATOM 3675 C CA . LYS B 1 101 ? -29.547 -0.697 14.492 1 96.31 101 LYS B CA 1
ATOM 3676 C C . LYS B 1 101 ? -30.094 0.552 13.805 1 96.31 101 LYS B C 1
ATOM 3678 O O . LYS B 1 101 ? -31.031 0.47 13.008 1 96.31 101 LYS B O 1
ATOM 3683 N N . SER B 1 102 ? -29.438 1.702 14.016 1 96.56 102 SER B N 1
ATOM 3684 C CA . SER B 1 102 ? -29.969 2.953 13.484 1 96.56 102 SER B CA 1
ATOM 3685 C C . SER B 1 102 ? -29.391 3.26 12.109 1 96.56 102 SER B C 1
ATOM 3687 O O . SER B 1 102 ? -29.781 4.246 11.477 1 96.56 102 SER B O 1
ATOM 3689 N N . THR B 1 103 ? -28.562 2.43 11.562 1 98.06 103 THR B N 1
ATOM 3690 C CA . THR B 1 103 ? -27.906 2.654 10.273 1 98.06 103 THR B CA 1
ATOM 3691 C C . THR B 1 103 ? -28.641 1.898 9.164 1 98.06 103 THR B C 1
ATOM 3693 O O . THR B 1 103 ? -29.031 0.743 9.344 1 98.06 103 THR B O 1
ATOM 3696 N N . LYS B 1 104 ? -28.797 2.559 8.086 1 97.88 104 LYS B N 1
ATOM 3697 C CA . LYS B 1 104 ? -29.5 1.971 6.949 1 97.88 104 LYS B CA 1
ATOM 3698 C C . LYS B 1 104 ? -28.859 2.4 5.629 1 97.88 104 LYS B C 1
ATOM 3700 O O . LYS B 1 104 ? -28.578 3.582 5.426 1 97.88 104 LYS B O 1
ATOM 3705 N N . TYR B 1 105 ? -28.672 1.466 4.777 1 97.94 105 TYR B N 1
ATOM 3706 C CA . TYR B 1 105 ? -28.234 1.718 3.41 1 97.94 105 TYR B CA 1
ATOM 3707 C C . TYR B 1 105 ? -29.25 1.198 2.402 1 97.94 105 TYR B C 1
ATOM 3709 O O . TYR B 1 105 ? -29.953 0.224 2.672 1 97.94 105 TYR B O 1
ATOM 3717 N N . LYS B 1 106 ? -29.344 1.854 1.335 1 97.56 106 LYS B N 1
ATOM 3718 C CA . LYS B 1 106 ? -30.156 1.461 0.186 1 97.56 106 LYS B CA 1
ATOM 3719 C C . LYS B 1 106 ? -29.297 1.367 -1.079 1 97.56 106 LYS B C 1
ATOM 3721 O O . LYS B 1 106 ? -28.719 2.359 -1.514 1 97.56 106 LYS B O 1
ATOM 3726 N N . LEU B 1 107 ? -29.234 0.24 -1.666 1 97.12 107 LEU B N 1
ATOM 3727 C CA . LEU B 1 107 ? -28.438 -0.005 -2.863 1 97.12 107 LEU B CA 1
ATOM 3728 C C . LEU B 1 107 ? -29.328 -0.432 -4.027 1 97.12 107 LEU B C 1
ATOM 3730 O O . LEU B 1 107 ? -30.219 -1.258 -3.859 1 97.12 107 LEU B O 1
ATOM 3734 N N . PRO B 1 108 ? -29.047 0.13 -5.172 1 96.44 108 PRO B N 1
ATOM 3735 C CA . PRO B 1 108 ? -29.844 -0.304 -6.324 1 96.44 108 PRO B CA 1
ATOM 3736 C C . PRO B 1 108 ? -29.516 -1.73 -6.762 1 96.44 108 PRO B C 1
ATOM 3738 O O . PRO B 1 108 ? -28.359 -2.164 -6.656 1 96.44 108 PRO B O 1
ATOM 3741 N N . MET B 1 109 ? -30.516 -2.383 -7.277 1 97.25 109 MET B N 1
ATOM 3742 C CA . MET B 1 109 ? -30.344 -3.756 -7.742 1 97.25 109 MET B CA 1
ATOM 3743 C C . MET B 1 109 ? -30.484 -3.836 -9.258 1 97.25 109 MET B C 1
ATOM 3745 O O . MET B 1 109 ? -31.234 -3.062 -9.859 1 97.25 109 MET B O 1
ATOM 3749 N N . PHE B 1 110 ? -29.797 -4.699 -9.852 1 97.44 110 PHE B N 1
ATOM 3750 C CA . PHE B 1 110 ? -30.078 -5.172 -11.203 1 97.44 110 PHE B CA 1
ATOM 3751 C C . PHE B 1 110 ? -31 -6.387 -11.172 1 97.44 110 PHE B C 1
ATOM 3753 O O . PHE B 1 110 ? -31.172 -7.004 -10.117 1 97.44 110 PHE B O 1
ATOM 3760 N N . ASN B 1 111 ? -31.562 -6.684 -12.297 1 97.5 111 ASN B N 1
ATOM 3761 C CA . ASN B 1 111 ? -32.375 -7.883 -12.406 1 97.5 111 ASN B CA 1
ATOM 3762 C C . ASN B 1 111 ? -31.562 -9.148 -12.227 1 97.5 111 ASN B C 1
ATOM 3764 O O . ASN B 1 111 ? -30.656 -9.43 -13.023 1 97.5 111 ASN B O 1
ATOM 3768 N N . HIS B 1 112 ? -31.906 -9.859 -11.125 1 97 112 HIS B N 1
ATOM 3769 C CA . HIS B 1 112 ? -31.125 -11.055 -10.805 1 97 112 HIS B CA 1
ATOM 3770 C C . HIS B 1 112 ? -31.234 -12.094 -11.922 1 97 112 HIS B C 1
ATOM 3772 O O . HIS B 1 112 ? -30.344 -12.93 -12.078 1 97 112 HIS B O 1
ATOM 3778 N N . GLU B 1 113 ? -32.219 -12.031 -12.703 1 97.56 113 GLU B N 1
ATOM 3779 C CA . GLU B 1 113 ? -32.438 -13 -13.781 1 97.56 113 GLU B CA 1
ATOM 3780 C C . GLU B 1 113 ? -31.391 -12.828 -14.891 1 97.56 113 GLU B C 1
ATOM 3782 O O . GLU B 1 113 ? -31.188 -13.734 -15.695 1 97.56 113 GLU B O 1
ATOM 3787 N N . ASP B 1 114 ? -30.797 -11.68 -14.922 1 97.56 114 ASP B N 1
ATOM 3788 C CA . ASP B 1 114 ? -29.812 -11.391 -15.953 1 97.56 114 ASP B CA 1
ATOM 3789 C C . ASP B 1 114 ? -28.438 -11.938 -15.562 1 97.56 114 ASP B C 1
ATOM 3791 O O . ASP B 1 114 ? -27.5 -11.883 -16.344 1 97.56 114 ASP B O 1
ATOM 3795 N N . PHE B 1 115 ? -28.359 -12.383 -14.367 1 98.12 115 PHE B N 1
ATOM 3796 C CA . PHE B 1 115 ? -27.094 -12.914 -13.914 1 98.12 115 PHE B CA 1
ATOM 3797 C C . PHE B 1 115 ? -26.734 -14.195 -14.656 1 98.12 115 PHE B C 1
ATOM 3799 O O . PHE B 1 115 ? -27.609 -15.023 -14.922 1 98.12 115 PHE B O 1
ATOM 3806 N N . PRO B 1 116 ? -25.531 -14.406 -14.984 1 96.81 116 PRO B N 1
ATOM 3807 C CA . PRO B 1 116 ? -25.172 -15.578 -15.781 1 96.81 116 PRO B CA 1
ATOM 3808 C C . PRO B 1 116 ? -25.391 -16.891 -15.039 1 96.81 116 PRO B C 1
ATOM 3810 O O . PRO B 1 116 ? -25.203 -16.953 -13.82 1 96.81 116 PRO B O 1
ATOM 3813 N N . ASN B 1 117 ? -25.688 -17.828 -15.766 1 95.94 117 ASN B N 1
ATOM 3814 C CA . ASN B 1 117 ? -25.828 -19.172 -15.203 1 95.94 117 ASN B CA 1
ATOM 3815 C C . ASN B 1 117 ? -24.484 -19.812 -14.922 1 95.94 117 ASN B C 1
ATOM 3817 O O . ASN B 1 117 ? -23.516 -19.594 -15.648 1 95.94 117 ASN B O 1
ATOM 3821 N N . PHE B 1 118 ? -24.547 -20.594 -13.898 1 97 118 PHE B N 1
ATOM 3822 C CA . PHE B 1 118 ? -23.359 -21.375 -13.578 1 97 118 PHE B CA 1
ATOM 3823 C C . PHE B 1 118 ? -23.391 -22.719 -14.297 1 97 118 PHE B C 1
ATOM 3825 O O . PHE B 1 118 ? -24.453 -23.266 -14.562 1 97 118 PHE B O 1
ATOM 3832 N N . PRO B 1 119 ? -22.234 -23.25 -14.562 1 96.38 119 PRO B N 1
ATOM 3833 C CA . PRO B 1 119 ? -22.188 -24.547 -15.242 1 96.38 119 PRO B CA 1
ATOM 3834 C C . PRO B 1 119 ? -22.547 -25.703 -14.312 1 96.38 119 PRO B C 1
ATOM 3836 O O . PRO B 1 119 ? -22.5 -25.562 -13.086 1 96.38 119 PRO B O 1
ATOM 3839 N N . ASN B 1 120 ? -23 -26.75 -14.891 1 95.31 120 ASN B N 1
ATOM 3840 C CA . ASN B 1 120 ? -23.297 -27.953 -14.117 1 95.31 120 ASN B CA 1
ATOM 3841 C C . ASN B 1 120 ? -22.234 -29.031 -14.328 1 95.31 120 ASN B C 1
ATOM 3843 O O . ASN B 1 120 ? -21.391 -28.906 -15.234 1 95.31 120 ASN B O 1
ATOM 3847 N N . THR B 1 121 ? -22.297 -30.047 -13.453 1 96.44 121 THR B N 1
ATOM 3848 C CA . THR B 1 121 ? -21.25 -31.062 -13.484 1 96.44 121 THR B CA 1
ATOM 3849 C C . THR B 1 121 ? -21.75 -32.312 -14.227 1 96.44 121 THR B C 1
ATOM 3851 O O . THR B 1 121 ? -20.984 -33.25 -14.422 1 96.44 121 THR B O 1
ATOM 3854 N N . GLU B 1 122 ? -22.938 -32.25 -14.656 1 95.25 122 GLU B N 1
ATOM 3855 C CA . GLU B 1 122 ? -23.5 -33.438 -15.32 1 95.25 122 GLU B CA 1
ATOM 3856 C C . GLU B 1 122 ? -22.734 -33.781 -16.594 1 95.25 122 GLU B C 1
ATOM 3858 O O . GLU B 1 122 ? -22.5 -32.906 -17.438 1 95.25 122 GLU B O 1
ATOM 3863 N N . GLY B 1 123 ? -22.422 -35 -16.734 1 94.5 123 GLY B N 1
ATOM 3864 C CA . GLY B 1 123 ? -21.75 -35.469 -17.938 1 94.5 123 GLY B CA 1
ATOM 3865 C C . GLY B 1 123 ? -20.281 -35.094 -18 1 94.5 123 GLY B C 1
ATOM 3866 O O . GLY B 1 123 ? -19.609 -35.344 -19 1 94.5 123 GLY B O 1
ATOM 3867 N N . LYS B 1 124 ? -19.812 -34.5 -17 1 95.44 124 LYS B N 1
ATOM 3868 C CA . LYS B 1 124 ? -18.422 -34.062 -17.016 1 95.44 124 LYS B CA 1
ATOM 3869 C C . LYS B 1 124 ? -17.531 -35.125 -16.359 1 95.44 124 LYS B C 1
ATOM 3871 O O . LYS B 1 124 ? -17.984 -35.875 -15.492 1 95.44 124 LYS B O 1
ATOM 3876 N N . ASN B 1 125 ? -16.281 -35.062 -16.75 1 95.31 125 ASN B N 1
ATOM 3877 C CA . ASN B 1 125 ? -15.289 -35.969 -16.156 1 95.31 125 ASN B CA 1
ATOM 3878 C C . ASN B 1 125 ? -14.859 -35.5 -14.773 1 95.31 125 ASN B C 1
ATOM 3880 O O . ASN B 1 125 ? -14.82 -34.281 -14.5 1 95.31 125 ASN B O 1
ATOM 3884 N N . GLN B 1 126 ? -14.602 -36.469 -13.969 1 95.44 126 GLN B N 1
ATOM 3885 C CA . GLN B 1 126 ? -14.047 -36.156 -12.664 1 95.44 126 GLN B CA 1
ATOM 3886 C C . GLN B 1 126 ? -12.523 -36.188 -12.68 1 95.44 126 GLN B C 1
ATOM 3888 O O . GLN B 1 126 ? -11.93 -37.094 -13.25 1 95.44 126 GLN B O 1
ATOM 3893 N N . PHE B 1 127 ? -11.938 -35.219 -12.141 1 94.88 127 PHE B N 1
ATOM 3894 C CA . PHE B 1 127 ? -10.484 -35.156 -12 1 94.88 127 PHE B CA 1
ATOM 3895 C C . PHE B 1 127 ? -10.062 -35.625 -10.602 1 94.88 127 PHE B C 1
ATOM 3897 O O . PHE B 1 127 ? -10.289 -34.906 -9.625 1 94.88 127 PHE B O 1
ATOM 3904 N N . ASP B 1 128 ? -9.539 -36.75 -10.492 1 93.5 128 ASP B N 1
ATOM 3905 C CA . ASP B 1 128 ? -9.172 -37.344 -9.211 1 93.5 128 ASP B CA 1
ATOM 3906 C C . ASP B 1 128 ? -7.836 -36.812 -8.711 1 93.5 128 ASP B C 1
ATOM 3908 O O . ASP B 1 128 ? -6.785 -37.406 -8.969 1 93.5 128 ASP B O 1
ATOM 3912 N N . ILE B 1 129 ? -7.914 -35.719 -7.98 1 94.75 129 ILE B N 1
ATOM 3913 C CA . ILE B 1 129 ? -6.738 -35.125 -7.363 1 94.75 129 ILE B CA 1
ATOM 3914 C C . ILE B 1 129 ? -7.133 -34.438 -6.059 1 94.75 129 ILE B C 1
ATOM 3916 O O . ILE B 1 129 ? -8.211 -33.844 -5.965 1 94.75 129 ILE B O 1
ATOM 3920 N N . ASP B 1 130 ? -6.293 -34.562 -5.109 1 94.88 130 ASP B N 1
ATOM 3921 C CA . ASP B 1 130 ? -6.492 -33.844 -3.871 1 94.88 130 ASP B CA 1
ATOM 3922 C C . ASP B 1 130 ? -6.41 -32.312 -4.117 1 94.88 130 ASP B C 1
ATOM 3924 O O . ASP B 1 130 ? -5.5 -31.844 -4.801 1 94.88 130 ASP B O 1
ATOM 3928 N N . SER B 1 131 ? -7.32 -31.594 -3.561 1 94.81 131 SER B N 1
ATOM 3929 C CA . SER B 1 131 ? -7.402 -30.172 -3.801 1 94.81 131 SER B CA 1
ATOM 3930 C C . SER B 1 131 ? -6.168 -29.453 -3.266 1 94.81 131 SER B C 1
ATOM 3932 O O . SER B 1 131 ? -5.68 -28.5 -3.879 1 94.81 131 SER B O 1
ATOM 3934 N N . SER B 1 132 ? -5.656 -29.812 -2.152 1 94.19 132 SER B N 1
ATOM 3935 C CA . SER B 1 132 ? -4.461 -29.203 -1.585 1 94.19 132 SER B CA 1
ATOM 3936 C C . SER B 1 132 ? -3.24 -29.453 -2.463 1 94.19 132 SER B C 1
ATOM 3938 O O . SER B 1 132 ? -2.41 -28.562 -2.65 1 94.19 132 SER B O 1
ATOM 3940 N N . ASP B 1 133 ? -3.125 -30.672 -3.016 1 95.81 133 ASP B N 1
ATOM 3941 C CA . ASP B 1 133 ? -2.039 -31 -3.936 1 95.81 133 ASP B CA 1
ATOM 3942 C C . ASP B 1 133 ? -2.113 -30.141 -5.199 1 95.81 133 ASP B C 1
ATOM 3944 O O . ASP B 1 133 ? -1.096 -29.625 -5.672 1 95.81 133 ASP B O 1
ATOM 3948 N N . LEU B 1 134 ? -3.328 -30.031 -5.641 1 97.38 134 LEU B N 1
ATOM 3949 C CA . LEU B 1 134 ? -3.533 -29.234 -6.836 1 97.38 134 LEU B CA 1
ATOM 3950 C C . LEU B 1 134 ? -3.111 -27.781 -6.598 1 97.38 134 LEU B C 1
ATOM 3952 O O . LEU B 1 134 ? -2.334 -27.219 -7.371 1 97.38 134 LEU B O 1
ATOM 3956 N N . SER B 1 135 ? -3.584 -27.203 -5.562 1 96.56 135 SER B N 1
ATOM 3957 C CA . SER B 1 135 ? -3.305 -25.812 -5.234 1 96.56 135 SER B CA 1
ATOM 3958 C C . SER B 1 135 ? -1.812 -25.594 -5.016 1 96.56 135 SER B C 1
ATOM 3960 O O . SER B 1 135 ? -1.233 -24.656 -5.57 1 96.56 135 SER B O 1
ATOM 3962 N N . ARG B 1 136 ? -1.195 -26.438 -4.262 1 95.94 136 ARG B N 1
ATOM 3963 C CA . ARG B 1 136 ? 0.227 -26.312 -3.961 1 95.94 136 ARG B CA 1
ATOM 3964 C C . ARG B 1 136 ? 1.067 -26.438 -5.227 1 95.94 136 ARG B C 1
ATOM 3966 O O . ARG B 1 136 ? 2.049 -25.719 -5.406 1 95.94 136 ARG B O 1
ATOM 3973 N N . SER B 1 137 ? 0.704 -27.422 -6.055 1 97.81 137 SER B N 1
ATOM 3974 C CA . SER B 1 137 ? 1.44 -27.641 -7.293 1 97.81 137 SER B CA 1
ATOM 3975 C C . SER B 1 137 ? 1.37 -26.438 -8.211 1 97.81 137 SER B C 1
ATOM 3977 O O . SER B 1 137 ? 2.387 -26.016 -8.766 1 97.81 137 SER B O 1
ATOM 3979 N N . LEU B 1 138 ? 0.209 -25.875 -8.273 1 98.44 138 LEU B N 1
ATOM 3980 C CA . LEU B 1 138 ? 0.013 -24.703 -9.117 1 98.44 138 LEU B CA 1
ATOM 3981 C C . LEU B 1 138 ? 0.769 -23.5 -8.555 1 98.44 138 LEU B C 1
ATOM 3983 O O . LEU B 1 138 ? 1.323 -22.703 -9.312 1 98.44 138 LEU B O 1
ATOM 3987 N N . LYS B 1 139 ? 0.782 -23.359 -7.297 1 98 139 LYS B N 1
ATOM 3988 C CA . LYS B 1 139 ? 1.479 -22.25 -6.637 1 98 139 LYS B CA 1
ATOM 3989 C C . LYS B 1 139 ? 2.967 -22.266 -6.973 1 98 139 LYS B C 1
ATOM 3991 O O . LYS B 1 139 ? 3.574 -21.203 -7.156 1 98 139 LYS B O 1
ATOM 3996 N N . LYS B 1 140 ? 3.537 -23.422 -7.109 1 98.12 140 LYS B N 1
ATOM 3997 C CA . LYS B 1 140 ? 4.969 -23.578 -7.332 1 98.12 140 LYS B CA 1
ATOM 3998 C C . LYS B 1 140 ? 5.391 -23.016 -8.68 1 98.12 140 LYS B C 1
ATOM 4000 O O . LYS B 1 140 ? 6.516 -22.531 -8.836 1 98.12 140 LYS B O 1
ATOM 4005 N N . ILE B 1 141 ? 4.492 -22.984 -9.633 1 98.38 141 ILE B N 1
ATOM 4006 C CA . ILE B 1 141 ? 4.914 -22.594 -10.969 1 98.38 141 ILE B CA 1
ATOM 4007 C C . ILE B 1 141 ? 4.316 -21.234 -11.312 1 98.38 141 ILE B C 1
ATOM 4009 O O . ILE B 1 141 ? 4.656 -20.641 -12.344 1 98.38 141 ILE B O 1
ATOM 4013 N N . LEU B 1 142 ? 3.502 -20.688 -10.445 1 98.31 142 LEU B N 1
ATOM 4014 C CA . LEU B 1 142 ? 2.719 -19.484 -10.688 1 98.31 142 LEU B CA 1
ATOM 4015 C C . LEU B 1 142 ? 3.619 -18.312 -11.102 1 98.31 142 LEU B C 1
ATOM 4017 O O . LEU B 1 142 ? 3.316 -17.609 -12.07 1 98.31 142 LEU B O 1
ATOM 4021 N N . PRO B 1 143 ? 4.789 -18.172 -10.492 1 97.88 143 PRO B N 1
ATOM 4022 C CA . PRO B 1 143 ? 5.621 -17.016 -10.836 1 97.88 143 PRO B CA 1
ATOM 4023 C C . PRO B 1 143 ? 6.141 -17.062 -12.266 1 97.88 143 PRO B C 1
ATOM 4025 O O . PRO B 1 143 ? 6.555 -16.047 -12.812 1 97.88 143 PRO B O 1
ATOM 4028 N N . SER B 1 144 ? 6.133 -18.203 -12.906 1 98.12 144 SER B N 1
ATOM 4029 C CA . SER B 1 144 ? 6.703 -18.375 -14.242 1 98.12 144 SER B CA 1
ATOM 4030 C C . SER B 1 144 ? 5.641 -18.203 -15.32 1 98.12 144 SER B C 1
ATOM 4032 O O . SER B 1 144 ? 5.941 -18.281 -16.516 1 98.12 144 SER B O 1
ATOM 4034 N N . ILE B 1 145 ? 4.402 -17.984 -14.875 1 98.31 145 ILE B N 1
ATOM 4035 C CA . ILE B 1 145 ? 3.307 -17.828 -15.828 1 98.31 145 ILE B CA 1
ATOM 4036 C C . ILE B 1 145 ? 3.162 -16.359 -16.203 1 98.31 145 ILE B C 1
ATOM 4038 O O . ILE B 1 145 ? 3.17 -15.477 -15.336 1 98.31 145 ILE B O 1
ATOM 4042 N N . ASP B 1 146 ? 2.955 -16.094 -17.406 1 95.88 146 ASP B N 1
ATOM 4043 C CA . ASP B 1 146 ? 2.781 -14.727 -17.875 1 95.88 146 ASP B CA 1
ATOM 4044 C C . ASP B 1 146 ? 1.361 -14.234 -17.609 1 95.88 146 ASP B C 1
ATOM 4046 O O . ASP B 1 146 ? 0.46 -15.031 -17.344 1 95.88 146 ASP B O 1
ATOM 4050 N N . THR B 1 147 ? 1.109 -12.969 -17.609 1 89.94 147 THR B N 1
ATOM 4051 C CA . THR B 1 147 ? -0.216 -12.398 -17.375 1 89.94 147 THR B CA 1
ATOM 4052 C C . THR B 1 147 ? -0.788 -11.82 -18.672 1 89.94 147 THR B C 1
ATOM 4054 O O . THR B 1 147 ? -1.98 -11.969 -18.938 1 89.94 147 THR B O 1
ATOM 4057 N N . ASN B 1 148 ? -0.111 -11.305 -19.594 1 92.56 148 ASN B N 1
ATOM 4058 C CA . ASN B 1 148 ? -0.596 -10.656 -20.812 1 92.56 148 ASN B CA 1
ATOM 4059 C C . ASN B 1 148 ? 0.296 -10.969 -22 1 92.56 148 ASN B C 1
ATOM 4061 O O . ASN B 1 148 ? 0.668 -10.062 -22.766 1 92.56 148 ASN B O 1
ATOM 4065 N N . ASN B 1 149 ? 0.51 -12.227 -22.109 1 94.88 149 ASN B N 1
ATOM 4066 C CA . ASN B 1 149 ? 1.284 -12.641 -23.266 1 94.88 149 ASN B CA 1
ATOM 4067 C C . ASN B 1 149 ? 0.425 -12.672 -24.531 1 94.88 149 ASN B C 1
ATOM 4069 O O . ASN B 1 149 ? -0.728 -13.109 -24.484 1 94.88 149 ASN B O 1
ATOM 4073 N N . PRO B 1 150 ? 1.011 -12.25 -25.656 1 95.25 150 PRO B N 1
ATOM 4074 C CA . PRO B 1 150 ? 0.249 -12.32 -26.906 1 95.25 150 PRO B CA 1
ATOM 4075 C C . PRO B 1 150 ? -0.152 -13.75 -27.266 1 95.25 150 PRO B C 1
ATOM 4077 O O . PRO B 1 150 ? -1.196 -13.969 -27.891 1 95.25 150 PRO B O 1
ATOM 4080 N N . LYS B 1 151 ? 0.695 -14.648 -26.953 1 95.69 151 LYS B N 1
ATOM 4081 C CA . LYS B 1 151 ? 0.309 -16.047 -27.078 1 95.69 151 LYS B CA 1
ATOM 4082 C C . LYS B 1 151 ? -0.545 -16.484 -25.891 1 95.69 151 LYS B C 1
ATOM 4084 O O . LYS B 1 151 ? -0.027 -16.719 -24.797 1 95.69 151 LYS B O 1
ATOM 4089 N N . TYR B 1 152 ? -1.727 -16.719 -26.172 1 95.56 152 TYR B N 1
ATOM 4090 C CA . TYR B 1 152 ? -2.734 -16.875 -25.125 1 95.56 152 TYR B CA 1
ATOM 4091 C C . TYR B 1 152 ? -2.449 -18.109 -24.266 1 95.56 152 TYR B C 1
ATOM 4093 O O . TYR B 1 152 ? -2.717 -18.109 -23.062 1 95.56 152 TYR B O 1
ATOM 4101 N N . SER B 1 153 ? -1.915 -19.141 -24.859 1 96.75 153 SER B N 1
ATOM 4102 C CA . SER B 1 153 ? -1.639 -20.391 -24.172 1 96.75 153 SER B CA 1
ATOM 4103 C C . SER B 1 153 ? -0.63 -20.188 -23.047 1 96.75 153 SER B C 1
ATOM 4105 O O . SER B 1 153 ? -0.524 -21.031 -22.141 1 96.75 153 SER B O 1
ATOM 4107 N N . LEU B 1 154 ? 0.064 -19.078 -23.047 1 97.75 154 LEU B N 1
ATOM 4108 C CA . LEU B 1 154 ? 1.137 -18.859 -22.094 1 97.75 154 LEU B CA 1
ATOM 4109 C C . LEU B 1 154 ? 0.629 -18.109 -20.875 1 97.75 154 LEU B C 1
ATOM 4111 O O . LEU B 1 154 ? 1.371 -17.906 -19.906 1 97.75 154 LEU B O 1
ATOM 4115 N N . ASN B 1 155 ? -0.622 -17.766 -20.859 1 98.19 155 ASN B N 1
ATOM 4116 C CA . ASN B 1 155 ? -1.207 -17 -19.766 1 98.19 155 ASN B CA 1
ATOM 4117 C C . ASN B 1 155 ? -1.846 -17.922 -18.719 1 98.19 155 ASN B C 1
ATOM 4119 O O . ASN B 1 155 ? -2.764 -17.5 -18.016 1 98.19 155 ASN B O 1
ATOM 4123 N N . GLY B 1 156 ? -1.398 -19.156 -18.625 1 98.56 156 GLY B N 1
ATOM 4124 C CA . GLY B 1 156 ? -1.903 -20.125 -17.656 1 98.56 156 GLY B CA 1
ATOM 4125 C C . GLY B 1 156 ? -0.96 -21.297 -17.422 1 98.56 156 GLY B C 1
ATOM 4126 O O . GLY B 1 156 ? 0.17 -21.281 -17.922 1 98.56 156 GLY B O 1
ATOM 4127 N N . ALA B 1 157 ? -1.408 -22.203 -16.625 1 98.69 157 ALA B N 1
ATOM 4128 C CA . ALA B 1 157 ? -0.668 -23.438 -16.312 1 98.69 157 ALA B CA 1
ATOM 4129 C C . ALA B 1 157 ? -1.177 -24.594 -17.156 1 98.69 157 ALA B C 1
ATOM 4131 O O . ALA B 1 157 ? -2.383 -24.844 -17.219 1 98.69 157 ALA B O 1
ATOM 4132 N N . PHE B 1 158 ? -0.291 -25.281 -17.781 1 98.62 158 PHE B N 1
ATOM 4133 C CA . PHE B 1 158 ? -0.597 -26.5 -18.516 1 98.62 158 PHE B CA 1
ATOM 4134 C C . PHE B 1 158 ? -0.469 -27.719 -17.609 1 98.62 158 PHE B C 1
ATOM 4136 O O . PHE B 1 158 ? 0.59 -27.953 -17.016 1 98.62 158 PHE B O 1
ATOM 4143 N N . LEU B 1 159 ? -1.545 -28.422 -17.484 1 98.56 159 LEU B N 1
ATOM 4144 C CA . LEU B 1 159 ? -1.53 -29.672 -16.734 1 98.56 159 LEU B CA 1
ATOM 4145 C C . LEU B 1 159 ? -1.446 -30.875 -17.688 1 98.56 159 LEU B C 1
ATOM 4147 O O . LEU B 1 159 ? -2.383 -31.125 -18.438 1 98.56 159 LEU B O 1
ATOM 4151 N N . ASP B 1 160 ? -0.349 -31.5 -17.609 1 98.5 160 ASP B N 1
ATOM 4152 C CA . ASP B 1 160 ? -0.087 -32.688 -18.422 1 98.5 160 ASP B CA 1
ATOM 4153 C C . ASP B 1 160 ? -0.254 -33.969 -17.594 1 98.5 160 ASP B C 1
ATOM 4155 O O . ASP B 1 160 ? 0.68 -34.406 -16.922 1 98.5 160 ASP B O 1
ATOM 4159 N N . ILE B 1 161 ? -1.448 -34.594 -17.688 1 98 161 ILE B N 1
ATOM 4160 C CA . ILE B 1 161 ? -1.772 -35.781 -16.906 1 98 161 ILE B CA 1
ATOM 4161 C C . ILE B 1 161 ? -1.317 -37.031 -17.641 1 98 161 ILE B C 1
ATOM 4163 O O . ILE B 1 161 ? -1.857 -37.344 -18.703 1 98 161 ILE B O 1
ATOM 4167 N N . LYS B 1 162 ? -0.355 -37.625 -17.031 1 97.62 162 LYS B N 1
ATOM 4168 C CA . LYS B 1 162 ? 0.173 -38.875 -17.547 1 97.62 162 LYS B CA 1
ATOM 4169 C C . LYS B 1 162 ? -0.3 -40.062 -16.719 1 97.62 162 LYS B C 1
ATOM 4171 O O . LYS B 1 162 ? -1.039 -39.875 -15.742 1 97.62 162 LYS B O 1
ATOM 4176 N N . THR B 1 163 ? 0.126 -41.219 -17.078 1 96.5 163 THR B N 1
ATOM 4177 C CA . THR B 1 163 ? -0.323 -42.438 -16.406 1 96.5 163 THR B CA 1
ATOM 4178 C C . THR B 1 163 ? 0.189 -42.469 -14.969 1 96.5 163 THR B C 1
ATOM 4180 O O . THR B 1 163 ? -0.549 -42.844 -14.055 1 96.5 163 THR B O 1
ATOM 4183 N N . ASP B 1 164 ? 1.379 -42 -14.789 1 96.94 164 ASP B N 1
ATOM 4184 C CA . ASP B 1 164 ? 1.998 -42.219 -13.484 1 96.94 164 ASP B CA 1
ATOM 4185 C C . ASP B 1 164 ? 2.32 -40.875 -12.805 1 96.94 164 ASP B C 1
ATOM 4187 O O . ASP B 1 164 ? 2.832 -40.875 -11.68 1 96.94 164 ASP B O 1
ATOM 4191 N N . LYS B 1 165 ? 1.998 -39.781 -13.414 1 98.06 165 LYS B N 1
ATOM 4192 C CA . LYS B 1 165 ? 2.334 -38.469 -12.844 1 98.06 165 LYS B CA 1
ATOM 4193 C C . LYS B 1 165 ? 1.509 -37.375 -13.484 1 98.06 165 LYS B C 1
ATOM 4195 O O . LYS B 1 165 ? 0.85 -37.594 -14.5 1 98.06 165 LYS B O 1
ATOM 4200 N N . ILE B 1 166 ? 1.529 -36.25 -12.883 1 98.5 166 ILE B N 1
ATOM 4201 C CA . ILE B 1 166 ? 1.007 -35.031 -13.445 1 98.5 166 ILE B CA 1
ATOM 4202 C C . ILE B 1 166 ? 2.111 -33.969 -13.484 1 98.5 166 ILE B C 1
ATOM 4204 O O . ILE B 1 166 ? 2.76 -33.688 -12.469 1 98.5 166 ILE B O 1
ATOM 4208 N N . ASN B 1 167 ? 2.365 -33.375 -14.656 1 98.75 167 ASN B N 1
ATOM 4209 C CA . ASN B 1 167 ? 3.27 -32.25 -14.789 1 98.75 167 ASN B CA 1
ATOM 4210 C C . ASN B 1 167 ? 2.502 -30.938 -14.875 1 98.75 167 ASN B C 1
ATOM 4212 O O . ASN B 1 167 ? 1.688 -30.734 -15.781 1 98.75 167 ASN B O 1
ATOM 4216 N N . PHE B 1 168 ? 2.684 -30.125 -13.906 1 98.81 168 PHE B N 1
ATOM 4217 C CA . PHE B 1 168 ? 2.217 -28.75 -13.969 1 98.81 168 PHE B CA 1
ATOM 4218 C C . PHE B 1 168 ? 3.258 -27.844 -14.625 1 98.81 168 PHE B C 1
ATOM 4220 O O . PHE B 1 168 ? 4.391 -27.75 -14.156 1 98.81 168 PHE B O 1
ATOM 4227 N N . VAL B 1 169 ? 2.863 -27.156 -15.688 1 98.88 169 VAL B N 1
ATOM 4228 C CA . VAL B 1 169 ? 3.857 -26.484 -16.516 1 98.88 169 VAL B CA 1
ATOM 4229 C C . VAL B 1 169 ? 3.475 -25.016 -16.703 1 98.88 169 VAL B C 1
ATOM 4231 O O . VAL B 1 169 ? 2.32 -24.703 -17 1 98.88 169 VAL B O 1
ATOM 4234 N N . GLY B 1 170 ? 4.34 -24.094 -16.438 1 98.31 170 GLY B N 1
ATOM 4235 C CA . GLY B 1 170 ? 4.207 -22.672 -16.688 1 98.31 170 GLY B CA 1
ATOM 4236 C C . GLY B 1 170 ? 5.449 -22.062 -17.312 1 98.31 170 GLY B C 1
ATOM 4237 O O . GLY B 1 170 ? 6.57 -22.453 -16.984 1 98.31 170 GLY B O 1
ATOM 4238 N N . THR B 1 171 ? 5.242 -21.078 -18.203 1 97.88 171 THR B N 1
ATOM 4239 C CA . THR B 1 171 ? 6.395 -20.453 -18.844 1 97.88 171 THR B CA 1
ATOM 4240 C C . THR B 1 171 ? 6.074 -19.016 -19.234 1 97.88 171 THR B C 1
ATOM 4242 O O . THR B 1 171 ? 4.906 -18.672 -19.438 1 97.88 171 THR B O 1
ATOM 4245 N N . ASP B 1 172 ? 7.117 -18.203 -19.203 1 96.44 172 ASP B N 1
ATOM 4246 C CA . ASP B 1 172 ? 7.027 -16.859 -19.781 1 96.44 172 ASP B CA 1
ATOM 4247 C C . ASP B 1 172 ? 7.977 -16.703 -20.969 1 96.44 172 ASP B C 1
ATOM 4249 O O . ASP B 1 172 ? 8.43 -15.602 -21.266 1 96.44 172 ASP B O 1
ATOM 4253 N N . THR B 1 173 ? 8.336 -17.844 -21.594 1 94.88 173 THR B N 1
ATOM 4254 C CA . THR B 1 173 ? 9.148 -17.953 -22.797 1 94.88 173 THR B CA 1
ATOM 4255 C C . THR B 1 173 ? 10.633 -17.844 -22.469 1 94.88 173 THR B C 1
ATOM 4257 O O . THR B 1 173 ? 11.477 -18.312 -23.234 1 94.88 173 THR B O 1
ATOM 4260 N N . LYS B 1 174 ? 11.008 -17.266 -21.391 1 95.19 174 LYS B N 1
ATOM 4261 C CA . LYS B 1 174 ? 12.406 -17.156 -21.016 1 95.19 174 LYS B CA 1
ATOM 4262 C C . LYS B 1 174 ? 12.797 -18.234 -20.016 1 95.19 174 LYS B C 1
ATOM 4264 O O . LYS B 1 174 ? 13.984 -18.547 -19.859 1 95.19 174 LYS B O 1
ATOM 4269 N N . ARG B 1 175 ? 11.812 -18.672 -19.375 1 97.44 175 ARG B N 1
ATOM 4270 C CA . ARG B 1 175 ? 11.969 -19.781 -18.438 1 97.44 175 ARG B CA 1
ATOM 4271 C C . ARG B 1 175 ? 10.75 -20.703 -18.469 1 97.44 175 ARG B C 1
ATOM 4273 O O . ARG B 1 175 ? 9.672 -20.297 -18.906 1 97.44 175 ARG B O 1
ATOM 4280 N N . LEU B 1 176 ? 11.016 -21.953 -18.062 1 98.38 176 LEU B N 1
ATOM 4281 C CA . LEU B 1 176 ? 10 -23 -18 1 98.38 176 LEU B CA 1
ATOM 4282 C C . LEU B 1 176 ? 10.016 -23.688 -16.641 1 98.38 176 LEU B C 1
ATOM 4284 O O . LEU B 1 176 ? 11.039 -24.25 -16.234 1 98.38 176 LEU B O 1
ATOM 4288 N N . ALA B 1 177 ? 8.906 -23.578 -15.938 1 98.75 177 ALA B N 1
ATOM 4289 C CA . ALA B 1 177 ? 8.773 -24.266 -14.648 1 98.75 177 ALA B CA 1
ATOM 4290 C C . ALA B 1 177 ? 7.91 -25.516 -14.781 1 98.75 177 ALA B C 1
ATOM 4292 O O . ALA B 1 177 ? 6.875 -25.5 -15.453 1 98.75 177 ALA B O 1
ATOM 4293 N N . ILE B 1 178 ? 8.359 -26.578 -14.172 1 98.75 178 ILE B N 1
ATOM 4294 C CA . ILE B 1 178 ? 7.621 -27.828 -14.141 1 98.75 178 ILE B CA 1
ATOM 4295 C C . ILE B 1 178 ? 7.582 -28.375 -12.711 1 98.75 178 ILE B C 1
ATOM 4297 O O . ILE B 1 178 ? 8.625 -28.594 -12.094 1 98.75 178 ILE B O 1
ATOM 4301 N N . TYR B 1 179 ? 6.469 -28.531 -12.219 1 98.81 179 TYR B N 1
ATOM 4302 C CA . TYR B 1 179 ? 6.301 -29.281 -10.984 1 98.81 179 TYR B CA 1
ATOM 4303 C C . TYR B 1 179 ? 5.668 -30.641 -11.25 1 98.81 179 TYR B C 1
ATOM 4305 O O . TYR B 1 179 ? 4.609 -30.719 -11.883 1 98.81 179 TYR B O 1
ATOM 4313 N N . THR B 1 180 ? 6.25 -31.656 -10.773 1 98.69 180 THR B N 1
ATOM 4314 C CA . THR B 1 180 ? 5.777 -33.031 -11.023 1 98.69 180 THR B CA 1
ATOM 4315 C C . THR B 1 180 ? 5.195 -33.625 -9.742 1 98.69 180 THR B C 1
ATOM 4317 O O . THR B 1 180 ? 5.883 -33.719 -8.727 1 98.69 180 THR B O 1
ATOM 4320 N N . LEU B 1 181 ? 4 -34 -9.836 1 98.19 181 LEU B N 1
ATOM 4321 C CA . LEU B 1 181 ? 3.328 -34.75 -8.781 1 98.19 181 LEU B CA 1
ATOM 4322 C C . LEU B 1 181 ? 3.213 -36.219 -9.141 1 98.19 181 LEU B C 1
ATOM 4324 O O . LEU B 1 181 ? 2.545 -36.562 -10.117 1 98.19 181 LEU B O 1
ATOM 4328 N N . GLU B 1 182 ? 3.877 -37.031 -8.359 1 97.5 182 GLU B N 1
ATOM 4329 C CA . GLU B 1 182 ? 3.748 -38.469 -8.586 1 97.5 182 GLU B CA 1
ATOM 4330 C C . GLU B 1 182 ? 2.373 -38.969 -8.156 1 97.5 182 GLU B C 1
ATOM 4332 O O . GLU B 1 182 ? 2.033 -38.938 -6.973 1 97.5 182 GLU B O 1
ATOM 4337 N N . LYS B 1 183 ? 1.676 -39.5 -9.18 1 96.31 183 LYS B N 1
ATOM 4338 C CA . LYS B 1 183 ? 0.314 -39.969 -8.953 1 96.31 183 LYS B CA 1
ATOM 4339 C C . LYS B 1 183 ? -0.146 -40.875 -10.102 1 96.31 183 LYS B C 1
ATOM 4341 O O . LYS B 1 183 ? 0.079 -40.562 -11.266 1 96.31 183 LYS B O 1
ATOM 4346 N N . ALA B 1 184 ? -0.734 -41.969 -9.695 1 96.12 184 ALA B N 1
ATOM 4347 C CA . ALA B 1 184 ? -1.337 -42.812 -10.711 1 96.12 184 ALA B CA 1
ATOM 4348 C C . ALA B 1 184 ? -2.656 -42.25 -11.211 1 96.12 184 ALA B C 1
ATOM 4350 O O . ALA B 1 184 ? -3.488 -41.812 -10.414 1 96.12 184 ALA B O 1
ATOM 4351 N N . ASN B 1 185 ? -2.75 -42.25 -12.508 1 94.88 185 ASN B N 1
ATOM 4352 C CA . ASN B 1 185 ? -3.965 -41.719 -13.133 1 94.88 185 ASN B CA 1
ATOM 4353 C C . ASN B 1 185 ? -4.578 -42.75 -14.086 1 94.88 185 ASN B C 1
ATOM 4355 O O . ASN B 1 185 ? -3.857 -43.5 -14.742 1 94.88 185 ASN B O 1
ATOM 4359 N N . ASN B 1 186 ? -5.855 -42.75 -14.203 1 91.5 186 ASN B N 1
ATOM 4360 C CA . ASN B 1 186 ? -6.566 -43.719 -15.016 1 91.5 186 ASN B CA 1
ATOM 4361 C C . ASN B 1 186 ? -6.488 -43.406 -16.5 1 91.5 186 ASN B C 1
ATOM 4363 O O . ASN B 1 186 ? -6.566 -44.281 -17.344 1 91.5 186 ASN B O 1
ATOM 4367 N N . GLN B 1 187 ? -6.453 -42.094 -16.812 1 91.69 187 GLN B N 1
ATOM 4368 C CA . GLN B 1 187 ? -6.426 -41.656 -18.203 1 91.69 187 GLN B CA 1
ATOM 4369 C C . GLN B 1 187 ? -5.445 -40.5 -18.391 1 91.69 187 GLN B C 1
ATOM 4371 O O . GLN B 1 187 ? -5.23 -39.688 -17.469 1 91.69 187 GLN B O 1
ATOM 4376 N N . GLU B 1 188 ? -4.902 -40.469 -19.625 1 95.56 188 GLU B N 1
ATOM 4377 C CA . GLU B 1 188 ? -4.043 -39.344 -19.984 1 95.56 188 GLU B CA 1
ATOM 4378 C C . GLU B 1 188 ? -4.848 -38.219 -20.656 1 95.56 188 GLU B C 1
ATOM 4380 O O . GLU B 1 188 ? -5.684 -38.5 -21.516 1 95.56 188 GLU B O 1
ATOM 4385 N N . PHE B 1 189 ? -4.645 -37.094 -20.312 1 94.75 189 PHE B N 1
ATOM 4386 C CA . PHE B 1 189 ? -5.246 -35.875 -20.906 1 94.75 189 PHE B CA 1
ATOM 4387 C C . PHE B 1 189 ? -4.512 -34.625 -20.438 1 94.75 189 PHE B C 1
ATOM 4389 O O . PHE B 1 189 ? -3.488 -34.719 -19.766 1 94.75 189 PHE B O 1
ATOM 4396 N N . SER B 1 190 ? -4.941 -33.5 -20.969 1 97.12 190 SER B N 1
ATOM 4397 C CA . SER B 1 190 ? -4.324 -32.25 -20.578 1 97.12 190 SER B CA 1
ATOM 4398 C C . SER B 1 190 ? -5.312 -31.094 -20.688 1 97.12 190 SER B C 1
ATOM 4400 O O . SER B 1 190 ? -6.293 -31.172 -21.438 1 97.12 190 SER B O 1
ATOM 4402 N N . PHE B 1 191 ? -5.098 -30.109 -19.969 1 97.44 191 PHE B N 1
ATOM 4403 C CA . PHE B 1 191 ? -5.812 -28.844 -20.109 1 97.44 191 PHE B CA 1
ATOM 4404 C C . PHE B 1 191 ? -5.012 -27.703 -19.5 1 97.44 191 PHE B C 1
ATOM 4406 O O . PHE B 1 191 ? -3.988 -27.922 -18.844 1 97.44 191 PHE B O 1
ATOM 4413 N N . SER B 1 192 ? -5.438 -26.469 -19.75 1 98.44 192 SER B N 1
ATOM 4414 C CA . SER B 1 192 ? -4.75 -25.281 -19.281 1 98.44 192 SER B CA 1
ATOM 4415 C C . SER B 1 192 ? -5.676 -24.391 -18.453 1 98.44 192 SER B C 1
ATOM 4417 O O . SER B 1 192 ? -6.805 -24.109 -18.859 1 98.44 192 SER B O 1
ATOM 4419 N N . ILE B 1 193 ? -5.195 -24.016 -17.328 1 98.56 193 ILE B N 1
ATOM 4420 C CA . ILE B 1 193 ? -5.965 -23.188 -16.406 1 98.56 193 ILE B CA 1
ATOM 4421 C C . ILE B 1 193 ? -5.418 -21.766 -16.422 1 98.56 193 ILE B C 1
ATOM 4423 O O . ILE B 1 193 ? -4.219 -21.547 -16.219 1 98.56 193 ILE B O 1
ATOM 4427 N N . PRO B 1 194 ? -6.234 -20.766 -16.547 1 98.31 194 PRO B N 1
ATOM 4428 C CA . PRO B 1 194 ? -5.766 -19.375 -16.562 1 98.31 194 PRO B CA 1
ATOM 4429 C C . PRO B 1 194 ? -5.141 -18.953 -15.234 1 98.31 194 PRO B C 1
ATOM 4431 O O . PRO B 1 194 ? -5.586 -19.391 -14.172 1 98.31 194 PRO B O 1
ATOM 4434 N N . LYS B 1 195 ? -4.18 -18.031 -15.289 1 98.38 195 LYS B N 1
ATOM 4435 C CA . LYS B 1 195 ? -3.428 -17.578 -14.125 1 98.38 195 LYS B CA 1
ATOM 4436 C C . LYS B 1 195 ? -4.355 -17 -13.07 1 98.38 195 LYS B C 1
ATOM 4438 O O . LYS B 1 195 ? -4.195 -17.266 -11.875 1 98.38 195 LYS B O 1
ATOM 4443 N N . LYS B 1 196 ? -5.309 -16.219 -13.492 1 96.62 196 LYS B N 1
ATOM 4444 C CA . LYS B 1 196 ? -6.254 -15.617 -12.555 1 96.62 196 LYS B CA 1
ATOM 4445 C C . LYS B 1 196 ? -6.965 -16.688 -11.734 1 96.62 196 LYS B C 1
ATOM 4447 O O . LYS B 1 196 ? -7.137 -16.547 -10.523 1 96.62 196 LYS B O 1
ATOM 4452 N N . ALA B 1 197 ? -7.402 -17.672 -12.398 1 97.88 197 ALA B N 1
ATOM 4453 C CA . ALA B 1 197 ? -8.078 -18.781 -11.711 1 97.88 197 ALA B CA 1
ATOM 4454 C C . ALA B 1 197 ? -7.16 -19.438 -10.688 1 97.88 197 ALA B C 1
ATOM 4456 O O . ALA B 1 197 ? -7.586 -19.75 -9.57 1 97.88 197 ALA B O 1
ATOM 4457 N N . ILE B 1 198 ? -5.953 -19.625 -11.062 1 98.19 198 ILE B N 1
ATOM 4458 C CA . ILE B 1 198 ? -4.98 -20.25 -10.172 1 98.19 198 ILE B CA 1
ATOM 4459 C C . ILE B 1 198 ? -4.82 -19.406 -8.906 1 98.19 198 ILE B C 1
ATOM 4461 O O . ILE B 1 198 ? -4.789 -19.938 -7.797 1 98.19 198 ILE B O 1
ATOM 4465 N N . MET B 1 199 ? -4.715 -18.141 -9.062 1 97.69 199 MET B N 1
ATOM 4466 C CA . MET B 1 199 ? -4.566 -17.25 -7.926 1 97.69 199 MET B CA 1
ATOM 4467 C C . MET B 1 199 ? -5.754 -17.375 -6.977 1 97.69 199 MET B C 1
ATOM 4469 O O . MET B 1 199 ? -5.578 -17.422 -5.758 1 97.69 199 MET B O 1
ATOM 4473 N N . GLU B 1 200 ? -6.918 -17.406 -7.477 1 96.88 200 GLU B N 1
ATOM 4474 C CA . GLU B 1 200 ? -8.109 -17.5 -6.641 1 96.88 200 GLU B CA 1
ATOM 4475 C C . GLU B 1 200 ? -8.219 -18.875 -5.988 1 96.88 200 GLU B C 1
ATOM 4477 O O . GLU B 1 200 ? -8.711 -19 -4.863 1 96.88 200 GLU B O 1
ATOM 4482 N N . MET B 1 201 ? -7.777 -19.891 -6.684 1 96.88 201 MET B N 1
ATOM 4483 C CA . MET B 1 201 ? -7.77 -21.25 -6.141 1 96.88 201 MET B CA 1
ATOM 4484 C C . MET B 1 201 ? -6.945 -21.312 -4.859 1 96.88 201 MET B C 1
ATOM 4486 O O . MET B 1 201 ? -7.262 -22.078 -3.953 1 96.88 201 MET B O 1
ATOM 4490 N N . GLN B 1 202 ? -5.91 -20.469 -4.789 1 96.06 202 GLN B N 1
ATOM 4491 C CA . GLN B 1 202 ? -5.043 -20.484 -3.615 1 96.06 202 GLN B CA 1
ATOM 4492 C C . GLN B 1 202 ? -5.812 -20.109 -2.354 1 96.06 202 GLN B C 1
ATOM 4494 O O . GLN B 1 202 ? -5.469 -20.547 -1.254 1 96.06 202 GLN B O 1
ATOM 4499 N N . LYS B 1 203 ? -6.871 -19.438 -2.482 1 94.06 203 LYS B N 1
ATOM 4500 C CA . LYS B 1 203 ? -7.641 -18.938 -1.349 1 94.06 203 LYS B CA 1
ATOM 4501 C C . LYS B 1 203 ? -8.711 -19.938 -0.925 1 94.06 203 LYS B C 1
ATOM 4503 O O . LYS B 1 203 ? -9.25 -19.844 0.183 1 94.06 203 LYS B O 1
ATOM 4508 N N . LEU B 1 204 ? -9.031 -20.906 -1.767 1 92.94 204 LEU B N 1
ATOM 4509 C CA . LEU B 1 204 ? -10.227 -21.719 -1.569 1 92.94 204 LEU B CA 1
ATOM 4510 C C . LEU B 1 204 ? -9.852 -23.188 -1.404 1 92.94 204 LEU B C 1
ATOM 4512 O O . LEU B 1 204 ? -10.555 -23.938 -0.715 1 92.94 204 LEU B O 1
ATOM 4516 N N . PHE B 1 205 ? -8.812 -23.609 -2.033 1 92.69 205 PHE B N 1
ATOM 4517 C CA . PHE B 1 205 ? -8.562 -25.031 -2.232 1 92.69 205 PHE B CA 1
ATOM 4518 C C . PHE B 1 205 ? -7.766 -25.609 -1.068 1 92.69 205 PHE B C 1
ATOM 4520 O O . PHE B 1 205 ? -6.809 -26.359 -1.273 1 92.69 205 PHE B O 1
ATOM 4527 N N . TYR B 1 206 ? -8.078 -25.281 0.067 1 88.94 206 TYR B N 1
ATOM 4528 C CA . TYR B 1 206 ? -7.465 -25.875 1.251 1 88.94 206 TYR B CA 1
ATOM 4529 C C . TYR B 1 206 ? -8.375 -26.922 1.866 1 88.94 206 TYR B C 1
ATOM 4531 O O . TYR B 1 206 ? -7.957 -27.672 2.746 1 88.94 206 TYR B O 1
ATOM 4539 N N . GLU B 1 207 ? -9.617 -27.078 1.283 1 89.06 207 GLU B N 1
ATOM 4540 C CA . GLU B 1 207 ? -10.602 -28.062 1.725 1 89.06 207 GLU B CA 1
ATOM 4541 C C . GLU B 1 207 ? -10.695 -29.219 0.745 1 89.06 207 GLU B C 1
ATOM 4543 O O . GLU B 1 207 ? -10.109 -29.188 -0.337 1 89.06 207 GLU B O 1
ATOM 4548 N N . LYS B 1 208 ? -11.352 -30.312 1.223 1 93.62 208 LYS B N 1
ATOM 4549 C CA . LYS B 1 208 ? -11.656 -31.391 0.293 1 93.62 208 LYS B CA 1
ATOM 4550 C C . LYS B 1 208 ? -12.688 -30.938 -0.747 1 93.62 208 LYS B C 1
ATOM 4552 O O . LYS B 1 208 ? -13.773 -30.469 -0.395 1 93.62 208 LYS B O 1
ATOM 4557 N N . ILE B 1 209 ? -12.32 -31.125 -1.96 1 96.69 209 ILE B N 1
ATOM 4558 C CA . ILE B 1 209 ? -13.164 -30.625 -3.037 1 96.69 209 ILE B CA 1
ATOM 4559 C C . ILE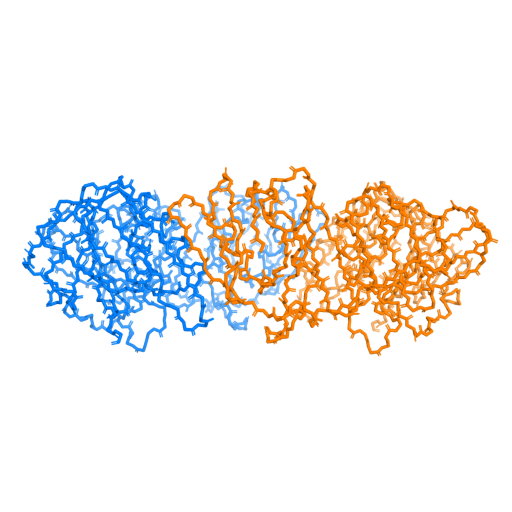 B 1 209 ? -13.25 -31.656 -4.156 1 96.69 209 ILE B C 1
ATOM 4561 O O . ILE B 1 209 ? -12.289 -32.406 -4.406 1 96.69 209 ILE B O 1
ATOM 4565 N N . GLU B 1 210 ? -14.398 -31.75 -4.766 1 97.25 210 GLU B N 1
ATOM 4566 C CA . GLU B 1 210 ? -14.555 -32.5 -6.008 1 97.25 210 GLU B CA 1
ATOM 4567 C C . GLU B 1 210 ? -14.273 -31.625 -7.227 1 97.25 210 GLU B C 1
ATOM 4569 O O . GLU B 1 210 ? -14.742 -30.484 -7.305 1 97.25 210 GLU B O 1
ATOM 4574 N N . ILE B 1 211 ? -13.555 -32.188 -8.125 1 97.31 211 ILE B N 1
ATOM 4575 C CA . ILE B 1 211 ? -13.164 -31.422 -9.297 1 97.31 211 ILE B CA 1
ATOM 4576 C C . ILE B 1 211 ? -13.656 -32.125 -10.562 1 97.31 211 ILE B C 1
ATOM 4578 O O . ILE B 1 211 ? -13.453 -33.344 -10.734 1 97.31 211 ILE B O 1
ATOM 4582 N N . PHE B 1 212 ? -14.32 -31.359 -11.422 1 97.75 212 PHE B N 1
ATOM 4583 C CA . PHE B 1 212 ? -14.844 -31.828 -12.703 1 97.75 212 PHE B CA 1
ATOM 4584 C C . PHE B 1 212 ? -14.289 -31 -13.852 1 97.75 212 PHE B C 1
ATOM 4586 O O . PHE B 1 212 ? -13.875 -29.844 -13.656 1 97.75 212 PHE B O 1
ATOM 4593 N N . TYR B 1 213 ? -14.266 -31.609 -15.047 1 96.69 213 TYR B N 1
ATOM 4594 C CA . TYR B 1 213 ? -13.766 -30.844 -16.188 1 96.69 213 TYR B CA 1
ATOM 4595 C C . TYR B 1 213 ? -14.32 -31.391 -17.5 1 96.69 213 TYR B C 1
ATOM 4597 O O . TYR B 1 213 ? -14.805 -32.531 -17.547 1 96.69 213 TYR B O 1
ATOM 4605 N N . ASP B 1 214 ? -14.367 -30.547 -18.438 1 95.94 214 ASP B N 1
ATOM 4606 C CA . ASP B 1 214 ? -14.523 -30.891 -19.844 1 95.94 214 ASP B CA 1
ATOM 4607 C C . ASP B 1 214 ? -13.57 -30.078 -20.719 1 95.94 214 ASP B C 1
ATOM 4609 O O . ASP B 1 214 ? -12.555 -29.578 -20.234 1 95.94 214 ASP B O 1
ATOM 4613 N N . GLN B 1 215 ? -13.852 -29.969 -22 1 93.88 215 GLN B N 1
ATOM 4614 C CA . GLN B 1 215 ? -12.93 -29.297 -22.922 1 93.88 215 GLN B CA 1
ATOM 4615 C C . GLN B 1 215 ? -12.883 -27.797 -22.656 1 93.88 215 GLN B C 1
ATOM 4617 O O . GLN B 1 215 ? -11.898 -27.141 -23.016 1 93.88 215 GLN B O 1
ATOM 4622 N N . ASN B 1 216 ? -13.867 -27.328 -21.938 1 95.88 216 ASN B N 1
ATOM 4623 C CA . ASN B 1 216 ? -14.008 -25.875 -21.922 1 95.88 216 ASN B CA 1
ATOM 4624 C C . ASN B 1 216 ? -13.867 -25.328 -20.5 1 95.88 216 ASN B C 1
ATOM 4626 O O . ASN B 1 216 ? -13.586 -24.141 -20.312 1 95.88 216 ASN B O 1
ATOM 4630 N N . MET B 1 217 ? -14.094 -26.156 -19.562 1 97.31 217 MET B N 1
ATOM 4631 C CA . MET B 1 217 ? -14.133 -25.547 -18.234 1 97.31 217 MET B CA 1
ATOM 4632 C C . MET B 1 217 ? -13.742 -26.547 -17.156 1 97.31 217 MET B C 1
ATOM 4634 O O . MET B 1 217 ? -13.773 -27.766 -17.391 1 97.31 217 MET B O 1
ATOM 4638 N N . LEU B 1 218 ? -13.312 -26.078 -16.078 1 98.12 218 LEU B N 1
ATOM 4639 C CA . LEU B 1 218 ? -13.07 -26.781 -14.82 1 98.12 218 LEU B CA 1
ATOM 4640 C C . LEU B 1 218 ? -14.031 -26.312 -13.734 1 98.12 218 LEU B C 1
ATOM 4642 O O . LEU B 1 218 ? -14.266 -25.109 -13.586 1 98.12 218 LEU B O 1
ATOM 4646 N N . ILE B 1 219 ? -14.656 -27.25 -13.047 1 98.5 219 ILE B N 1
ATOM 4647 C CA . ILE B 1 219 ? -15.586 -26.953 -11.969 1 98.5 219 ILE B CA 1
ATOM 4648 C C . ILE B 1 219 ? -15.125 -27.625 -10.68 1 98.5 219 ILE B C 1
ATOM 4650 O O . ILE B 1 219 ? -14.758 -28.812 -10.688 1 98.5 219 ILE B O 1
ATOM 4654 N N . ALA B 1 220 ? -15.008 -26.953 -9.602 1 98 220 ALA B N 1
ATOM 4655 C CA . ALA B 1 220 ? -14.688 -27.469 -8.273 1 98 220 ALA B CA 1
ATOM 4656 C C . ALA B 1 220 ? -15.805 -27.156 -7.277 1 98 220 ALA B C 1
ATOM 4658 O O . ALA B 1 220 ? -16.297 -26.031 -7.215 1 98 220 ALA B O 1
ATOM 4659 N N . LYS B 1 221 ? -16.188 -28.172 -6.52 1 96.94 221 LYS B N 1
ATOM 4660 C CA . LYS B 1 221 ? -17.297 -27.891 -5.613 1 96.94 221 LYS B CA 1
ATOM 4661 C C . LYS B 1 221 ? -17.203 -28.734 -4.348 1 96.94 221 LYS B C 1
ATOM 4663 O O . LYS B 1 221 ? -16.578 -29.797 -4.355 1 96.94 221 LYS B O 1
ATOM 4668 N N . ASN B 1 222 ? -17.594 -28.328 -3.291 1 96.38 222 ASN B N 1
ATOM 4669 C CA . ASN B 1 222 ? -17.891 -29.031 -2.041 1 96.38 222 ASN B CA 1
ATOM 4670 C C . ASN B 1 222 ? -19.156 -28.484 -1.38 1 96.38 222 ASN B C 1
ATOM 4672 O O . ASN B 1 222 ? -20 -27.875 -2.043 1 96.38 222 ASN B O 1
ATOM 4676 N N . GLU B 1 223 ? -19.344 -28.734 -0.115 1 95.44 223 GLU B N 1
ATOM 4677 C CA . GLU B 1 223 ? -20.578 -28.359 0.567 1 95.44 223 GLU B CA 1
ATOM 4678 C C . GLU B 1 223 ? -20.656 -26.844 0.745 1 95.44 223 GLU B C 1
ATOM 4680 O O . GLU B 1 223 ? -21.734 -26.281 0.882 1 95.44 223 GLU B O 1
ATOM 4685 N N . ASN B 1 224 ? -19.531 -26.156 0.581 1 95.88 224 ASN B N 1
ATOM 4686 C CA . ASN B 1 224 ? -19.469 -24.75 0.955 1 95.88 224 ASN B CA 1
ATOM 4687 C C . ASN B 1 224 ? -19.469 -23.844 -0.272 1 95.88 224 ASN B C 1
ATOM 4689 O O . ASN B 1 224 ? -19.938 -22.703 -0.206 1 95.88 224 ASN B O 1
ATOM 4693 N N . PHE B 1 225 ? -18.938 -24.422 -1.391 1 97.38 225 PHE B N 1
ATOM 4694 C CA . PHE B 1 225 ? -18.875 -23.531 -2.543 1 97.38 225 PHE B CA 1
ATOM 4695 C C . PHE B 1 225 ? -18.812 -24.328 -3.842 1 97.38 225 PHE B C 1
ATOM 4697 O O . PHE B 1 225 ? -18.625 -25.547 -3.82 1 97.38 225 PHE B O 1
ATOM 4704 N N . GLU B 1 226 ? -19.094 -23.625 -4.914 1 98 226 GLU B N 1
ATOM 4705 C CA . GLU B 1 226 ? -18.859 -24.047 -6.293 1 98 226 GLU B CA 1
ATOM 4706 C C . GLU B 1 226 ? -18.031 -23.016 -7.051 1 98 226 GLU B C 1
ATOM 4708 O O . GLU B 1 226 ? -18.359 -21.828 -7.07 1 98 226 GLU B O 1
ATOM 4713 N N . PHE B 1 227 ? -17 -23.484 -7.547 1 98.25 227 PHE B N 1
ATOM 4714 C CA . PHE B 1 227 ? -16.047 -22.672 -8.32 1 98.25 227 PHE B CA 1
ATOM 4715 C C . PHE B 1 227 ? -15.984 -23.156 -9.758 1 98.25 227 PHE B C 1
ATOM 4717 O O . PHE B 1 227 ? -16.016 -24.375 -10.016 1 98.25 227 PHE B O 1
ATOM 4724 N N . PHE B 1 228 ? -15.883 -22.188 -10.758 1 98.56 228 PHE B N 1
ATOM 4725 C CA . PHE B 1 228 ? -15.594 -22.625 -12.117 1 98.56 228 PHE B CA 1
ATOM 4726 C C . PHE B 1 228 ? -14.641 -21.656 -12.805 1 98.56 228 PHE B C 1
ATOM 4728 O O . PHE B 1 228 ? -14.523 -20.5 -12.414 1 98.56 228 PHE B O 1
ATOM 4735 N N . THR B 1 229 ? -13.977 -22.141 -13.812 1 98.56 229 THR B N 1
ATOM 4736 C CA . THR B 1 229 ? -13.172 -21.328 -14.703 1 98.56 229 THR B CA 1
ATOM 4737 C C . THR B 1 229 ? -13.164 -21.906 -16.109 1 98.56 229 THR B C 1
ATOM 4739 O O . THR B 1 229 ? -13.164 -23.125 -16.297 1 98.56 229 THR B O 1
ATOM 4742 N N . LYS B 1 230 ? -13.203 -21 -17.031 1 98.31 230 LYS B N 1
ATOM 4743 C CA . LYS B 1 230 ? -12.961 -21.422 -18.406 1 98.31 230 LYS B CA 1
ATOM 4744 C C . LYS B 1 230 ? -11.492 -21.797 -18.625 1 98.31 230 LYS B C 1
ATOM 4746 O O . LYS B 1 230 ? -10.594 -21.141 -18.094 1 98.31 230 LYS B O 1
ATOM 4751 N N . LEU B 1 231 ? -11.32 -22.828 -19.391 1 98.44 231 LEU B N 1
ATOM 4752 C CA . LEU B 1 231 ? -9.977 -23.297 -19.688 1 98.44 231 LEU B CA 1
ATOM 4753 C C . LEU B 1 231 ? -9.414 -22.578 -20.922 1 98.44 231 LEU B C 1
ATOM 4755 O O . LEU B 1 231 ? -10.172 -22.047 -21.719 1 98.44 231 LEU B O 1
ATOM 4759 N N . ILE B 1 232 ? -8.117 -22.516 -21 1 97.75 232 ILE B N 1
ATOM 4760 C CA . ILE B 1 232 ? -7.465 -21.953 -22.172 1 97.75 232 ILE B CA 1
ATOM 4761 C C . ILE B 1 232 ? -7.469 -22.984 -23.297 1 97.75 232 ILE B C 1
ATOM 4763 O O . ILE B 1 232 ? -6.828 -24.031 -23.203 1 97.75 232 ILE B O 1
ATOM 4767 N N . ASN B 1 233 ? -8.195 -22.609 -24.312 1 96.25 233 ASN B N 1
ATOM 4768 C CA . ASN B 1 233 ? -8.266 -23.5 -25.469 1 96.25 233 ASN B CA 1
ATOM 4769 C C . ASN B 1 233 ? -7.297 -23.078 -26.562 1 96.25 233 ASN B C 1
ATOM 4771 O O . ASN B 1 233 ? -7.723 -22.672 -27.656 1 96.25 233 ASN B O 1
ATOM 4775 N N . ASP B 1 234 ? -6.184 -23.047 -26.297 1 95.56 234 ASP B N 1
ATOM 4776 C CA . ASP B 1 234 ? -5.043 -22.766 -27.156 1 95.56 234 ASP B CA 1
ATOM 4777 C C . ASP B 1 234 ? -3.9 -23.75 -26.891 1 95.56 234 ASP B C 1
ATOM 4779 O O . ASP B 1 234 ? -3.549 -24 -25.75 1 95.56 234 ASP B O 1
ATOM 4783 N N . LYS B 1 235 ? -3.404 -24.312 -27.875 1 96 235 LYS B N 1
ATOM 4784 C CA . LYS B 1 235 ? -2.414 -25.375 -27.734 1 96 235 LYS B CA 1
ATOM 4785 C C . LYS B 1 235 ? -1.16 -24.875 -27.031 1 96 235 LYS B C 1
ATOM 4787 O O . LYS B 1 235 ? -0.584 -23.859 -27.438 1 96 235 LYS B O 1
ATOM 4792 N N . PHE B 1 236 ? -0.81 -25.562 -26.031 1 97.38 236 PHE B N 1
ATOM 4793 C CA . PHE B 1 236 ? 0.427 -25.25 -25.312 1 97.38 236 PHE B CA 1
ATOM 4794 C C . PHE B 1 236 ? 1.634 -25.797 -26.062 1 97.38 236 PHE B C 1
ATOM 4796 O O . PHE B 1 236 ? 1.579 -26.891 -26.625 1 97.38 236 PHE B O 1
ATOM 4803 N N . PRO B 1 237 ? 2.707 -25.094 -26.094 1 95.94 237 PRO B N 1
ATOM 4804 C CA . PRO B 1 237 ? 3.889 -25.578 -26.812 1 95.94 237 PRO B CA 1
ATOM 4805 C C . PRO B 1 237 ? 4.406 -26.906 -26.297 1 95.94 237 PRO B C 1
ATOM 4807 O O . PRO B 1 237 ? 4.16 -27.266 -25.125 1 95.94 237 PRO B O 1
ATOM 4810 N N . ASP B 1 238 ? 5.082 -27.594 -27.125 1 96.81 238 ASP B N 1
ATOM 4811 C CA . ASP B 1 238 ? 5.719 -28.844 -26.719 1 96.81 238 ASP B CA 1
ATOM 4812 C C . ASP B 1 238 ? 6.891 -28.578 -25.781 1 96.81 238 ASP B C 1
ATOM 4814 O O . ASP B 1 238 ? 8.047 -28.531 -26.203 1 96.81 238 ASP B O 1
ATOM 4818 N N . TYR B 1 239 ? 6.613 -28.594 -24.562 1 97.56 239 TYR B N 1
ATOM 4819 C CA . TYR B 1 239 ? 7.566 -28.109 -23.578 1 97.56 239 TYR B CA 1
ATOM 4820 C C . TYR B 1 239 ? 8.695 -29.109 -23.359 1 97.56 239 TYR B C 1
ATOM 4822 O O . TYR B 1 239 ? 9.797 -28.75 -22.953 1 97.56 239 TYR B O 1
ATOM 4830 N N . GLU B 1 240 ? 8.508 -30.375 -23.562 1 96.56 240 GLU B N 1
ATOM 4831 C CA . GLU B 1 240 ? 9.508 -31.406 -23.312 1 96.56 240 GLU B CA 1
ATOM 4832 C C . GLU B 1 240 ? 10.719 -31.234 -24.219 1 96.56 240 GLU B C 1
ATOM 4834 O O . GLU B 1 240 ? 11.828 -31.625 -23.875 1 96.56 240 GLU B O 1
ATOM 4839 N N . LYS B 1 241 ? 10.5 -30.609 -25.312 1 95.56 241 LYS B N 1
ATOM 4840 C CA . LYS B 1 241 ? 11.547 -30.453 -26.328 1 95.56 241 LYS B CA 1
ATOM 4841 C C . LYS B 1 241 ? 12.625 -29.484 -25.844 1 95.56 241 LYS B C 1
ATOM 4843 O O . LYS B 1 241 ? 13.758 -29.531 -26.328 1 95.56 241 LYS B O 1
ATOM 4848 N N . VAL B 1 242 ? 12.297 -28.641 -24.969 1 94 242 VAL B N 1
ATOM 4849 C CA . VAL B 1 242 ? 13.25 -27.609 -24.594 1 94 242 VAL B CA 1
ATOM 4850 C C . VAL B 1 242 ? 13.977 -28 -23.312 1 94 242 VAL B C 1
ATOM 4852 O O . VAL B 1 242 ? 14.836 -27.266 -22.812 1 94 242 VAL B O 1
ATOM 4855 N N . ILE B 1 243 ? 13.68 -29.125 -22.766 1 95.75 243 ILE B N 1
ATOM 4856 C CA . ILE B 1 243 ? 14.297 -29.594 -21.547 1 95.75 243 ILE B CA 1
ATOM 4857 C C . ILE B 1 243 ? 15.609 -30.312 -21.859 1 95.75 243 ILE B C 1
ATOM 4859 O O . ILE B 1 243 ? 15.609 -31.359 -22.516 1 95.75 243 ILE B O 1
ATOM 4863 N N . PRO B 1 244 ? 16.672 -29.844 -21.359 1 94 244 PRO B N 1
ATOM 4864 C CA . PRO B 1 244 ? 17.938 -30.547 -21.578 1 94 244 PRO B CA 1
ATOM 4865 C C . PRO B 1 244 ? 17.984 -31.938 -20.922 1 94 244 PRO B C 1
ATOM 4867 O O . PRO B 1 244 ? 17.484 -32.094 -19.812 1 94 244 PRO B O 1
ATOM 4870 N N . LYS B 1 245 ? 18.609 -32.875 -21.531 1 90.44 245 LYS B N 1
ATOM 4871 C CA . LYS B 1 245 ? 18.594 -34.25 -21.062 1 90.44 245 LYS B CA 1
ATOM 4872 C C . LYS B 1 245 ? 19.922 -34.625 -20.391 1 90.44 245 LYS B C 1
ATOM 4874 O O . LYS B 1 245 ? 20 -35.562 -19.609 1 90.44 245 LYS B O 1
ATOM 4879 N N . THR B 1 246 ? 20.922 -33.969 -20.797 1 91.56 246 THR B N 1
ATOM 4880 C CA . THR B 1 246 ? 22.234 -34.25 -20.234 1 91.56 246 THR B CA 1
ATOM 4881 C C . THR B 1 246 ? 22.875 -32.969 -19.688 1 91.56 246 THR B C 1
ATOM 4883 O O . THR B 1 246 ? 22.531 -31.875 -20.125 1 91.56 246 THR B O 1
ATOM 4886 N N . PHE B 1 247 ? 23.703 -33.25 -18.703 1 92.5 247 PHE B N 1
ATOM 4887 C CA . PHE B 1 247 ? 24.391 -32.125 -18.078 1 92.5 247 PHE B CA 1
ATOM 4888 C C . PHE B 1 247 ? 25.859 -32.438 -17.828 1 92.5 247 PHE B C 1
ATOM 4890 O O . PHE B 1 247 ? 26.203 -33.562 -17.5 1 92.5 247 PHE B O 1
ATOM 4897 N N . LYS B 1 248 ? 26.609 -31.469 -17.969 1 92.88 248 LYS B N 1
ATOM 4898 C CA . LYS B 1 248 ? 28.047 -31.594 -17.703 1 92.88 248 LYS B CA 1
ATOM 4899 C C . LYS B 1 248 ? 28.344 -31.516 -16.219 1 92.88 248 LYS B C 1
ATOM 4901 O O . LYS B 1 248 ? 29.234 -32.188 -15.711 1 92.88 248 LYS B O 1
ATOM 4906 N N . GLN B 1 249 ? 27.625 -30.672 -15.531 1 93.94 249 GLN B N 1
ATOM 4907 C CA . GLN B 1 249 ? 27.828 -30.469 -14.102 1 93.94 249 GLN B CA 1
ATOM 4908 C C . GLN B 1 249 ? 26.5 -30.391 -13.359 1 93.94 249 GLN B C 1
ATOM 4910 O O . GLN B 1 249 ? 25.531 -29.828 -13.883 1 93.94 249 GLN B O 1
ATOM 4915 N N . GLU B 1 250 ? 26.484 -30.906 -12.188 1 95.19 250 GLU B N 1
ATOM 4916 C CA . GLU B 1 250 ? 25.375 -30.812 -11.242 1 95.19 250 GLU B CA 1
ATOM 4917 C C . GLU B 1 250 ? 25.875 -30.375 -9.859 1 95.19 250 GLU B C 1
ATOM 4919 O O . GLU B 1 250 ? 26.734 -31.031 -9.266 1 95.19 250 GLU B O 1
ATOM 4924 N N . LEU B 1 251 ? 25.359 -29.328 -9.406 1 96.88 251 LEU B N 1
ATOM 4925 C CA . LEU B 1 251 ? 25.844 -28.703 -8.18 1 96.88 251 LEU B CA 1
ATOM 4926 C C . LEU B 1 251 ? 24.703 -28.5 -7.188 1 96.88 251 LEU B C 1
ATOM 4928 O O . LEU B 1 251 ? 23.531 -28.375 -7.582 1 96.88 251 LEU B O 1
ATOM 4932 N N . SER B 1 252 ? 25.047 -28.438 -5.902 1 97.69 252 SER B N 1
ATOM 4933 C CA . SER B 1 252 ? 24.078 -28.219 -4.836 1 97.69 252 SER B CA 1
ATOM 4934 C C . SER B 1 252 ? 24.438 -27 -3.996 1 97.69 252 SER B C 1
ATOM 4936 O O . SER B 1 252 ? 25.594 -26.844 -3.584 1 97.69 252 SER B O 1
ATOM 4938 N N . PHE B 1 253 ? 23.453 -26.141 -3.75 1 98.19 253 PHE B N 1
ATOM 4939 C CA . PHE B 1 253 ? 23.734 -24.906 -3.033 1 98.19 253 PHE B CA 1
ATOM 4940 C C . PHE B 1 253 ? 22.672 -24.625 -1.987 1 98.19 253 PHE B C 1
ATOM 4942 O O . PHE B 1 253 ? 21.578 -25.188 -2.041 1 98.19 253 PHE B O 1
ATOM 4949 N N . SER B 1 254 ? 23 -23.766 -1.038 1 98.19 254 SER B N 1
ATOM 4950 C CA . SER B 1 254 ? 22.078 -23.297 -0.008 1 98.19 254 SER B CA 1
ATOM 4951 C C . SER B 1 254 ? 21.047 -22.344 -0.586 1 98.19 254 SER B C 1
ATOM 4953 O O . SER B 1 254 ? 21.406 -21.344 -1.227 1 98.19 254 SER B O 1
ATOM 4955 N N . THR B 1 255 ? 19.766 -22.609 -0.286 1 98.62 255 THR B N 1
ATOM 4956 C CA . THR B 1 255 ? 18.672 -21.766 -0.766 1 98.62 255 THR B CA 1
ATOM 4957 C C . THR B 1 255 ? 18.766 -20.375 -0.158 1 98.62 255 THR B C 1
ATOM 4959 O O . THR B 1 255 ? 18.734 -19.375 -0.879 1 98.62 255 THR B O 1
ATOM 4962 N N . GLU B 1 256 ? 18.953 -20.266 1.085 1 98.19 256 GLU B N 1
ATOM 4963 C CA . GLU B 1 256 ? 18.953 -19 1.814 1 98.19 256 GLU B CA 1
ATOM 4964 C C . GLU B 1 256 ? 20.125 -18.125 1.38 1 98.19 256 GLU B C 1
ATOM 4966 O O . GLU B 1 256 ? 19.953 -16.922 1.188 1 98.19 256 GLU B O 1
ATOM 4971 N N . ASP B 1 257 ? 21.297 -18.734 1.24 1 98.06 257 ASP B N 1
ATOM 4972 C CA . ASP B 1 257 ? 22.484 -17.969 0.842 1 98.06 257 ASP B CA 1
ATOM 4973 C C . ASP B 1 257 ? 22.281 -17.344 -0.542 1 98.06 257 ASP B C 1
ATOM 4975 O O . ASP B 1 257 ? 22.656 -16.188 -0.77 1 98.06 257 ASP B O 1
ATOM 4979 N N . PHE B 1 258 ? 21.719 -18.125 -1.386 1 98.5 258 PHE B N 1
ATOM 4980 C CA . PHE B 1 258 ? 21.5 -17.625 -2.74 1 98.5 258 PHE B CA 1
ATOM 4981 C C . PHE B 1 258 ? 20.453 -16.516 -2.746 1 98.5 258 PHE B C 1
ATOM 4983 O O . PHE B 1 258 ? 20.641 -15.5 -3.416 1 98.5 258 PHE B O 1
ATOM 4990 N N . ILE B 1 259 ? 19.375 -16.672 -2.055 1 98.56 259 ILE B N 1
ATOM 4991 C CA . ILE B 1 259 ? 18.344 -15.648 -1.993 1 98.56 259 ILE B CA 1
ATOM 4992 C C . ILE B 1 259 ? 18.953 -14.336 -1.498 1 98.56 259 ILE B C 1
ATOM 4994 O O . ILE B 1 259 ? 18.75 -13.281 -2.107 1 98.56 259 ILE B O 1
ATOM 4998 N N . ASP B 1 260 ? 19.672 -14.445 -0.425 1 97.75 260 ASP B N 1
ATOM 4999 C CA . ASP B 1 260 ? 20.297 -13.266 0.165 1 97.75 260 ASP B CA 1
ATOM 5000 C C . ASP B 1 260 ? 21.203 -12.562 -0.841 1 97.75 260 ASP B C 1
ATOM 5002 O O . ASP B 1 260 ? 21.141 -11.344 -1.009 1 97.75 260 ASP B O 1
ATOM 5006 N N . SER B 1 261 ? 22.047 -13.305 -1.51 1 98.25 261 SER B N 1
ATOM 5007 C CA . SER B 1 261 ? 23 -12.758 -2.477 1 98.25 261 SER B CA 1
ATOM 5008 C C . SER B 1 261 ? 22.281 -12.141 -3.668 1 98.25 261 SER B C 1
ATOM 5010 O O . SER B 1 261 ? 22.625 -11.047 -4.117 1 98.25 261 SER B O 1
ATOM 5012 N N . LEU B 1 262 ? 21.25 -12.836 -4.145 1 98.44 262 LEU B N 1
ATOM 5013 C CA . LEU B 1 262 ? 20.469 -12.336 -5.277 1 98.44 262 LEU B CA 1
ATOM 5014 C C . LEU B 1 262 ? 19.797 -11.016 -4.926 1 98.44 262 LEU B C 1
ATOM 5016 O O . LEU B 1 262 ? 19.797 -10.07 -5.723 1 98.44 262 LEU B O 1
ATOM 5020 N N . LYS B 1 263 ? 19.234 -10.938 -3.814 1 97.88 263 LYS B N 1
ATOM 5021 C CA . LYS B 1 263 ? 18.547 -9.734 -3.375 1 97.88 263 LYS B CA 1
ATOM 5022 C C . LYS B 1 263 ? 19.5 -8.547 -3.281 1 97.88 263 LYS B C 1
ATOM 5024 O O . LYS B 1 263 ? 19.156 -7.426 -3.66 1 97.88 263 LYS B O 1
ATOM 5029 N N . LYS B 1 264 ? 20.656 -8.805 -2.775 1 97.75 264 LYS B N 1
ATOM 5030 C CA . LYS B 1 264 ? 21.656 -7.75 -2.641 1 97.75 264 LYS B CA 1
ATOM 5031 C C . LYS B 1 264 ? 22 -7.145 -3.998 1 97.75 264 LYS B C 1
ATOM 5033 O O . LYS B 1 264 ? 22.188 -5.93 -4.117 1 97.75 264 LYS B O 1
ATOM 5038 N N . ILE B 1 265 ? 22.078 -7.961 -4.98 1 97.75 265 ILE B N 1
ATOM 5039 C CA . ILE B 1 265 ? 22.453 -7.477 -6.305 1 97.75 265 ILE B CA 1
ATOM 5040 C C . ILE B 1 265 ? 21.234 -6.828 -6.977 1 97.75 265 ILE B C 1
ATOM 5042 O O . ILE B 1 265 ? 21.375 -5.828 -7.688 1 97.75 265 ILE B O 1
ATOM 5046 N N . SER B 1 266 ? 20.094 -7.32 -6.707 1 97.12 266 SER B N 1
ATOM 5047 C CA . SER B 1 266 ? 18.875 -6.918 -7.398 1 97.12 266 SER B CA 1
ATOM 5048 C C . SER B 1 266 ? 18.516 -5.469 -7.094 1 97.12 266 SER B C 1
ATOM 5050 O O . SER B 1 266 ? 17.766 -4.836 -7.84 1 97.12 266 SER B O 1
ATOM 5052 N N . VAL B 1 267 ? 19.031 -4.879 -6.078 1 95.06 267 VAL B N 1
ATOM 5053 C CA . VAL B 1 267 ? 18.703 -3.506 -5.703 1 95.06 267 VAL B CA 1
ATOM 5054 C C . VAL B 1 267 ? 19.312 -2.539 -6.715 1 95.06 267 VAL B C 1
ATOM 5056 O O . VAL B 1 267 ? 18.875 -1.397 -6.844 1 95.06 267 VAL B O 1
ATOM 5059 N N . VAL B 1 268 ? 20.312 -3.014 -7.477 1 94.88 268 VAL B N 1
ATOM 5060 C CA . VAL B 1 268 ? 21.047 -2.127 -8.375 1 94.88 268 VAL B CA 1
ATOM 5061 C C . VAL B 1 268 ? 20.703 -2.473 -9.828 1 94.88 268 VAL B C 1
ATOM 5063 O O . VAL B 1 268 ? 20.688 -1.597 -10.695 1 94.88 268 VAL B O 1
ATOM 5066 N N . THR B 1 269 ? 20.469 -3.73 -10.055 1 95.31 269 THR B N 1
ATOM 5067 C CA . THR B 1 269 ? 20.297 -4.168 -11.438 1 95.31 269 THR B CA 1
ATOM 5068 C C . THR B 1 269 ? 19.391 -5.398 -11.5 1 95.31 269 THR B C 1
ATOM 5070 O O . THR B 1 269 ? 19.203 -6.09 -10.5 1 95.31 269 THR B O 1
ATOM 5073 N N . GLU B 1 270 ? 18.922 -5.707 -12.664 1 95.69 270 GLU B N 1
ATOM 5074 C CA . GLU B 1 270 ? 18.047 -6.863 -12.852 1 95.69 270 GLU B CA 1
ATOM 5075 C C . GLU B 1 270 ? 18.828 -8.062 -13.391 1 95.69 270 GLU B C 1
ATOM 5077 O O . GLU B 1 270 ? 18.328 -9.195 -13.344 1 95.69 270 GLU B O 1
ATOM 5082 N N . LYS B 1 271 ? 20.047 -7.797 -13.961 1 96.31 271 LYS B N 1
ATOM 5083 C CA . LYS B 1 271 ? 20.859 -8.844 -14.57 1 96.31 271 LYS B CA 1
ATOM 5084 C C . LYS B 1 271 ? 22.156 -9.062 -13.789 1 96.31 271 LYS B C 1
ATOM 5086 O O . LYS B 1 271 ? 22.703 -8.125 -13.219 1 96.31 271 LYS B O 1
ATOM 5091 N N . MET B 1 272 ? 22.531 -10.258 -13.844 1 96.69 272 MET B N 1
ATOM 5092 C CA . MET B 1 272 ? 23.75 -10.555 -13.094 1 96.69 272 MET B CA 1
ATOM 5093 C C . MET B 1 272 ? 24.547 -11.672 -13.766 1 96.69 272 MET B C 1
ATOM 5095 O O . MET B 1 272 ? 23.984 -12.477 -14.508 1 96.69 272 MET B O 1
ATOM 5099 N N . ARG B 1 273 ? 25.891 -11.688 -13.578 1 97.12 273 ARG B N 1
ATOM 5100 C CA . ARG B 1 273 ? 26.797 -12.781 -13.93 1 97.12 273 ARG B CA 1
ATOM 5101 C C . ARG B 1 273 ? 27.203 -13.57 -12.695 1 97.12 273 ARG B C 1
ATOM 5103 O O . ARG B 1 273 ? 27.688 -13.008 -11.719 1 97.12 273 ARG B O 1
ATOM 5110 N N . LEU B 1 274 ? 26.906 -14.797 -12.758 1 97.56 274 LEU B N 1
ATOM 5111 C CA . LEU B 1 274 ? 27.328 -15.727 -11.719 1 97.56 274 LEU B CA 1
ATOM 5112 C C . LEU B 1 274 ? 28.641 -16.422 -12.117 1 97.56 274 LEU B C 1
ATOM 5114 O O . LEU B 1 274 ? 28.688 -17.109 -13.141 1 97.56 274 LEU B O 1
ATOM 5118 N N . HIS B 1 275 ? 29.672 -16.203 -11.273 1 97.69 275 HIS B N 1
ATOM 5119 C CA . HIS B 1 275 ? 30.938 -16.891 -11.484 1 97.69 275 HIS B CA 1
ATOM 5120 C C . HIS B 1 275 ? 31.078 -18.062 -10.523 1 97.69 275 HIS B C 1
ATOM 5122 O O . HIS B 1 275 ? 31.203 -17.875 -9.312 1 97.69 275 HIS B O 1
ATOM 5128 N N . PHE B 1 276 ? 31.141 -19.266 -11.07 1 97.31 276 PHE B N 1
ATOM 5129 C CA . PHE B 1 276 ? 31.328 -20.469 -10.258 1 97.31 276 PHE B CA 1
ATOM 5130 C C . PHE B 1 276 ? 32.781 -20.906 -10.258 1 97.31 276 PHE B C 1
ATOM 5132 O O . PHE B 1 276 ? 33.281 -21.406 -11.273 1 97.31 276 PHE B O 1
ATOM 5139 N N . ASN B 1 277 ? 33.375 -20.641 -9.117 1 97.25 277 ASN B N 1
ATOM 5140 C CA . ASN B 1 277 ? 34.75 -21.078 -8.883 1 97.25 277 ASN B CA 1
ATOM 5141 C C . ASN B 1 277 ? 34.781 -22.266 -7.918 1 97.25 277 ASN B C 1
ATOM 5143 O O . ASN B 1 277 ? 33.781 -22.641 -7.34 1 97.25 277 ASN B O 1
ATOM 5147 N N . LYS B 1 278 ? 35.969 -22.828 -7.742 1 96.38 278 LYS B N 1
ATOM 5148 C CA . LYS B 1 278 ? 36.125 -24.016 -6.898 1 96.38 278 LYS B CA 1
ATOM 5149 C C . LYS B 1 278 ? 35.812 -23.688 -5.441 1 96.38 278 LYS B C 1
ATOM 5151 O O . LYS B 1 278 ? 35.125 -24.469 -4.762 1 96.38 278 LYS B O 1
ATOM 5156 N N . ASP B 1 279 ? 36.156 -22.484 -5.031 1 96.44 279 ASP B N 1
ATOM 5157 C CA . ASP B 1 279 ? 36.062 -22.219 -3.602 1 96.44 279 ASP B CA 1
ATOM 5158 C C . ASP B 1 279 ? 35.125 -21.047 -3.32 1 96.44 279 ASP B C 1
ATOM 5160 O O . ASP B 1 279 ? 34.969 -20.625 -2.174 1 96.44 279 ASP B O 1
ATOM 5164 N N . LYS B 1 280 ? 34.469 -20.531 -4.359 1 97.44 280 LYS B N 1
ATOM 5165 C CA . LYS B 1 280 ? 33.531 -19.453 -4.117 1 97.44 280 LYS B CA 1
ATOM 5166 C C . LYS B 1 280 ? 32.594 -19.25 -5.309 1 97.44 280 LYS B C 1
ATOM 5168 O O . LYS B 1 280 ? 32.875 -19.688 -6.418 1 97.44 280 LYS B O 1
ATOM 5173 N N . ILE B 1 281 ? 31.578 -18.594 -5.086 1 98.31 281 ILE B N 1
ATOM 5174 C CA . ILE B 1 281 ? 30.672 -18.078 -6.109 1 98.31 281 ILE B CA 1
ATOM 5175 C C . ILE B 1 281 ? 30.641 -16.547 -6.062 1 98.31 281 ILE B C 1
ATOM 5177 O O . ILE B 1 281 ? 30.516 -15.961 -4.992 1 98.31 281 ILE B O 1
ATOM 5181 N N . ILE B 1 282 ? 30.812 -15.938 -7.203 1 98.56 282 ILE B N 1
ATOM 5182 C CA . ILE B 1 282 ? 30.766 -14.484 -7.281 1 98.56 282 ILE B CA 1
ATOM 5183 C C . ILE B 1 282 ? 29.484 -14.039 -7.977 1 98.56 282 ILE B C 1
ATOM 5185 O O . ILE B 1 282 ? 29.172 -14.5 -9.078 1 98.56 282 ILE B O 1
ATOM 5189 N N . PHE B 1 283 ? 28.719 -13.258 -7.324 1 98.5 283 PHE B N 1
ATOM 5190 C CA . PHE B 1 283 ? 27.531 -12.609 -7.863 1 98.5 283 PHE B CA 1
ATOM 5191 C C . PHE B 1 283 ? 27.844 -11.188 -8.312 1 98.5 283 PHE B C 1
ATOM 5193 O O . PHE B 1 283 ? 28.094 -10.312 -7.488 1 98.5 283 PHE B O 1
ATOM 5200 N N . GLU B 1 284 ? 27.766 -10.984 -9.57 1 97.69 284 GLU B N 1
ATOM 5201 C CA . GLU B 1 284 ? 28.172 -9.695 -10.117 1 97.69 284 GLU B CA 1
ATOM 5202 C C . GLU B 1 284 ? 27.047 -9.078 -10.953 1 97.69 284 GLU B C 1
ATOM 5204 O O . GLU B 1 284 ? 26.625 -9.648 -11.961 1 97.69 284 GLU B O 1
ATOM 5209 N N . GLY B 1 285 ? 26.609 -7.855 -10.516 1 96.81 285 GLY B N 1
ATOM 5210 C CA . GLY B 1 285 ? 25.578 -7.16 -11.266 1 96.81 285 GLY B CA 1
ATOM 5211 C C . GLY B 1 285 ? 26.047 -6.641 -12.602 1 96.81 285 GLY B C 1
ATOM 5212 O O . GLY B 1 285 ? 27.188 -6.172 -12.719 1 96.81 285 GLY B O 1
ATOM 5213 N N . ILE B 1 286 ? 25.156 -6.75 -13.555 1 92.94 286 ILE B N 1
ATOM 5214 C CA . ILE B 1 286 ? 25.422 -6.152 -14.852 1 92.94 286 ILE B CA 1
ATOM 5215 C C . ILE B 1 286 ? 24.641 -4.844 -14.992 1 92.94 286 ILE B C 1
ATOM 5217 O O . ILE B 1 286 ? 23.422 -4.848 -15 1 92.94 286 ILE B O 1
ATOM 5221 N N . SER B 1 287 ? 25.281 -3.715 -14.766 1 80.62 287 SER B N 1
ATOM 5222 C CA . SER B 1 287 ? 24.562 -2.441 -14.789 1 80.62 287 SER B CA 1
ATOM 5223 C C . SER B 1 287 ? 25.125 -1.513 -15.859 1 80.62 287 SER B C 1
ATOM 5225 O O . SER B 1 287 ? 26.281 -1.652 -16.266 1 80.62 287 SER B O 1
ATOM 5227 N N . LEU B 1 288 ? 24.172 -0.548 -16.375 1 70.31 288 LEU B N 1
ATOM 5228 C CA . LEU B 1 288 ? 24.562 0.395 -17.422 1 70.31 288 LEU B CA 1
ATOM 5229 C C . LEU B 1 288 ? 24.859 1.768 -16.828 1 70.31 288 LEU B C 1
ATOM 5231 O O . LEU B 1 288 ? 25.5 2.604 -17.469 1 70.31 288 LEU B O 1
ATOM 5235 N N . ASP B 1 289 ? 24.453 2.178 -15.648 1 77.44 289 ASP B N 1
ATOM 5236 C CA . ASP B 1 289 ? 24.5 3.539 -15.133 1 77.44 289 ASP B CA 1
ATOM 5237 C C . ASP B 1 289 ? 25.734 3.76 -14.258 1 77.44 289 ASP B C 1
ATOM 5239 O O . ASP B 1 289 ? 25.703 4.562 -13.32 1 77.44 289 ASP B O 1
ATOM 5243 N N . ASN B 1 290 ? 26.953 2.99 -14.555 1 87.12 290 ASN B N 1
ATOM 5244 C CA . ASN B 1 290 ? 28.219 3.109 -13.836 1 87.12 290 ASN B CA 1
ATOM 5245 C C . ASN B 1 290 ? 28.078 2.672 -12.375 1 87.12 290 ASN B C 1
ATOM 5247 O O . ASN B 1 290 ? 28.859 3.078 -11.523 1 87.12 290 ASN B O 1
ATOM 5251 N N . MET B 1 291 ? 26.969 2.064 -12.07 1 91.88 291 MET B N 1
ATOM 5252 C CA . MET B 1 291 ? 26.828 1.42 -10.766 1 91.88 291 MET B CA 1
ATOM 5253 C C . MET B 1 291 ? 27.312 -0.029 -10.82 1 91.88 291 MET B C 1
ATOM 5255 O O . MET B 1 291 ? 27.234 -0.667 -11.875 1 91.88 291 MET B O 1
ATOM 5259 N N . GLU B 1 292 ? 27.844 -0.402 -9.719 1 95.19 292 GLU B N 1
ATOM 5260 C CA . GLU B 1 292 ? 28.266 -1.795 -9.633 1 95.19 292 GLU B CA 1
ATOM 5261 C C . GLU B 1 292 ? 27.766 -2.441 -8.344 1 95.19 292 GLU B C 1
ATOM 5263 O O . GLU B 1 292 ? 27.594 -1.759 -7.332 1 95.19 292 GLU B O 1
ATOM 5268 N N . ALA B 1 293 ? 27.531 -3.637 -8.391 1 96.88 293 ALA B N 1
ATOM 5269 C CA . ALA B 1 293 ? 27.188 -4.473 -7.242 1 96.88 293 ALA B CA 1
ATOM 5270 C C . ALA B 1 293 ? 27.844 -5.852 -7.352 1 96.88 293 ALA B C 1
ATOM 5272 O O . ALA B 1 293 ? 27.781 -6.488 -8.406 1 96.88 293 ALA B O 1
ATOM 5273 N N . LYS B 1 294 ? 28.422 -6.238 -6.277 1 97.75 294 LYS B N 1
ATOM 5274 C CA . LYS B 1 294 ? 29.094 -7.539 -6.242 1 97.75 294 LYS B CA 1
ATOM 5275 C C . LYS B 1 294 ? 29.031 -8.148 -4.844 1 97.75 294 LYS B C 1
ATOM 5277 O O . LYS B 1 294 ? 29.156 -7.438 -3.844 1 97.75 294 LYS B O 1
ATOM 5282 N N . THR B 1 295 ? 28.828 -9.406 -4.754 1 98.25 295 THR B N 1
ATOM 5283 C CA . THR B 1 295 ? 28.953 -10.156 -3.506 1 98.25 295 THR B CA 1
ATOM 5284 C C . THR B 1 295 ? 29.5 -11.555 -3.771 1 98.25 295 THR B C 1
ATOM 5286 O O . THR B 1 295 ? 29.578 -11.992 -4.922 1 98.25 295 THR B O 1
ATOM 5289 N N . GLU B 1 296 ? 29.953 -12.211 -2.75 1 98.06 296 GLU B N 1
ATOM 5290 C CA . GLU B 1 296 ? 30.578 -13.523 -2.91 1 98.06 296 GLU B CA 1
ATOM 5291 C C . GLU B 1 296 ? 30.141 -14.477 -1.801 1 98.06 296 GLU B C 1
ATOM 5293 O O . GLU B 1 296 ? 29.844 -14.039 -0.687 1 98.06 296 GLU B O 1
ATOM 5298 N N . LEU B 1 297 ? 30.094 -15.648 -2.129 1 97.06 297 LEU B N 1
ATOM 5299 C CA . LEU B 1 297 ? 29.875 -16.75 -1.198 1 97.06 297 LEU B CA 1
ATOM 5300 C C . LEU B 1 297 ? 31.062 -17.703 -1.186 1 97.06 297 LEU B C 1
ATOM 5302 O O . LEU B 1 297 ? 31.359 -18.344 -2.197 1 97.06 297 LEU B O 1
ATOM 5306 N N . GLU B 1 298 ? 31.734 -17.703 -0.067 1 96.62 298 GLU B N 1
ATOM 5307 C CA . GLU B 1 298 ? 32.812 -18.656 0.086 1 96.62 298 GLU B CA 1
ATOM 5308 C C . GLU B 1 298 ? 32.312 -20.062 0.396 1 96.62 298 GLU B C 1
ATOM 5310 O O . GLU B 1 298 ? 31.766 -20.297 1.48 1 96.62 298 GLU B O 1
ATOM 5315 N N . ILE B 1 299 ? 32.5 -20.969 -0.542 1 95.88 299 ILE B N 1
ATOM 5316 C CA . ILE B 1 299 ? 32.031 -22.328 -0.38 1 95.88 299 ILE B CA 1
ATOM 5317 C C . ILE B 1 299 ? 32.75 -23.266 -1.343 1 95.88 299 ILE B C 1
ATOM 5319 O O . ILE B 1 299 ? 33.188 -22.844 -2.422 1 95.88 299 ILE B O 1
ATOM 5323 N N . GLN B 1 300 ? 32.875 -24.438 -0.912 1 95.5 300 GLN B N 1
ATOM 5324 C CA . GLN B 1 300 ? 33.312 -25.453 -1.857 1 95.5 300 GLN B CA 1
ATOM 5325 C C . GLN B 1 300 ? 32.219 -25.859 -2.812 1 95.5 300 GLN B C 1
ATOM 5327 O O . GLN B 1 300 ? 31.281 -26.594 -2.43 1 95.5 300 GLN B O 1
ATOM 5332 N N . THR B 1 301 ? 32.312 -25.469 -4.055 1 93.25 301 THR B N 1
ATOM 5333 C CA . THR B 1 301 ? 31.203 -25.562 -4.977 1 93.25 301 THR B CA 1
ATOM 5334 C C . THR B 1 301 ? 31.109 -26.953 -5.586 1 93.25 301 THR B C 1
ATOM 5336 O O . THR B 1 301 ? 30.047 -27.375 -6.039 1 93.25 301 THR B O 1
ATOM 5339 N N . GLY B 1 302 ? 32.281 -27.578 -5.742 1 92.44 302 GLY B N 1
ATOM 5340 C CA . GLY B 1 302 ? 32.312 -28.891 -6.375 1 92.44 302 GLY B CA 1
ATOM 5341 C C . GLY B 1 302 ? 32.375 -28.828 -7.891 1 92.44 302 GLY B C 1
ATOM 5342 O O . GLY B 1 302 ? 32.281 -29.844 -8.57 1 92.44 302 GLY B O 1
ATOM 5343 N N . VAL B 1 303 ? 32.625 -27.641 -8.406 1 92.81 303 VAL B N 1
ATOM 5344 C CA . VAL B 1 303 ? 32.688 -27.5 -9.859 1 92.81 303 VAL B CA 1
ATOM 5345 C C . VAL B 1 303 ? 33.938 -28.219 -10.398 1 92.81 303 VAL B C 1
ATOM 5347 O O . VAL B 1 303 ? 35 -28.156 -9.781 1 92.81 303 VAL B O 1
ATOM 5350 N N . SER B 1 304 ? 33.812 -28.906 -11.477 1 90.69 304 SER B N 1
ATOM 5351 C CA . SER B 1 304 ? 34.938 -29.531 -12.148 1 90.69 304 SER B CA 1
ATOM 5352 C C . SER B 1 304 ? 35.719 -28.531 -13 1 90.69 304 SER B C 1
ATOM 5354 O O . SER B 1 304 ? 36.938 -28.594 -13.102 1 90.69 304 SER B O 1
ATOM 5356 N N . GLU B 1 305 ? 34.938 -27.641 -13.641 1 91.25 305 GLU B N 1
ATOM 5357 C CA . GLU B 1 305 ? 35.469 -26.547 -14.453 1 91.25 305 GLU B CA 1
ATOM 5358 C C . GLU B 1 305 ? 34.719 -25.234 -14.164 1 91.25 305 GLU B C 1
ATOM 5360 O O . GLU B 1 305 ? 33.5 -25.203 -14.133 1 91.25 305 GLU B O 1
ATOM 5365 N N . GLU B 1 306 ? 35.531 -24.266 -13.938 1 94.5 306 GLU B N 1
ATOM 5366 C CA . GLU B 1 306 ? 34.938 -22.969 -13.648 1 94.5 306 GLU B CA 1
ATOM 5367 C C . GLU B 1 306 ? 34.125 -22.453 -14.836 1 94.5 306 GLU B C 1
ATOM 5369 O O . GLU B 1 306 ? 34.5 -22.688 -15.984 1 94.5 306 GLU B O 1
ATOM 5374 N N . PHE B 1 307 ? 33.031 -21.766 -14.547 1 94.5 307 PHE B N 1
ATOM 5375 C CA . PHE B 1 307 ? 32.188 -21.203 -15.602 1 94.5 307 PHE B CA 1
ATOM 5376 C C . PHE B 1 307 ? 31.359 -20.047 -15.062 1 94.5 307 PHE B C 1
ATOM 5378 O O . PHE B 1 307 ? 31.406 -19.734 -13.867 1 94.5 307 PHE B O 1
ATOM 5385 N N . ASN B 1 308 ? 30.656 -19.375 -16 1 95.19 308 ASN B N 1
ATOM 5386 C CA . ASN B 1 308 ? 29.781 -18.266 -15.625 1 95.19 308 ASN B CA 1
ATOM 5387 C C . ASN B 1 308 ? 28.391 -18.422 -16.25 1 95.19 308 ASN B C 1
ATOM 5389 O O . ASN B 1 308 ? 28.234 -19.031 -17.297 1 95.19 308 ASN B O 1
ATOM 5393 N N . LEU B 1 309 ? 27.422 -17.906 -15.602 1 96 309 LEU B N 1
ATOM 5394 C CA . LEU B 1 309 ? 26.062 -17.797 -16.109 1 96 309 LEU B CA 1
ATOM 5395 C C . LEU B 1 309 ? 25.562 -16.359 -16.031 1 96 309 LEU B C 1
ATOM 5397 O O . LEU B 1 309 ? 25.719 -15.695 -15 1 96 309 LEU B O 1
ATOM 5401 N N . THR B 1 310 ? 25 -15.852 -17.109 1 96.5 310 THR B N 1
ATOM 5402 C CA . THR B 1 310 ? 24.344 -14.555 -17.109 1 96.5 310 THR B CA 1
ATOM 5403 C C . THR B 1 310 ? 22.828 -14.727 -17.047 1 96.5 310 THR B C 1
ATOM 5405 O O . THR B 1 310 ? 22.234 -15.359 -17.922 1 96.5 310 THR B O 1
ATOM 5408 N N . ILE B 1 311 ? 22.234 -14.117 -16.047 1 96.62 311 ILE B N 1
ATOM 5409 C CA . ILE B 1 311 ? 20.812 -14.414 -15.852 1 96.62 311 ILE B CA 1
ATOM 5410 C C . ILE B 1 311 ? 20.062 -13.125 -15.516 1 96.62 311 ILE B C 1
ATOM 5412 O O . ILE B 1 311 ? 20.672 -12.141 -15.094 1 96.62 311 ILE B O 1
ATOM 5416 N N . LYS B 1 312 ? 18.781 -13.156 -15.75 1 96.94 312 LYS B N 1
ATOM 5417 C CA . LYS B 1 312 ? 17.859 -12.242 -15.07 1 96.94 312 LYS B CA 1
ATOM 5418 C C . LYS B 1 312 ? 17.625 -12.68 -13.633 1 96.94 312 LYS B C 1
ATOM 5420 O O . LYS B 1 312 ? 17.156 -13.797 -13.383 1 96.94 312 LYS B O 1
ATOM 5425 N N . ILE B 1 313 ? 17.859 -11.875 -12.68 1 97.88 313 ILE B N 1
ATOM 5426 C CA . ILE B 1 313 ? 17.859 -12.219 -11.266 1 97.88 313 ILE B CA 1
ATOM 5427 C C . ILE B 1 313 ? 16.5 -12.766 -10.859 1 97.88 313 ILE B C 1
ATOM 5429 O O . ILE B 1 313 ? 16.406 -13.766 -10.141 1 97.88 313 ILE B O 1
ATOM 5433 N N . LYS B 1 314 ? 15.469 -12.219 -11.352 1 97.75 314 LYS B N 1
ATOM 5434 C CA . LYS B 1 314 ? 14.102 -12.555 -10.977 1 97.75 314 LYS B CA 1
ATOM 5435 C C . LYS B 1 314 ? 13.797 -14.023 -11.242 1 97.75 314 LYS B C 1
ATOM 5437 O O . LYS B 1 314 ? 13.062 -14.664 -10.484 1 97.75 314 LYS B O 1
ATOM 5442 N N . HIS B 1 315 ? 14.359 -14.57 -12.281 1 98.12 315 HIS B N 1
ATOM 5443 C CA . HIS B 1 315 ? 14.055 -15.945 -12.656 1 98.12 315 HIS B CA 1
ATOM 5444 C C . HIS B 1 315 ? 14.523 -16.922 -11.594 1 98.12 315 HIS B C 1
ATOM 5446 O O . HIS B 1 315 ? 13.766 -17.797 -11.156 1 98.12 315 HIS B O 1
ATOM 5452 N N . LEU B 1 316 ? 15.695 -16.734 -11.188 1 98.5 316 LEU B N 1
ATOM 5453 C CA . LEU B 1 316 ? 16.234 -17.625 -10.172 1 98.5 316 LEU B CA 1
ATOM 5454 C C . LEU B 1 316 ? 15.609 -17.344 -8.812 1 98.5 316 LEU B C 1
ATOM 5456 O O . LEU B 1 316 ? 15.312 -18.281 -8.062 1 98.5 316 LEU B O 1
ATOM 5460 N N . LEU B 1 317 ? 15.438 -16.109 -8.539 1 98.62 317 LEU B N 1
ATOM 5461 C CA . LEU B 1 317 ? 14.836 -15.734 -7.27 1 98.62 317 LEU B CA 1
ATOM 5462 C C . LEU B 1 317 ? 13.43 -16.297 -7.137 1 98.62 317 LEU B C 1
ATOM 5464 O O . LEU B 1 317 ? 13.047 -16.797 -6.07 1 98.62 317 LEU B O 1
ATOM 5468 N N . ASP B 1 318 ? 12.672 -16.219 -8.156 1 98.5 318 ASP B N 1
ATOM 5469 C CA . ASP B 1 318 ? 11.328 -16.781 -8.148 1 98.5 318 ASP B CA 1
ATOM 5470 C C . ASP B 1 318 ? 11.359 -18.266 -7.82 1 98.5 318 ASP B C 1
ATOM 5472 O O . ASP B 1 318 ? 10.539 -18.75 -7.035 1 98.5 318 ASP B O 1
ATOM 5476 N N . PHE B 1 319 ? 12.273 -18.984 -8.453 1 98.69 319 PHE B N 1
ATOM 5477 C CA . PHE B 1 319 ? 12.422 -20.406 -8.164 1 98.69 319 PHE B CA 1
ATOM 5478 C C . PHE B 1 319 ? 12.734 -20.625 -6.688 1 98.69 319 PHE B C 1
ATOM 5480 O O . PHE B 1 319 ? 12.062 -21.406 -6.016 1 98.69 319 PHE B O 1
ATOM 5487 N N . LEU B 1 320 ? 13.641 -19.922 -6.227 1 98.81 320 LEU B N 1
ATOM 5488 C CA . LEU B 1 320 ? 14.141 -20.141 -4.871 1 98.81 320 LEU B CA 1
ATOM 5489 C C . LEU B 1 320 ? 13.078 -19.781 -3.836 1 98.81 320 LEU B C 1
ATOM 5491 O O . LEU B 1 320 ? 13.008 -20.406 -2.775 1 98.81 320 LEU B O 1
ATOM 5495 N N . THR B 1 321 ? 12.297 -18.828 -4.125 1 98.12 321 THR B N 1
ATOM 5496 C CA . THR B 1 321 ? 11.258 -18.438 -3.184 1 98.12 321 THR B CA 1
ATOM 5497 C C . THR B 1 321 ? 10.062 -19.391 -3.268 1 98.12 321 THR B C 1
ATOM 5499 O O . THR B 1 321 ? 9.156 -19.328 -2.438 1 98.12 321 THR B O 1
ATOM 5502 N N . SER B 1 322 ? 10.062 -20.266 -4.195 1 97.88 322 SER B N 1
ATOM 5503 C CA . SER B 1 322 ? 8.961 -21.203 -4.371 1 97.88 322 SER B CA 1
ATOM 5504 C C . SER B 1 322 ? 9.273 -22.547 -3.723 1 97.88 322 SER B C 1
ATOM 5506 O O . SER B 1 322 ? 8.461 -23.469 -3.764 1 97.88 322 SER B O 1
ATOM 5508 N N . ILE B 1 323 ? 10.453 -22.688 -3.158 1 98 323 ILE B N 1
ATOM 5509 C CA . ILE B 1 323 ? 10.812 -23.969 -2.555 1 98 323 ILE B CA 1
ATOM 5510 C C . ILE B 1 323 ? 10.977 -23.797 -1.047 1 98 323 ILE B C 1
ATOM 5512 O O . ILE B 1 323 ? 11.172 -22.688 -0.559 1 98 323 ILE B O 1
ATOM 5516 N N . GLU B 1 324 ? 10.945 -24.875 -0.363 1 96.44 324 GLU B N 1
ATOM 5517 C CA . GLU B 1 324 ? 11.055 -24.875 1.092 1 96.44 324 GLU B CA 1
ATOM 5518 C C . GLU B 1 324 ? 12.336 -25.562 1.555 1 96.44 324 GLU B C 1
ATOM 5520 O O . GLU B 1 324 ? 12.727 -25.438 2.715 1 96.44 324 GLU B O 1
ATOM 5525 N N . GLU B 1 325 ? 12.953 -26.219 0.672 1 97.75 325 GLU B N 1
ATOM 5526 C CA . GLU B 1 325 ? 14.141 -27 1.01 1 97.75 325 GLU B CA 1
ATOM 5527 C C . GLU B 1 325 ? 15.336 -26.078 1.285 1 97.75 325 GLU B C 1
ATOM 5529 O O . GLU B 1 325 ? 15.461 -25.016 0.682 1 97.75 325 GLU B O 1
ATOM 5534 N N . GLU B 1 326 ? 16.234 -26.609 2.02 1 98.38 326 GLU B N 1
ATOM 5535 C CA . GLU B 1 326 ? 17.422 -25.859 2.4 1 98.38 326 GLU B CA 1
ATOM 5536 C C . GLU B 1 326 ? 18.406 -25.766 1.241 1 98.38 326 GLU B C 1
ATOM 5538 O O . GLU B 1 326 ? 19.219 -24.844 1.181 1 98.38 326 GLU B O 1
ATOM 5543 N N . LYS B 1 327 ? 18.344 -26.812 0.387 1 98.5 327 LYS B N 1
ATOM 5544 C CA . LYS B 1 327 ? 19.266 -26.859 -0.745 1 98.5 327 LYS B CA 1
ATOM 5545 C C . LYS B 1 327 ? 18.516 -27.062 -2.059 1 98.5 327 LYS B C 1
ATOM 5547 O O . LYS B 1 327 ? 17.375 -27.516 -2.062 1 98.5 327 LYS B O 1
ATOM 5552 N N . PHE B 1 328 ? 19.141 -26.656 -3.092 1 98.62 328 PHE B N 1
ATOM 5553 C CA . PHE B 1 328 ? 18.672 -26.906 -4.445 1 98.62 328 PHE B CA 1
ATOM 5554 C C . PHE B 1 328 ? 19.812 -27.328 -5.355 1 98.62 328 PHE B C 1
ATOM 5556 O O . PHE B 1 328 ? 20.984 -27.188 -5 1 98.62 328 PHE B O 1
ATOM 5563 N N . THR B 1 329 ? 19.438 -27.875 -6.496 1 98.25 329 THR B N 1
ATOM 5564 C CA . THR B 1 329 ? 20.438 -28.359 -7.449 1 98.25 329 THR B CA 1
ATOM 5565 C C . THR B 1 329 ? 20.453 -27.5 -8.703 1 98.25 329 THR B C 1
ATOM 5567 O O . THR B 1 329 ? 19.391 -27.094 -9.195 1 98.25 329 THR B O 1
ATOM 5570 N N . LEU B 1 330 ? 21.609 -27.188 -9.172 1 97.94 330 LEU B N 1
ATOM 5571 C CA . LEU B 1 330 ? 21.859 -26.5 -10.438 1 97.94 330 LEU B CA 1
ATOM 5572 C C . LEU B 1 330 ? 22.578 -27.406 -11.422 1 97.94 330 LEU B C 1
ATOM 5574 O O . LEU B 1 330 ? 23.672 -27.891 -11.133 1 97.94 330 LEU B O 1
ATOM 5578 N N . SER B 1 331 ? 21.969 -27.688 -12.562 1 97.25 331 SER B N 1
ATOM 5579 C CA . SER B 1 331 ? 22.562 -28.516 -13.617 1 97.25 331 SER B CA 1
ATOM 5580 C C . SER B 1 331 ? 22.828 -27.688 -14.867 1 97.25 331 SER B C 1
ATOM 5582 O O . SER B 1 331 ? 21.938 -27.016 -15.391 1 97.25 331 SER B O 1
ATOM 5584 N N . VAL B 1 332 ? 24.062 -27.75 -15.312 1 95.25 332 VAL B N 1
ATOM 5585 C CA . VAL B 1 332 ? 24.453 -26.891 -16.422 1 95.25 332 VAL B CA 1
ATOM 5586 C C . VAL B 1 332 ? 25.328 -27.656 -17.406 1 95.25 332 VAL B C 1
ATOM 5588 O O . VAL B 1 332 ? 26.047 -28.578 -17.016 1 95.25 332 VAL B O 1
ATOM 5591 N N . ASN B 1 333 ? 25.203 -27.344 -18.672 1 91.81 333 ASN B N 1
ATOM 5592 C CA . ASN B 1 333 ? 26.062 -27.859 -19.734 1 91.81 333 ASN B CA 1
ATOM 5593 C C . ASN B 1 333 ? 27.078 -26.812 -20.188 1 91.81 333 ASN B C 1
ATOM 5595 O O . ASN B 1 333 ? 28.266 -26.922 -19.859 1 91.81 333 ASN B O 1
ATOM 5599 N N . GLU B 1 334 ? 26.547 -25.797 -20.938 1 86.38 334 GLU B N 1
ATOM 5600 C CA . GLU B 1 334 ? 27.344 -24.672 -21.422 1 86.38 334 GLU B CA 1
ATOM 5601 C C . GLU B 1 334 ? 26.781 -23.344 -20.906 1 86.38 334 GLU B C 1
ATOM 5603 O O . GLU B 1 334 ? 25.578 -23.234 -20.641 1 86.38 334 GLU B O 1
ATOM 5608 N N . PRO B 1 335 ? 27.719 -22.391 -20.875 1 85.12 335 PRO B N 1
ATOM 5609 C CA . PRO B 1 335 ? 27.297 -21.109 -20.297 1 85.12 335 PRO B CA 1
ATOM 5610 C C . PRO B 1 335 ? 26.172 -20.453 -21.078 1 85.12 335 PRO B C 1
ATOM 5612 O O . PRO B 1 335 ? 25.375 -19.703 -20.516 1 85.12 335 PRO B O 1
ATOM 5615 N N . ASN B 1 336 ? 26.031 -20.703 -22.297 1 88.88 336 ASN B N 1
ATOM 5616 C CA . ASN B 1 336 ? 25.047 -20 -23.109 1 88.88 336 ASN B CA 1
ATOM 5617 C C . ASN B 1 336 ? 23.828 -20.891 -23.406 1 88.88 336 ASN B C 1
ATOM 5619 O O . ASN B 1 336 ? 22.938 -20.5 -24.156 1 88.88 336 ASN B O 1
ATOM 5623 N N . SER B 1 337 ? 23.797 -22 -22.797 1 91.81 337 SER B N 1
ATOM 5624 C CA . SER B 1 337 ? 22.672 -22.906 -22.969 1 91.81 337 SER B CA 1
ATOM 5625 C C . SER B 1 337 ? 21.75 -22.875 -21.75 1 91.81 337 SER B C 1
ATOM 5627 O O . SER B 1 337 ? 22.156 -22.438 -20.672 1 91.81 337 SER B O 1
ATOM 5629 N N . ALA B 1 338 ? 20.641 -23.359 -21.984 1 94.94 338 ALA B N 1
ATOM 5630 C CA . ALA B 1 338 ? 19.672 -23.438 -20.891 1 94.94 338 ALA B CA 1
ATOM 5631 C C . ALA B 1 338 ? 20.203 -24.297 -19.734 1 94.94 338 ALA B C 1
ATOM 5633 O O . ALA B 1 338 ? 20.859 -25.312 -19.969 1 94.94 338 ALA B O 1
ATOM 5634 N N . PHE B 1 339 ? 20 -23.875 -18.578 1 96.56 339 PHE B N 1
ATOM 5635 C CA . PHE B 1 339 ? 20.344 -24.656 -17.391 1 96.56 339 PHE B CA 1
ATOM 5636 C C . PHE B 1 339 ? 19.109 -24.938 -16.547 1 96.56 339 PHE B C 1
ATOM 5638 O O . PHE B 1 339 ? 18.062 -24.312 -16.75 1 96.56 339 PHE B O 1
ATOM 5645 N N . ILE B 1 340 ? 19.219 -25.891 -15.594 1 98.19 340 ILE B N 1
ATOM 5646 C CA . ILE B 1 340 ? 18.062 -26.312 -14.812 1 98.19 340 ILE B CA 1
ATOM 5647 C C . ILE B 1 340 ? 18.344 -26.141 -13.32 1 98.19 340 ILE B C 1
ATOM 5649 O O . ILE B 1 340 ? 19.438 -26.469 -12.859 1 98.19 340 ILE B O 1
ATOM 5653 N N . VAL B 1 341 ? 17.422 -25.594 -12.656 1 98.56 341 VAL B N 1
ATOM 5654 C CA . VAL B 1 341 ? 17.438 -25.641 -11.195 1 98.56 341 VAL B CA 1
ATOM 5655 C C . VAL B 1 341 ? 16.297 -26.516 -10.688 1 98.56 341 VAL B C 1
ATOM 5657 O O . VAL B 1 341 ? 15.203 -26.5 -11.25 1 98.56 341 VAL B O 1
ATOM 5660 N N . LYS B 1 342 ? 16.594 -27.266 -9.617 1 98.31 342 LYS B N 1
ATOM 5661 C CA . LYS B 1 342 ? 15.625 -28.266 -9.164 1 98.31 342 LYS B CA 1
ATOM 5662 C C . LYS B 1 342 ? 15.617 -28.375 -7.645 1 98.31 342 LYS B C 1
ATOM 5664 O O . LYS B 1 342 ? 16.656 -28.188 -7 1 98.31 342 LYS B O 1
ATOM 5669 N N . SER B 1 343 ? 14.508 -28.609 -7.129 1 98.31 343 SER B N 1
ATOM 5670 C CA . SER B 1 343 ? 14.281 -29 -5.738 1 98.31 343 SER B CA 1
ATOM 5671 C C . SER B 1 343 ? 13.008 -29.828 -5.59 1 98.31 343 SER B C 1
ATOM 5673 O O . SER B 1 343 ? 11.914 -29.344 -5.902 1 98.31 343 SER B O 1
ATOM 5675 N N . GLN B 1 344 ? 13.195 -31.141 -5.16 1 95.44 344 GLN B N 1
ATOM 5676 C CA . GLN B 1 344 ? 12.07 -32.062 -5.043 1 95.44 344 GLN B CA 1
ATOM 5677 C C . GLN B 1 344 ? 11.273 -32.125 -6.34 1 95.44 344 GLN B C 1
ATOM 5679 O O . GLN B 1 344 ? 11.812 -32.469 -7.395 1 95.44 344 GLN B O 1
ATOM 5684 N N . GLY B 1 345 ? 10.156 -31.844 -6.465 1 96.06 345 GLY B N 1
ATOM 5685 C CA . GLY B 1 345 ? 9.305 -32 -7.637 1 96.06 345 GLY B CA 1
ATOM 5686 C C . GLY B 1 345 ? 9.344 -30.812 -8.57 1 96.06 345 GLY B C 1
ATOM 5687 O O . GLY B 1 345 ? 8.836 -30.875 -9.688 1 96.06 345 GLY B O 1
ATOM 5688 N N . LEU B 1 346 ? 10.016 -29.734 -8.18 1 98.56 346 LEU B N 1
ATOM 5689 C CA . LEU B 1 346 ? 10.023 -28.516 -8.992 1 98.56 346 LEU B CA 1
ATOM 5690 C C . LEU B 1 346 ? 11.32 -28.406 -9.789 1 98.56 346 LEU B C 1
ATOM 5692 O O . LEU B 1 346 ? 12.414 -28.547 -9.234 1 98.56 346 LEU B O 1
ATOM 5696 N N . SER B 1 347 ? 11.188 -28.203 -11.039 1 98.38 347 SER B N 1
ATOM 5697 C CA . SER B 1 347 ? 12.289 -27.906 -11.945 1 98.38 347 SER B CA 1
ATOM 5698 C C . SER B 1 347 ? 12.016 -26.656 -12.758 1 98.38 347 SER B C 1
ATOM 5700 O O . SER B 1 347 ? 10.875 -26.406 -13.172 1 98.38 347 SER B O 1
ATOM 5702 N N . MET B 1 348 ? 13.016 -25.922 -12.93 1 98.69 348 MET B N 1
ATOM 5703 C CA . MET B 1 348 ? 12.891 -24.734 -13.773 1 98.69 348 MET B CA 1
ATOM 5704 C C . MET B 1 348 ? 14.039 -24.656 -14.773 1 98.69 348 MET B C 1
ATOM 5706 O O . MET B 1 348 ? 15.211 -24.719 -14.383 1 98.69 348 MET B O 1
ATOM 5710 N N . ILE B 1 349 ? 13.695 -24.609 -16 1 98.31 349 ILE B N 1
ATOM 5711 C CA . ILE B 1 349 ? 14.648 -24.391 -17.094 1 98.31 349 ILE B CA 1
ATOM 5712 C C . ILE B 1 349 ? 14.781 -22.906 -17.375 1 98.31 349 ILE B C 1
ATOM 5714 O O . ILE B 1 349 ? 13.789 -22.234 -17.688 1 98.31 349 ILE B O 1
ATOM 5718 N N . ILE B 1 350 ? 15.961 -22.375 -17.281 1 97.75 350 ILE B N 1
ATOM 5719 C CA . ILE B 1 350 ? 16.188 -20.953 -17.438 1 97.75 350 ILE B CA 1
ATOM 5720 C C . ILE B 1 350 ? 17.156 -20.719 -18.609 1 97.75 350 ILE B C 1
ATOM 5722 O O . ILE B 1 350 ? 18.203 -21.344 -18.688 1 97.75 350 ILE B O 1
ATOM 5726 N N . MET B 1 351 ? 16.719 -19.859 -19.453 1 95.38 351 MET B N 1
ATOM 5727 C CA . MET B 1 351 ? 17.609 -19.438 -20.531 1 95.38 351 MET B CA 1
ATOM 5728 C C . MET B 1 351 ? 18.547 -18.328 -20.078 1 95.38 351 MET B C 1
ATOM 5730 O O . MET B 1 351 ? 18.094 -17.297 -19.578 1 95.38 351 MET B O 1
ATOM 5734 N N . PRO B 1 352 ? 19.828 -18.562 -20.188 1 93.88 352 PRO B N 1
ATOM 5735 C CA . PRO B 1 352 ? 20.734 -17.453 -19.859 1 93.88 352 PRO B CA 1
ATOM 5736 C C . PRO B 1 352 ? 20.609 -16.266 -20.797 1 93.88 352 PRO B C 1
ATOM 5738 O O . PRO B 1 352 ? 20.094 -16.422 -21.922 1 93.88 352 PRO B O 1
ATOM 5741 N N . MET B 1 353 ? 21 -15.164 -20.297 1 90.94 353 MET B N 1
ATOM 5742 C CA . MET B 1 353 ? 20.984 -13.969 -21.141 1 90.94 353 MET B CA 1
ATOM 5743 C C . MET B 1 353 ? 22.234 -13.875 -22 1 90.94 353 MET B C 1
ATOM 5745 O O . MET B 1 353 ? 23.312 -14.297 -21.562 1 90.94 353 MET B O 1
ATOM 5749 N N . ILE B 1 354 ? 22 -13.547 -23.234 1 77.69 354 ILE B N 1
ATOM 5750 C CA . ILE B 1 354 ? 23.156 -13.32 -24.109 1 77.69 354 ILE B CA 1
ATOM 5751 C C . ILE B 1 354 ? 23.5 -11.836 -24.141 1 77.69 354 ILE B C 1
ATOM 5753 O O . ILE B 1 354 ? 22.641 -11 -24.422 1 77.69 354 ILE B O 1
ATOM 5757 N N . LEU B 1 355 ? 24.484 -11.438 -23.422 1 66.81 355 LEU B N 1
ATOM 5758 C CA . LEU B 1 355 ? 24.891 -10.039 -23.453 1 66.81 355 LEU B CA 1
ATOM 5759 C C . LEU B 1 355 ? 25.406 -9.641 -24.828 1 66.81 355 LEU B C 1
ATOM 5761 O O . LEU B 1 355 ? 25.953 -10.469 -25.562 1 66.81 355 LEU B O 1
#

InterPro domains:
  IPR001001 DNA polymerase III, beta sliding clamp [PIRSF000804] (1-355)
  IPR001001 DNA polymerase III, beta sliding clamp [PTHR30478] (1-354)
  IPR001001 DNA polymerase III, beta sliding clamp [SM00480] (17-351)
  IPR001001 DNA polymerase III, beta sliding clamp [TIGR00663] (1-353)
  IPR001001 DNA polymerase III, beta sliding clamp [cd00140] (1-353)
  IPR022634 DNA polymerase III, beta sliding clamp, N-terminal [PF00712] (1-119)
  IPR022635 DNA polymerase III, beta sliding clamp, C-terminal [PF02768] (241-353)
  IPR022637 DNA polymerase III, beta sliding clamp, central [PF02767] (129-238)
  IPR046938 DNA clamp superfamily [SSF55979] (1-119)
  IPR046938 DNA clamp superfamily [SSF55979] (125-239)
  IPR04693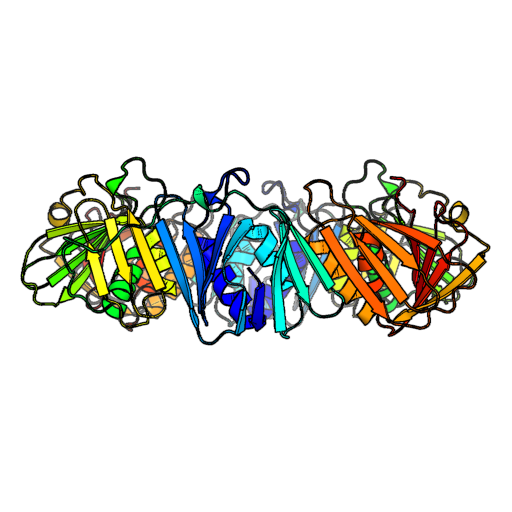8 DNA clamp superfamily [SSF55979] (240-353)

Solvent-accessible surface area (backbone atoms only — not comparable to full-atom values): 36691 Å² total; per-residue (Å²): 46,29,34,46,42,52,34,65,65,49,44,52,51,45,56,63,40,49,75,29,32,38,80,87,51,76,86,42,69,34,19,20,33,38,38,38,37,50,71,42,31,39,38,43,32,18,27,54,86,49,37,34,38,40,37,52,45,69,85,37,54,50,80,36,59,36,62,44,26,35,48,35,68,60,50,45,45,53,53,67,56,51,67,92,43,64,33,36,42,36,49,58,96,65,24,36,32,45,34,44,93,61,31,39,35,35,36,53,37,60,69,62,83,71,48,79,81,77,85,77,68,79,93,45,45,73,52,94,56,57,30,47,59,51,36,54,48,50,57,54,26,48,83,35,32,32,84,81,46,90,58,66,43,34,25,17,38,38,38,43,34,33,55,59,28,33,38,38,32,15,26,61,85,53,35,38,24,36,30,50,46,86,39,81,40,95,61,69,52,70,55,27,44,36,44,70,57,55,60,55,39,66,78,60,32,81,46,82,45,49,38,34,34,61,91,51,33,39,39,39,36,50,95,49,34,38,37,40,31,47,38,51,88,43,82,63,74,75,63,73,76,76,53,80,88,72,61,74,43,76,34,70,45,53,38,64,62,49,49,55,54,50,52,50,31,49,66,76,23,61,32,30,37,38,37,43,34,56,58,28,36,36,44,34,36,53,53,87,82,71,39,43,33,36,34,57,46,85,40,80,46,76,56,92,65,72,49,52,41,32,34,55,48,63,62,57,48,51,52,56,72,54,54,85,59,65,52,36,36,43,33,36,64,50,57,82,39,63,30,36,40,37,49,92,48,37,36,33,41,38,50,38,55,83,129,48,29,35,45,40,51,35,64,64,51,44,54,54,44,55,63,39,48,74,31,32,38,81,86,51,76,87,42,69,34,18,20,33,39,37,39,35,50,71,40,32,40,38,41,32,19,26,54,86,47,35,33,40,40,38,52,46,69,86,37,54,50,79,37,59,36,62,44,23,34,47,34,68,59,52,46,45,51,52,67,56,50,67,92,41,65,32,35,42,37,51,57,96,65,26,37,32,44,33,43,92,61,32,39,35,35,36,54,37,61,68,63,84,71,48,80,81,78,86,77,67,78,94,46,46,73,51,94,58,60,30,47,59,51,38,53,49,50,58,56,26,48,83,36,31,30,83,79,46,90,57,64,45,33,24,17,38,38,38,43,35,34,54,60,28,34,36,38,33,15,27,61,86,54,36,39,24,36,30,48,45,85,39,81,40,95,61,70,52,70,55,27,44,36,45,71,57,54,60,55,38,66,79,60,31,81,48,83,45,49,36,32,34,62,92,53,34,39,39,37,36,49,96,48,35,38,36,39,33,48,37,50,88,43,83,65,75,75,64,74,76,75,54,78,87,72,62,74,42,76,34,70,46,54,38,64,60,48,48,53,54,50,53,51,30,48,65,78,24,59,32,31,38,39,36,43,35,56,57,29,37,36,43,33,36,53,52,86,82,69,38,43,32,36,33,56,45,84,40,80,45,76,55,90,66,72,50,51,40,30,34,54,49,62,62,57,47,50,53,55,72,53,53,85,57,64,51,35,36,43,35,36,63,50,56,81,38,62,29,37,39,36,48,91,47,38,35,34,40,39,50,39,55,82,128

Organism: Campylobacter jejuni subsp. jejuni serotype O:2 (strain ATCC 700819 / NCTC 11168) (NCBI:txid192222)

Secondary structure (DSSP, 8-state):
-EEEEEHHHHHHHHHHHHTTS--S-TTSGGGEEEEEEETTEEEEEEE-SSEEEEEEEES-EEEE-EEEEEEHHHHHHHHHHS-SSEEEEEEETTEEEEEETTEEEEEE---GGGSPPPP--TTPEE----HHHHHHHHHHHGGGS-SS-SSGGGSEEEEEE-SSEEEEEEE-SSEEEEEEEE---SS-EEEEEEHHHHHHHHHHTTS--EEEE-SSEEEEE-SSEEEEEE---SPPP-GGGGS----SEEEEEEHHHHHHHHHHHHTT-SEEEEEE-SSEEEEEEE-SSS-EEEEEEE-----SS-EEEEEEHHHHHHHHHT--SSEEEEEES-TTS-EEEEETTEEEEEPPP--/-EEEEEHHHHHHHHHHHHTTS--S-TTSGGGEEEEEEETTEEEEEEE-SSEEEEEEEES-EEEE-EEEEEEHHHHHHHHHHS-SSEEEEEEETTEEEEEETTEEEEEE---GGGSPPPP--TTPEE----HHHHHHHHHHHGGGS-SS-SSGGGSEEEEEE-SSEEEEEEE-SSEEEEEEEE---SS-EEEEEEHHHHHHHHHHTTS--EEEE-SSEEEEE-SSEEEEEE---SPPP-GGGGS----SEEEEEEHHHHHHHHHHHHTT-SEEEEEE-SSEEEEEEE-SSS-EEEEEEE-----SS-EEEEEEHHHHHHHHHT--SSEEEEEES-TTS-EEEEETTEEEEEPPP--